Protein AF-A0A9P6LRG8-F1 (afdb_monomer_lite)

Organism: NCBI:txid1440133

Secondary structure (DSSP, 8-state):
----------HHHHHHHS-HHHHHHHHHHHHHHTTSS----HHHHHHHHHHHHHHHHHHHHHHHHHHHHHHHHHHHHHHHHHHHHTT-HHHHHHHHHHHHHHHHHHHHHHHHHHHHHHHHHHHHHHHHHHHHHHHHHHHHHHHHHHHHHHHHHHHHHHHHHHHHHHHHHHHHHHHHHHHHHHH-SS-TT-TTTHHHHHHHGGGSS---------------------------PPPPHHHHHHHHHHHHHHHHHHHHHHHHHHHHHHHHHHHHHHHHHHHHHHHHHHHHHHHHHHT-S--SS-------TTHHHHHHHHHHHHHHHHHHHHHHHHHHHHHHHHHHHHHHHHHHHHHHHHHHHHHHHHHHHHHHHHHHTTS-----------

Sequence (390 aa):
MKKSENLGILPQDVLRTLDSQTIQKIITQAVIASRVYKALTFEEVEGLKKEQEDLQTYVEALNVSLAIETRMRDASHSLIRLHESNTNIEAVKASTGQLHATTRKVDQIVQKTQQAMERMLVIQRLLLQHESAVLNAGMRRLDGVNRELSRTVQELETARDQEKEEKLKWKKEHSQLRIQSMIFPNPPGIEDYPSLMANYVQLYDASGAAETPAGGQKSTVAVQHTPQSGNPTLPTPLQQLEEQHDARLATLEDYMKELNEEISKKDERISELESHLRMIKVWTEEFAGALKSRFGSDGIERSTEQPCEVSSLTSLKLQKQLAQLQVRIEEGFRALEASVHELKAKAEEAEIAKNKALEFAATTLANTTVVTGQLDLAGSSSNSSLGDSE

Structure (mmCIF, N/CA/C/O backbone):
data_AF-A0A9P6LRG8-F1
#
_entry.id   AF-A0A9P6LRG8-F1
#
loop_
_atom_site.group_PDB
_atom_site.id
_atom_site.type_symbol
_atom_site.label_atom_id
_atom_site.label_alt_id
_atom_site.label_comp_id
_atom_site.label_asym_id
_atom_site.label_entity_id
_atom_site.label_seq_id
_atom_site.pdbx_PDB_ins_code
_atom_site.Cartn_x
_atom_site.Cartn_y
_atom_site.Cartn_z
_atom_site.occupancy
_atom_site.B_iso_or_equiv
_atom_site.auth_seq_id
_atom_site.auth_comp_id
_atom_site.auth_asym_id
_atom_site.auth_atom_id
_atom_site.pdbx_PDB_model_num
ATOM 1 N N . MET A 1 1 ? 4.855 27.793 -21.408 1.00 39.25 1 MET A N 1
ATOM 2 C CA . MET A 1 1 ? 4.243 26.501 -21.031 1.00 39.25 1 MET A CA 1
ATOM 3 C C . MET A 1 1 ? 3.904 26.559 -19.553 1.00 39.25 1 MET A C 1
ATOM 5 O O . MET A 1 1 ? 4.813 26.636 -18.738 1.00 39.25 1 MET A O 1
ATOM 9 N N . LYS A 1 2 ? 2.615 26.661 -19.213 1.00 40.53 2 LYS A N 1
ATOM 10 C CA . LYS A 1 2 ? 2.157 26.696 -17.818 1.00 40.53 2 LYS A CA 1
ATOM 11 C C . LYS A 1 2 ? 2.391 25.303 -17.229 1.00 40.53 2 LYS A C 1
ATOM 13 O O . LYS A 1 2 ? 1.849 24.342 -17.767 1.00 40.53 2 LYS A O 1
ATOM 18 N N . LYS A 1 3 ? 3.237 25.191 -16.200 1.00 47.84 3 LYS A N 1
ATOM 19 C CA . LYS A 1 3 ? 3.375 23.963 -15.407 1.00 47.84 3 LYS A CA 1
ATOM 20 C C . LYS A 1 3 ? 1.991 23.653 -14.846 1.00 47.84 3 LYS A C 1
ATOM 22 O O . LYS A 1 3 ? 1.482 24.410 -14.030 1.00 47.84 3 LYS A O 1
ATOM 27 N N . SER A 1 4 ? 1.357 22.606 -15.355 1.00 43.31 4 SER A N 1
ATOM 28 C CA . SER A 1 4 ? 0.140 22.064 -14.772 1.00 43.31 4 SER A CA 1
ATOM 29 C C . SER A 1 4 ? 0.499 21.536 -13.390 1.00 43.31 4 SER A C 1
ATOM 31 O O . SER A 1 4 ? 1.132 20.485 -13.276 1.00 43.31 4 SER A O 1
ATOM 33 N N . GLU A 1 5 ? 0.111 22.273 -12.356 1.00 53.03 5 GLU A N 1
ATOM 34 C CA . GLU A 1 5 ? 0.007 21.801 -10.977 1.00 53.03 5 GLU A CA 1
ATOM 35 C C . GLU A 1 5 ? -1.116 20.755 -10.895 1.00 53.03 5 GLU A C 1
ATOM 37 O O . GLU A 1 5 ? -2.111 20.919 -10.204 1.00 53.03 5 GLU A O 1
ATOM 42 N N . ASN A 1 6 ? -0.962 19.646 -11.620 1.00 50.72 6 ASN A N 1
ATOM 43 C CA . ASN A 1 6 ? -1.693 18.413 -11.358 1.00 50.72 6 ASN A CA 1
ATOM 44 C C . ASN A 1 6 ? -1.000 17.713 -10.183 1.00 50.72 6 ASN A C 1
ATOM 46 O O . ASN A 1 6 ? -0.546 16.576 -10.297 1.00 50.72 6 ASN A O 1
ATOM 50 N N . LEU A 1 7 ? -0.856 18.422 -9.062 1.00 55.81 7 LEU A N 1
ATOM 51 C CA . LEU A 1 7 ? -0.671 17.772 -7.775 1.00 55.81 7 LEU A CA 1
ATOM 52 C C . LEU A 1 7 ? -1.961 16.988 -7.574 1.00 55.81 7 LEU A C 1
ATOM 54 O O . LEU A 1 7 ? -3.023 17.584 -7.405 1.00 55.81 7 LEU A O 1
ATOM 58 N N . GLY A 1 8 ? -1.874 15.669 -7.765 1.00 54.88 8 GLY A N 1
ATOM 59 C CA . GLY A 1 8 ? -3.009 14.766 -7.666 1.00 54.88 8 GLY A CA 1
ATOM 60 C C . GLY A 1 8 ? -3.809 15.124 -6.427 1.00 54.88 8 GLY A C 1
ATOM 61 O O . GLY A 1 8 ? -3.254 15.152 -5.330 1.00 54.88 8 GLY A O 1
ATOM 62 N N . ILE A 1 9 ? -5.077 15.483 -6.628 1.00 67.06 9 ILE A N 1
ATOM 63 C CA . ILE A 1 9 ? -5.963 15.852 -5.532 1.00 67.06 9 ILE A CA 1
ATOM 64 C C . ILE A 1 9 ? -5.953 14.659 -4.586 1.00 67.06 9 ILE A C 1
ATOM 66 O O . ILE A 1 9 ? -6.358 13.557 -4.970 1.00 67.06 9 ILE A O 1
ATOM 70 N N . LEU A 1 10 ? -5.416 14.854 -3.382 1.00 74.00 10 LEU A N 1
ATOM 71 C CA . LEU A 1 10 ? -5.370 13.781 -2.406 1.00 74.00 10 LEU A CA 1
ATOM 72 C C . LEU A 1 10 ? -6.823 13.368 -2.132 1.00 74.00 10 LEU A C 1
ATOM 74 O O . LEU A 1 10 ? -7.694 14.240 -2.052 1.00 74.00 10 LEU A O 1
ATOM 78 N N . PRO A 1 11 ? -7.127 12.069 -1.972 1.00 73.69 11 PRO A N 1
ATOM 79 C CA . PRO A 1 11 ? -8.496 11.612 -1.725 1.00 73.69 11 PRO A CA 1
ATOM 80 C C . PRO A 1 11 ? -9.182 12.369 -0.575 1.00 73.69 11 PRO A C 1
ATOM 82 O O . PRO A 1 11 ? -10.375 12.657 -0.630 1.00 73.69 11 PRO A O 1
ATOM 85 N N . GLN A 1 12 ? -8.404 12.773 0.430 1.00 76.25 12 GLN A N 1
ATOM 86 C CA . GLN A 1 12 ? -8.851 13.588 1.560 1.00 76.25 12 GLN A CA 1
ATOM 87 C C . GLN A 1 12 ? -9.349 14.993 1.175 1.00 76.25 12 GLN A C 1
ATOM 89 O O . GLN A 1 12 ? -10.279 15.495 1.799 1.00 76.25 12 GLN A O 1
ATOM 94 N N . ASP A 1 13 ? -8.793 15.616 0.136 1.00 81.88 13 ASP A N 1
ATOM 95 C CA . ASP A 1 13 ? -9.200 16.949 -0.320 1.00 81.88 13 ASP A CA 1
ATOM 96 C C . ASP A 1 13 ? -10.465 16.877 -1.186 1.00 81.88 13 ASP A C 1
ATOM 98 O O . ASP A 1 13 ? -11.336 17.747 -1.107 1.00 81.88 13 ASP A O 1
ATOM 102 N N . VAL A 1 14 ? -10.637 15.781 -1.936 1.00 76.31 14 VAL A N 1
ATOM 103 C CA . VAL A 1 14 ? -11.903 15.480 -2.627 1.00 76.31 14 VAL A CA 1
ATOM 104 C C . VAL A 1 14 ? -13.035 15.324 -1.609 1.00 76.31 14 VAL A C 1
ATOM 106 O O . VAL A 1 14 ? -14.109 15.892 -1.775 1.00 76.31 14 VAL A O 1
ATOM 109 N N . LEU A 1 15 ? -12.789 14.618 -0.505 1.00 79.00 15 LEU A N 1
ATOM 110 C CA . LEU A 1 15 ? -13.790 14.439 0.549 1.00 79.00 15 LEU A CA 1
ATOM 111 C C . LEU A 1 15 ? -14.124 15.736 1.299 1.00 79.00 15 LEU A C 1
ATOM 113 O O . LEU A 1 15 ? -15.214 15.848 1.841 1.00 79.00 15 LEU A O 1
ATOM 117 N N . ARG A 1 16 ? -13.230 16.730 1.325 1.00 82.62 16 ARG A N 1
ATOM 118 C CA . ARG A 1 16 ? -13.499 18.037 1.954 1.00 82.62 16 ARG A CA 1
ATOM 119 C C . ARG A 1 16 ? -14.307 18.985 1.075 1.00 82.62 16 ARG A C 1
ATOM 121 O O . ARG A 1 16 ? -14.956 19.887 1.593 1.00 82.62 16 ARG A O 1
ATOM 128 N N . THR A 1 17 ? -14.230 18.814 -0.240 1.00 88.06 17 THR A N 1
ATOM 129 C CA . THR A 1 17 ? -14.897 19.694 -1.213 1.00 88.06 17 THR A CA 1
ATOM 130 C C . THR A 1 17 ? -16.303 19.224 -1.575 1.00 88.06 17 THR A C 1
ATOM 132 O O . THR A 1 17 ? -17.099 20.010 -2.086 1.00 88.06 17 THR A O 1
ATOM 135 N N . LEU A 1 18 ? -16.627 17.959 -1.303 1.00 88.69 18 LEU A N 1
ATOM 136 C CA . LEU A 1 18 ? -17.936 17.380 -1.580 1.00 88.69 18 LEU A CA 1
ATOM 137 C C . LEU A 1 18 ? -18.938 17.658 -0.453 1.00 88.69 18 LEU A C 1
ATOM 139 O O . LEU A 1 18 ? -18.604 17.647 0.728 1.00 88.69 18 LEU A O 1
ATOM 143 N N . ASP A 1 19 ? -20.201 17.853 -0.834 1.00 93.06 19 ASP A N 1
ATOM 144 C CA . ASP A 1 19 ? -21.307 17.951 0.118 1.00 93.06 19 ASP A CA 1
ATOM 145 C C . ASP A 1 19 ? -21.485 16.639 0.907 1.00 93.06 19 ASP A C 1
ATOM 147 O O . ASP A 1 19 ? -21.330 15.538 0.365 1.00 93.06 19 ASP A O 1
ATOM 151 N N . SER A 1 20 ? -21.874 16.756 2.179 1.00 90.81 20 SER A N 1
ATOM 152 C CA . SER A 1 20 ? -22.026 15.634 3.113 1.00 90.81 20 SER A CA 1
ATOM 153 C C . SER A 1 20 ? -22.975 14.554 2.580 1.00 90.81 20 SER A C 1
ATOM 155 O O . SER A 1 20 ? -22.669 13.360 2.661 1.00 90.81 20 SER A O 1
ATOM 157 N N . GLN A 1 21 ? -24.081 14.947 1.933 1.00 93.06 21 GLN A N 1
ATOM 158 C CA . GLN A 1 21 ? -25.019 13.983 1.348 1.00 93.06 21 GLN A CA 1
ATOM 159 C C . GLN A 1 21 ? -24.407 13.220 0.170 1.00 93.06 21 GLN A C 1
ATOM 161 O O . GLN A 1 21 ? -24.690 12.038 -0.036 1.00 93.06 21 GLN A O 1
ATOM 166 N N . THR A 1 22 ? -23.564 13.886 -0.620 1.00 93.19 22 THR A N 1
ATOM 167 C CA . THR A 1 22 ? -22.885 13.266 -1.764 1.00 93.19 22 THR A CA 1
ATOM 168 C C . THR A 1 22 ? -21.846 12.260 -1.287 1.00 93.19 22 THR A C 1
ATOM 170 O O . THR A 1 22 ? -21.805 11.138 -1.792 1.00 93.19 22 THR A O 1
ATOM 173 N N . ILE A 1 23 ? -21.076 12.612 -0.255 1.00 91.88 23 ILE A N 1
ATOM 174 C CA . ILE A 1 23 ? -20.123 11.704 0.394 1.00 91.88 23 ILE A CA 1
ATOM 175 C C . ILE A 1 23 ? -20.847 10.456 0.906 1.00 91.88 23 ILE A C 1
ATOM 177 O O . ILE A 1 23 ? -20.430 9.340 0.605 1.00 91.88 23 ILE A O 1
ATOM 181 N N . GLN A 1 24 ? -21.976 10.621 1.600 1.00 91.44 24 GLN A N 1
ATOM 182 C CA . GLN A 1 24 ? -22.748 9.490 2.115 1.00 91.44 24 GLN A CA 1
ATOM 183 C C . GLN A 1 24 ? -23.247 8.562 0.994 1.00 91.44 24 GLN A C 1
ATOM 185 O O . GLN A 1 24 ? -23.182 7.337 1.134 1.00 91.44 24 GLN A O 1
ATOM 190 N N . LYS A 1 25 ? -23.702 9.119 -0.138 1.00 93.69 25 LYS A N 1
ATOM 191 C CA . LYS A 1 25 ? -24.107 8.332 -1.318 1.00 93.69 25 LYS A CA 1
ATOM 192 C C . LYS A 1 25 ? -22.935 7.548 -1.906 1.00 93.69 25 LYS A C 1
ATOM 194 O O . LYS A 1 25 ? -23.086 6.357 -2.173 1.00 93.69 25 LYS A O 1
ATOM 199 N N . ILE A 1 26 ? -21.773 8.185 -2.066 1.00 91.88 26 ILE A N 1
ATOM 200 C CA . ILE A 1 26 ? -20.559 7.543 -2.591 1.00 91.88 26 ILE A CA 1
ATOM 201 C C . ILE A 1 26 ? -20.104 6.416 -1.662 1.00 91.88 26 ILE A C 1
ATOM 203 O O . ILE A 1 26 ? -19.855 5.309 -2.134 1.00 91.88 26 ILE A O 1
ATOM 207 N N 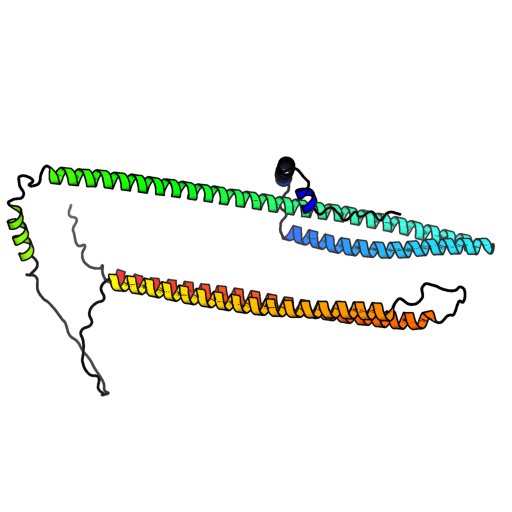. ILE A 1 27 ? -20.060 6.661 -0.350 1.00 91.06 27 ILE A N 1
ATOM 208 C CA . ILE A 1 27 ? -19.700 5.645 0.646 1.00 91.06 27 ILE A CA 1
ATOM 209 C C . ILE A 1 27 ? -20.676 4.472 0.575 1.00 91.06 27 ILE A C 1
ATOM 211 O O . ILE A 1 27 ? -20.249 3.328 0.467 1.00 91.06 27 ILE A O 1
ATOM 215 N N . THR A 1 28 ? -21.984 4.738 0.568 1.00 92.44 28 THR A N 1
ATOM 216 C CA . THR A 1 28 ? -23.004 3.681 0.502 1.00 92.44 28 THR A CA 1
ATOM 217 C C . THR A 1 28 ? -22.850 2.844 -0.768 1.00 92.44 28 THR A C 1
ATOM 219 O O . THR A 1 28 ? -22.885 1.616 -0.704 1.00 92.44 28 THR A O 1
ATOM 222 N N . GLN A 1 29 ? -22.602 3.484 -1.913 1.00 94.19 29 GLN A N 1
ATOM 223 C CA . GLN A 1 29 ? -22.368 2.788 -3.175 1.00 94.19 29 GLN A CA 1
ATOM 224 C C . GLN A 1 29 ? -21.077 1.958 -3.150 1.00 94.19 29 GLN A C 1
ATOM 226 O O . GLN A 1 29 ? -21.086 0.808 -3.587 1.00 94.19 29 GLN A O 1
ATOM 231 N N . ALA A 1 30 ? -19.983 2.502 -2.610 1.00 92.56 30 ALA A N 1
ATOM 232 C CA . ALA A 1 30 ? -18.716 1.789 -2.456 1.00 92.56 30 ALA A CA 1
ATOM 233 C C . ALA A 1 30 ? -18.865 0.566 -1.536 1.00 92.56 30 ALA A C 1
ATOM 235 O O . ALA A 1 30 ? -18.373 -0.514 -1.855 1.00 92.56 30 ALA A O 1
ATOM 236 N N . VAL A 1 31 ? -19.617 0.708 -0.441 1.00 93.19 31 VAL A N 1
ATOM 237 C CA . VAL A 1 31 ? -19.944 -0.375 0.498 1.00 93.19 31 VAL A CA 1
ATOM 238 C C . VAL A 1 31 ? -20.841 -1.431 -0.140 1.00 93.19 31 VAL A C 1
ATOM 240 O O . VAL A 1 31 ? -20.740 -2.601 0.213 1.00 93.19 31 VAL A O 1
ATOM 243 N N . ILE A 1 32 ? -21.730 -1.061 -1.065 1.00 94.25 32 ILE A N 1
ATOM 244 C CA . ILE A 1 32 ? -22.527 -2.030 -1.830 1.00 94.25 32 ILE A CA 1
ATOM 245 C C . ILE A 1 32 ? -21.631 -2.779 -2.819 1.00 94.25 32 ILE A C 1
ATOM 247 O O . ILE A 1 32 ? -21.665 -4.008 -2.850 1.00 94.25 32 ILE A O 1
ATOM 251 N N . ALA A 1 33 ? -20.802 -2.062 -3.581 1.00 93.69 33 ALA A N 1
ATOM 252 C CA . ALA A 1 33 ? -19.896 -2.654 -4.562 1.00 93.69 33 ALA A CA 1
ATOM 253 C C . ALA A 1 33 ? -18.891 -3.617 -3.910 1.00 93.69 33 ALA A C 1
ATOM 255 O O . ALA A 1 33 ? -18.653 -4.708 -4.426 1.00 93.69 33 ALA A O 1
ATOM 256 N N . SER A 1 34 ? -18.369 -3.271 -2.729 1.00 93.88 34 SER A N 1
ATOM 257 C CA . SER A 1 34 ? -17.405 -4.102 -2.004 1.00 93.88 34 SER A CA 1
ATOM 258 C C . SER A 1 34 ? -17.975 -5.415 -1.464 1.00 93.88 34 SER A C 1
ATOM 260 O O . SER A 1 34 ? -17.212 -6.275 -1.035 1.00 93.88 34 SER A O 1
ATOM 262 N N . ARG A 1 35 ? -19.300 -5.619 -1.492 1.00 93.69 35 ARG A N 1
ATOM 263 C CA . ARG A 1 35 ? -19.934 -6.888 -1.075 1.00 93.69 35 ARG A CA 1
ATOM 264 C C . ARG A 1 35 ? -19.724 -8.019 -2.067 1.00 93.69 35 ARG A C 1
ATOM 266 O O . ARG A 1 35 ? -19.867 -9.174 -1.687 1.00 93.69 35 ARG A O 1
ATOM 273 N N . VAL A 1 36 ? -19.455 -7.685 -3.326 1.00 95.19 36 VAL A N 1
ATOM 274 C CA . VAL A 1 36 ? -19.295 -8.669 -4.405 1.00 95.19 36 VAL A CA 1
ATOM 275 C C . VAL A 1 36 ? -17.857 -9.188 -4.463 1.00 95.19 36 VAL A C 1
ATOM 277 O O . VAL A 1 36 ? -17.601 -10.252 -5.020 1.00 95.19 36 VAL A O 1
ATOM 280 N N . TYR A 1 37 ? -16.907 -8.458 -3.876 1.00 95.62 37 TYR A N 1
ATOM 281 C CA . TYR A 1 37 ? -15.503 -8.839 -3.898 1.00 95.62 37 TYR A CA 1
ATOM 282 C C . TYR A 1 37 ? -15.207 -9.940 -2.882 1.00 95.62 37 TYR A C 1
ATOM 284 O O . TYR A 1 37 ? -15.604 -9.875 -1.718 1.00 95.62 37 TYR A O 1
ATOM 292 N N . LYS A 1 38 ? -14.476 -10.957 -3.341 1.00 95.00 38 LYS A N 1
ATOM 293 C CA . LYS A 1 38 ? -13.971 -12.036 -2.497 1.00 95.00 38 LYS A CA 1
ATOM 294 C C . LYS A 1 38 ? -12.729 -11.547 -1.754 1.00 95.00 38 LYS A C 1
ATOM 296 O O . LYS A 1 38 ? -11.788 -11.059 -2.378 1.00 95.00 38 LYS A O 1
ATOM 301 N N . ALA A 1 39 ? -12.699 -11.735 -0.437 1.00 95.50 39 ALA A N 1
ATOM 302 C CA . ALA A 1 39 ? -11.465 -11.598 0.322 1.00 95.50 39 ALA A CA 1
ATOM 303 C C . ALA A 1 39 ? -10.523 -12.757 -0.048 1.00 95.50 39 ALA A C 1
ATOM 305 O O . ALA A 1 39 ? -10.820 -13.919 0.229 1.00 95.50 39 ALA A O 1
ATOM 306 N N . LEU A 1 40 ? -9.431 -12.431 -0.739 1.00 96.62 40 LEU A N 1
ATOM 307 C CA . LEU A 1 40 ? -8.297 -13.337 -0.944 1.00 96.62 40 LEU A CA 1
ATOM 308 C C . LEU A 1 40 ? -7.651 -13.768 0.384 1.00 96.62 40 LEU A C 1
ATOM 310 O O . LEU A 1 40 ? -7.797 -13.087 1.401 1.00 96.62 40 LEU A O 1
ATOM 314 N N . THR A 1 41 ? -6.953 -14.902 0.374 1.00 97.69 41 THR A N 1
ATOM 315 C CA . THR A 1 41 ? -6.168 -15.359 1.531 1.00 97.69 41 THR A CA 1
ATOM 316 C C . THR A 1 41 ? -4.870 -14.563 1.659 1.00 97.69 41 THR A C 1
ATOM 318 O O . THR A 1 41 ? -4.416 -13.922 0.712 1.00 97.69 41 THR A O 1
ATOM 321 N N . PHE A 1 42 ? -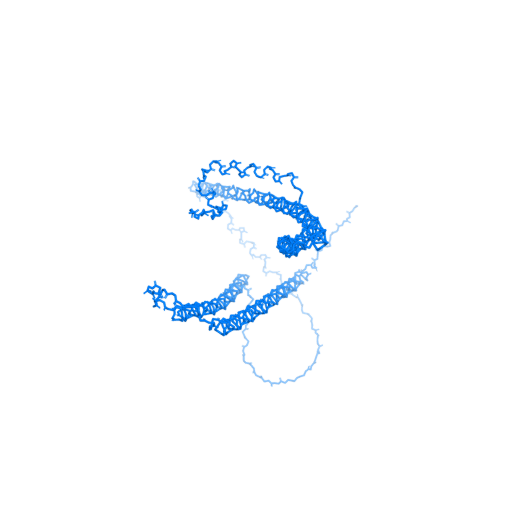4.254 -14.599 2.842 1.00 96.19 42 PHE A N 1
ATOM 322 C CA . PHE A 1 42 ? -2.990 -13.902 3.089 1.00 96.19 42 PHE A CA 1
ATOM 323 C C . PHE A 1 42 ? -1.879 -14.352 2.121 1.00 96.19 42 PHE A C 1
ATOM 325 O O . PHE A 1 42 ? -1.218 -13.509 1.523 1.00 96.19 42 PHE A O 1
ATOM 332 N N . GLU A 1 43 ? -1.756 -15.661 1.880 1.00 97.75 43 GLU A N 1
ATOM 333 C CA . GLU A 1 43 ? -0.782 -16.234 0.938 1.00 97.75 43 GLU A CA 1
ATOM 334 C C . GLU A 1 43 ? -0.998 -15.749 -0.505 1.00 97.75 43 GLU A C 1
ATOM 336 O O . GLU A 1 43 ? -0.042 -15.411 -1.201 1.00 97.75 43 GLU A O 1
ATOM 341 N N . GLU A 1 44 ? -2.255 -15.665 -0.960 1.00 97.94 44 GLU A N 1
ATOM 342 C CA . GLU A 1 44 ? -2.586 -15.137 -2.290 1.00 97.94 44 GLU A CA 1
ATOM 343 C C . GLU A 1 44 ? -2.197 -13.655 -2.412 1.00 97.94 44 GLU A C 1
ATOM 345 O O . GLU A 1 44 ? -1.669 -13.233 -3.441 1.00 97.94 44 GLU A O 1
ATOM 350 N N . VAL A 1 45 ? -2.435 -12.858 -1.365 1.00 98.12 45 VAL A N 1
ATOM 351 C CA . VAL A 1 45 ? -2.094 -11.427 -1.339 1.00 98.12 45 VAL A CA 1
ATOM 352 C C . VAL A 1 45 ? -0.583 -11.216 -1.359 1.00 98.12 45 VAL A C 1
ATOM 354 O O . VAL A 1 45 ? -0.102 -10.365 -2.107 1.00 98.12 45 VAL A O 1
ATOM 357 N N . GLU A 1 46 ? 0.176 -11.984 -0.578 1.00 97.88 46 GLU A N 1
ATOM 358 C CA . GLU A 1 46 ? 1.641 -11.934 -0.612 1.00 97.88 46 GLU A CA 1
ATOM 359 C C . GLU A 1 46 ? 2.190 -12.373 -1.971 1.00 97.88 46 GLU A C 1
ATOM 361 O O . GLU A 1 46 ? 3.066 -11.704 -2.522 1.00 97.88 46 GLU A O 1
ATOM 366 N N . GLY A 1 47 ? 1.623 -13.431 -2.561 1.00 98.19 47 GLY A N 1
ATOM 367 C CA . GLY A 1 47 ? 1.967 -13.872 -3.912 1.00 98.19 47 GLY A CA 1
ATOM 368 C C . GLY A 1 47 ? 1.737 -12.782 -4.963 1.00 98.19 47 GLY A C 1
ATOM 369 O O . GLY A 1 47 ? 2.618 -12.520 -5.779 1.00 98.19 47 GLY A O 1
ATOM 370 N N . LEU A 1 48 ? 0.593 -12.092 -4.904 1.00 98.19 48 LEU A N 1
ATOM 371 C CA . LEU A 1 48 ? 0.272 -10.979 -5.803 1.00 98.19 48 LEU A CA 1
ATOM 372 C C . LEU A 1 48 ? 1.198 -9.771 -5.606 1.00 98.19 48 LEU A C 1
ATOM 374 O O . LEU A 1 48 ? 1.597 -9.152 -6.590 1.00 98.19 48 LEU A O 1
ATOM 378 N N . LYS A 1 49 ? 1.558 -9.431 -4.363 1.00 98.12 49 LYS A N 1
ATOM 379 C CA . LYS A 1 49 ? 2.504 -8.339 -4.075 1.00 98.12 49 LYS A CA 1
ATOM 380 C C . LYS A 1 49 ? 3.900 -8.645 -4.605 1.00 98.12 49 LYS A C 1
ATOM 382 O O . LYS A 1 49 ? 4.515 -7.780 -5.221 1.00 98.12 49 LYS A O 1
ATOM 387 N N . LYS A 1 50 ? 4.367 -9.880 -4.423 1.00 98.44 50 LYS A N 1
ATOM 388 C CA . LYS A 1 50 ? 5.643 -10.327 -4.981 1.00 98.44 50 LYS A CA 1
ATOM 389 C C . LYS A 1 50 ? 5.628 -10.287 -6.510 1.00 98.44 50 LYS A C 1
ATOM 391 O O . LYS A 1 50 ? 6.544 -9.741 -7.110 1.00 98.44 50 LYS A O 1
ATOM 396 N N . GLU A 1 51 ? 4.563 -10.784 -7.145 1.00 98.12 51 GLU A N 1
ATOM 397 C CA . GLU A 1 51 ? 4.414 -10.705 -8.606 1.00 98.12 51 GLU A CA 1
ATOM 398 C C . GLU A 1 51 ? 4.407 -9.246 -9.095 1.00 98.12 51 GLU A C 1
ATOM 400 O O . GLU A 1 51 ? 4.993 -8.940 -10.131 1.00 98.12 51 GLU A O 1
ATOM 405 N N . GLN A 1 52 ? 3.772 -8.330 -8.356 1.00 98.06 52 GLN A N 1
ATOM 406 C CA . GLN A 1 52 ? 3.783 -6.901 -8.671 1.00 98.06 52 GLN A CA 1
ATOM 407 C C . GLN A 1 52 ? 5.200 -6.312 -8.630 1.00 98.06 52 GLN A C 1
ATOM 409 O O . GLN A 1 52 ? 5.565 -5.578 -9.546 1.00 98.06 52 GLN A O 1
ATOM 414 N N . GLU A 1 53 ? 5.989 -6.631 -7.602 1.00 98.12 53 GLU A N 1
ATOM 415 C CA . GLU A 1 53 ? 7.384 -6.189 -7.469 1.00 98.12 53 GLU A CA 1
ATOM 416 C C . GLU A 1 53 ? 8.269 -6.773 -8.583 1.00 98.12 53 GLU A C 1
ATOM 418 O O . GLU A 1 53 ? 9.023 -6.043 -9.237 1.00 98.12 53 GLU A O 1
ATOM 423 N N . ASP A 1 54 ? 8.110 -8.064 -8.883 1.00 98.25 54 ASP A N 1
ATOM 424 C CA . ASP A 1 54 ? 8.820 -8.742 -9.972 1.00 98.25 54 ASP A CA 1
ATOM 425 C C . ASP A 1 54 ? 8.487 -8.097 -11.332 1.00 98.25 54 ASP A C 1
ATOM 427 O O . ASP A 1 54 ? 9.379 -7.814 -12.139 1.00 98.25 54 ASP A O 1
ATOM 431 N N . LEU A 1 55 ? 7.205 -7.802 -11.589 1.00 98.12 55 LEU A N 1
ATOM 432 C CA . LEU A 1 55 ? 6.751 -7.124 -12.807 1.00 98.12 55 LEU A CA 1
ATOM 433 C C . LEU A 1 55 ? 7.233 -5.680 -12.892 1.00 98.12 55 LEU A C 1
ATOM 435 O O . LEU A 1 55 ? 7.584 -5.229 -13.982 1.00 98.12 55 LEU A O 1
ATOM 439 N N . GLN A 1 56 ? 7.264 -4.954 -11.778 1.00 98.06 56 GLN A N 1
ATOM 440 C CA . GLN A 1 56 ? 7.799 -3.598 -11.738 1.00 98.06 56 GLN A CA 1
ATOM 441 C C . GLN A 1 56 ? 9.282 -3.598 -12.122 1.00 98.06 56 GLN A C 1
ATOM 443 O O . GLN A 1 56 ? 9.676 -2.892 -13.053 1.00 98.06 56 GLN A O 1
ATOM 448 N N . THR A 1 57 ? 10.074 -4.467 -11.492 1.00 98.12 57 THR A N 1
ATOM 449 C CA . THR A 1 57 ? 11.493 -4.657 -11.818 1.00 98.12 57 THR A CA 1
ATOM 450 C C . THR A 1 57 ? 11.676 -5.043 -13.292 1.00 98.12 57 THR A C 1
ATOM 452 O O . THR A 1 57 ? 12.555 -4.531 -13.990 1.00 98.12 57 THR A O 1
ATOM 455 N N . TYR A 1 58 ? 10.800 -5.909 -13.813 1.00 98.38 58 TYR A N 1
ATOM 456 C CA . TYR A 1 58 ? 10.811 -6.319 -15.215 1.00 98.38 58 TYR A CA 1
ATOM 457 C C . TYR A 1 58 ? 10.498 -5.164 -16.181 1.00 98.38 58 TYR A C 1
ATOM 459 O O . TYR A 1 58 ? 11.182 -5.002 -17.194 1.00 98.38 58 TYR A O 1
ATOM 467 N N . VAL A 1 59 ? 9.503 -4.329 -15.871 1.00 98.12 59 VAL A N 1
ATOM 468 C CA . VAL A 1 59 ? 9.152 -3.134 -16.656 1.00 98.12 59 VAL A CA 1
ATOM 469 C C . VAL A 1 59 ? 10.300 -2.126 -16.657 1.00 98.12 59 VAL A C 1
ATOM 471 O O . VAL A 1 59 ? 10.623 -1.571 -17.707 1.00 98.12 59 VAL A O 1
ATOM 474 N N . GLU A 1 60 ? 10.960 -1.913 -15.520 1.00 98.00 60 GLU A N 1
ATOM 475 C CA . GLU A 1 60 ? 12.140 -1.050 -15.424 1.00 98.00 60 GLU A CA 1
ATOM 476 C C . GLU A 1 60 ? 13.285 -1.563 -16.310 1.00 98.00 60 GLU A C 1
ATOM 478 O O . GLU A 1 60 ? 13.844 -0.799 -17.105 1.00 98.00 60 GLU A O 1
ATOM 483 N N . ALA A 1 61 ? 13.569 -2.868 -16.274 1.00 97.62 61 ALA A N 1
ATOM 484 C CA . ALA A 1 61 ? 14.559 -3.490 -17.150 1.00 97.62 61 ALA A CA 1
ATOM 485 C C . ALA A 1 61 ? 14.197 -3.349 -18.643 1.00 97.62 61 ALA A C 1
ATOM 487 O O . ALA A 1 61 ? 15.060 -3.020 -19.466 1.00 97.62 61 ALA A O 1
ATOM 488 N N . LEU A 1 62 ? 12.922 -3.538 -19.009 1.00 97.88 62 LEU A N 1
ATOM 489 C CA . LEU A 1 62 ? 12.445 -3.332 -20.380 1.00 97.88 62 LEU A CA 1
ATOM 490 C C . LEU A 1 62 ? 12.542 -1.868 -20.817 1.00 97.88 62 LEU A C 1
ATOM 492 O O . LEU A 1 62 ? 12.894 -1.611 -21.964 1.00 97.88 62 LEU A O 1
ATOM 496 N N . ASN A 1 63 ? 12.297 -0.906 -19.928 1.00 97.62 63 ASN A N 1
ATOM 497 C CA . ASN A 1 63 ? 12.444 0.518 -20.231 1.00 97.62 63 ASN A CA 1
ATOM 498 C C . ASN A 1 63 ? 13.907 0.900 -20.494 1.00 97.62 63 ASN A C 1
ATOM 500 O O . ASN A 1 63 ? 14.191 1.648 -21.433 1.00 97.62 63 ASN A O 1
ATOM 504 N N . VAL A 1 64 ? 14.850 0.348 -19.724 1.00 98.06 64 VAL A N 1
ATOM 505 C CA . VAL A 1 64 ? 16.287 0.515 -19.995 1.00 98.06 64 VAL A CA 1
ATOM 506 C C . VAL A 1 64 ? 16.651 -0.101 -21.349 1.00 98.06 64 VAL A C 1
ATOM 508 O O . VAL A 1 64 ? 17.322 0.542 -22.159 1.00 98.06 64 VAL A O 1
ATOM 511 N N . SER A 1 65 ? 16.163 -1.311 -21.637 1.00 98.00 65 SER A N 1
ATOM 512 C CA . SER A 1 65 ? 16.380 -1.975 -22.928 1.00 98.00 65 SER A CA 1
ATOM 513 C C . SER A 1 65 ? 15.789 -1.177 -24.099 1.00 98.00 65 SER A C 1
ATOM 515 O O . SER A 1 65 ? 16.463 -0.984 -25.112 1.00 98.00 65 SER A O 1
ATOM 517 N N . LEU A 1 66 ? 14.581 -0.632 -23.935 1.00 97.75 66 LEU A N 1
ATOM 518 C CA . LEU A 1 66 ? 13.910 0.221 -24.914 1.00 97.75 66 LEU A CA 1
ATOM 519 C C . LEU A 1 66 ? 14.718 1.487 -25.203 1.00 97.75 66 LEU A C 1
ATOM 521 O O . LEU A 1 66 ? 14.878 1.868 -26.364 1.00 97.75 66 LEU A O 1
ATOM 525 N N . ALA A 1 67 ? 15.257 2.130 -24.165 1.00 97.12 67 ALA A N 1
ATOM 526 C CA . ALA A 1 67 ? 16.087 3.318 -24.316 1.00 97.12 67 ALA A CA 1
ATOM 527 C C . ALA A 1 67 ? 17.376 3.019 -25.103 1.00 97.12 67 ALA A C 1
ATOM 529 O O . ALA A 1 67 ? 17.775 3.817 -25.953 1.00 97.12 67 ALA A O 1
ATOM 530 N N . ILE A 1 68 ? 18.011 1.866 -24.859 1.00 97.06 68 ILE A N 1
ATOM 531 C CA . ILE A 1 68 ? 19.211 1.432 -25.589 1.00 97.06 68 ILE A CA 1
ATOM 532 C C . ILE A 1 68 ? 18.884 1.158 -27.061 1.00 97.06 68 ILE A C 1
ATOM 534 O O . ILE A 1 68 ? 19.539 1.715 -27.940 1.00 97.06 68 ILE A O 1
ATOM 538 N N . GLU A 1 69 ? 17.858 0.356 -27.348 1.00 97.56 69 GLU A N 1
ATOM 539 C CA . GLU A 1 69 ? 17.482 0.005 -28.726 1.00 97.56 69 GLU A CA 1
ATOM 540 C C . GLU A 1 69 ? 16.991 1.233 -29.515 1.00 97.56 69 GLU A C 1
ATOM 542 O O . GLU A 1 69 ? 17.305 1.381 -30.696 1.00 97.56 69 GLU A O 1
ATOM 547 N N . THR A 1 70 ? 16.322 2.188 -28.859 1.00 97.88 70 THR A N 1
ATOM 548 C CA . THR A 1 70 ? 15.962 3.479 -29.474 1.00 97.88 70 THR A CA 1
ATOM 549 C C . THR A 1 70 ? 17.210 4.271 -29.871 1.00 97.88 70 THR A C 1
ATOM 551 O O . THR A 1 70 ? 17.304 4.737 -31.005 1.00 97.88 70 THR A O 1
ATOM 554 N N . ARG A 1 71 ? 18.221 4.355 -28.993 1.00 98.00 71 ARG A N 1
ATOM 555 C CA . ARG A 1 71 ? 19.507 4.993 -29.331 1.00 98.00 71 ARG A CA 1
ATOM 556 C C . ARG A 1 71 ? 20.224 4.269 -30.473 1.00 98.00 71 ARG A C 1
ATOM 558 O O . ARG A 1 71 ? 20.796 4.928 -31.336 1.00 98.00 71 ARG A O 1
ATOM 565 N N . MET A 1 72 ? 20.184 2.934 -30.512 1.00 96.88 72 MET A N 1
ATOM 566 C CA . MET A 1 72 ? 20.763 2.147 -31.612 1.00 96.88 72 MET A CA 1
ATOM 567 C C . MET A 1 72 ? 20.048 2.397 -32.944 1.00 96.88 72 MET A C 1
ATOM 569 O O . MET A 1 72 ? 20.702 2.509 -33.984 1.00 96.88 72 MET A O 1
ATOM 573 N N . ARG A 1 73 ? 18.718 2.529 -32.924 1.00 97.50 73 ARG A N 1
ATOM 574 C CA . ARG A 1 73 ? 17.914 2.897 -34.094 1.00 97.50 73 ARG A CA 1
ATOM 575 C C . ARG A 1 73 ? 18.293 4.290 -34.607 1.00 97.50 73 ARG A C 1
ATOM 577 O O . ARG A 1 73 ? 18.537 4.455 -35.801 1.00 97.50 73 ARG A O 1
ATOM 584 N N . ASP A 1 74 ? 18.417 5.269 -33.714 1.00 97.19 74 ASP A N 1
ATOM 585 C CA . ASP A 1 74 ? 18.766 6.651 -34.073 1.00 97.19 74 ASP A CA 1
ATOM 586 C C . ASP A 1 74 ? 20.223 6.764 -34.581 1.00 97.19 74 ASP A C 1
ATOM 588 O O . ASP A 1 74 ? 20.514 7.501 -35.532 1.00 97.19 74 ASP A O 1
ATOM 592 N N . ALA A 1 75 ? 21.142 5.970 -34.018 1.00 96.69 75 ALA A N 1
ATOM 593 C CA . ALA A 1 75 ? 22.509 5.828 -34.520 1.00 96.69 75 ALA A CA 1
ATOM 594 C C . ALA A 1 75 ? 22.543 5.185 -35.918 1.00 96.69 75 ALA A C 1
ATOM 596 O O . ALA A 1 75 ? 23.241 5.682 -36.800 1.00 96.69 75 ALA A O 1
ATOM 597 N N . SER A 1 76 ? 21.741 4.139 -36.155 1.00 97.31 76 SER A N 1
ATOM 598 C CA . SER A 1 76 ? 21.605 3.505 -37.477 1.00 97.31 76 SER A CA 1
ATOM 599 C C . SER A 1 76 ? 21.072 4.497 -38.513 1.00 97.31 76 SER A C 1
ATOM 601 O O . SER A 1 76 ? 21.600 4.589 -39.615 1.00 97.31 76 SER A O 1
ATOM 603 N N . HIS A 1 77 ? 20.087 5.317 -38.142 1.00 97.62 77 HIS A N 1
ATOM 604 C CA . HIS A 1 77 ? 19.576 6.379 -39.007 1.00 97.62 77 HIS A CA 1
ATOM 605 C C . HIS A 1 77 ? 20.650 7.434 -39.328 1.00 97.62 77 HIS A C 1
ATOM 607 O O . HIS A 1 77 ? 20.753 7.910 -40.457 1.00 97.62 77 HIS A O 1
ATOM 613 N N . SER A 1 78 ? 21.490 7.784 -38.351 1.00 97.31 78 SER A N 1
ATOM 614 C CA . SER A 1 78 ? 22.619 8.701 -38.556 1.00 97.31 78 SER A CA 1
ATOM 615 C C . SER A 1 78 ? 23.691 8.107 -39.481 1.00 97.31 78 SER A C 1
ATOM 617 O O . SER A 1 78 ? 24.222 8.820 -40.332 1.00 97.31 78 SER A O 1
ATOM 619 N N . LEU A 1 79 ? 23.963 6.800 -39.373 1.00 95.25 79 LEU A N 1
ATOM 620 C CA . LEU A 1 79 ? 24.873 6.076 -40.268 1.00 95.25 79 LEU A CA 1
ATOM 621 C C . LEU A 1 79 ? 24.353 6.019 -41.706 1.00 95.25 79 LEU A C 1
ATOM 623 O O . LEU A 1 79 ? 25.132 6.245 -42.629 1.00 95.25 79 LEU A O 1
ATOM 627 N N . ILE A 1 80 ? 23.054 5.776 -41.907 1.00 97.00 80 ILE A N 1
ATOM 628 C CA . ILE A 1 80 ? 22.433 5.807 -43.241 1.00 97.00 80 ILE A CA 1
ATOM 629 C C . ILE A 1 80 ? 22.673 7.169 -43.898 1.00 97.00 80 ILE A C 1
ATOM 631 O O . ILE A 1 80 ? 23.227 7.219 -44.993 1.00 97.00 80 ILE A O 1
ATOM 635 N N . ARG A 1 81 ? 22.377 8.271 -43.192 1.00 96.69 81 ARG A N 1
ATOM 636 C CA . ARG A 1 81 ? 22.592 9.637 -43.707 1.00 96.69 81 ARG A CA 1
ATOM 637 C C . ARG A 1 81 ? 24.054 9.908 -44.066 1.00 96.69 81 ARG A C 1
ATOM 639 O O . ARG A 1 81 ? 24.340 10.573 -45.060 1.00 96.69 81 ARG A O 1
ATOM 646 N N . LEU A 1 82 ? 24.990 9.390 -43.270 1.00 95.69 82 LEU A N 1
ATOM 647 C CA . LEU A 1 82 ? 26.419 9.511 -43.555 1.00 95.69 82 LEU A CA 1
ATOM 648 C C . LEU A 1 82 ? 26.816 8.713 -44.809 1.00 95.69 82 LEU A C 1
ATOM 650 O O . LEU A 1 82 ? 27.513 9.237 -45.677 1.00 95.69 82 LEU A O 1
ATOM 654 N N . HIS A 1 83 ? 26.366 7.464 -44.943 1.00 95.12 83 HIS A N 1
ATOM 655 C CA . HIS A 1 83 ? 26.684 6.628 -46.104 1.00 95.12 83 HIS A CA 1
ATOM 656 C C . HIS A 1 83 ? 26.029 7.122 -47.401 1.00 95.12 83 HIS A C 1
ATOM 658 O O . HIS A 1 83 ? 26.647 7.007 -48.460 1.00 95.12 83 HIS A O 1
ATOM 664 N N . GLU A 1 84 ? 24.847 7.739 -47.316 1.00 94.62 84 GLU A N 1
ATOM 665 C CA . GLU A 1 84 ? 24.196 8.435 -48.432 1.00 94.62 84 GLU A CA 1
ATOM 666 C C . GLU A 1 84 ? 25.063 9.586 -48.954 1.00 94.62 84 GLU A C 1
ATOM 668 O O . GLU A 1 84 ? 25.269 9.698 -50.162 1.00 94.62 84 GLU A O 1
ATOM 673 N N . SER A 1 85 ? 25.654 10.386 -48.056 1.00 93.62 85 SER A N 1
ATOM 674 C CA . SER A 1 85 ? 26.554 11.481 -48.451 1.00 93.62 85 SER A CA 1
ATOM 675 C C . SER A 1 85 ? 27.847 11.000 -49.125 1.00 93.62 85 SER A C 1
ATOM 677 O O . SER A 1 85 ? 28.378 11.684 -49.995 1.00 93.62 85 SER A O 1
ATOM 679 N N . ASN A 1 86 ? 28.317 9.794 -48.784 1.00 91.75 86 ASN A N 1
ATOM 680 C CA . ASN A 1 86 ? 29.535 9.191 -49.333 1.00 91.75 86 ASN A CA 1
ATOM 681 C C . ASN A 1 86 ? 29.288 8.288 -50.559 1.00 91.75 86 ASN A C 1
ATOM 683 O O . ASN A 1 86 ? 30.227 7.664 -51.050 1.00 91.75 86 ASN A O 1
ATOM 687 N N . THR A 1 87 ? 28.052 8.189 -51.068 1.00 92.06 87 THR A N 1
ATOM 688 C CA . THR A 1 87 ? 27.659 7.372 -52.244 1.00 92.06 87 THR A CA 1
ATOM 689 C C . THR A 1 87 ? 27.955 5.861 -52.151 1.00 92.06 87 THR A C 1
ATOM 691 O O . THR A 1 87 ? 27.910 5.150 -53.154 1.00 92.06 87 THR A O 1
ATOM 694 N N . ASN A 1 88 ? 28.215 5.323 -50.953 1.00 93.31 88 ASN A N 1
ATOM 695 C CA . ASN A 1 88 ? 28.499 3.896 -50.764 1.00 93.31 88 ASN A CA 1
ATOM 696 C C . ASN A 1 88 ? 27.198 3.084 -50.618 1.00 93.31 88 ASN A C 1
ATOM 698 O O . ASN A 1 88 ? 26.674 2.906 -49.517 1.00 93.31 88 ASN A O 1
ATOM 702 N N . ILE A 1 89 ? 26.690 2.575 -51.742 1.00 93.69 89 ILE A N 1
ATOM 703 C CA . ILE A 1 89 ? 25.398 1.874 -51.836 1.00 93.69 89 ILE A CA 1
ATOM 704 C C . ILE A 1 89 ? 25.346 0.604 -50.967 1.00 93.69 89 ILE A C 1
ATOM 706 O O . ILE A 1 89 ? 24.323 0.322 -50.339 1.00 93.69 89 ILE A O 1
ATOM 710 N N . GLU A 1 90 ? 26.433 -0.167 -50.896 1.00 94.94 90 GLU A N 1
ATOM 711 C CA . GLU A 1 90 ? 26.468 -1.409 -50.112 1.00 94.94 90 GLU A CA 1
ATOM 712 C C . GLU A 1 90 ? 26.385 -1.130 -48.607 1.00 94.94 90 GLU A C 1
ATOM 714 O O . GLU A 1 90 ? 25.618 -1.786 -47.894 1.00 94.94 90 GLU A O 1
ATOM 719 N N . ALA A 1 91 ? 27.100 -0.104 -48.136 1.00 93.06 91 ALA A N 1
ATOM 720 C CA . ALA A 1 91 ? 27.053 0.324 -46.742 1.00 93.06 91 ALA A CA 1
ATOM 721 C C . ALA A 1 91 ? 25.665 0.862 -46.349 1.00 93.06 91 ALA A C 1
ATOM 723 O O . ALA A 1 91 ? 25.158 0.526 -45.276 1.00 93.06 91 ALA A O 1
ATOM 724 N N . VAL A 1 92 ? 25.003 1.616 -47.239 1.00 95.06 92 VAL A N 1
ATOM 725 C CA . VAL A 1 92 ? 23.611 2.061 -47.036 1.00 95.06 92 VAL A CA 1
ATOM 726 C C . VAL A 1 92 ? 22.673 0.861 -46.893 1.00 95.06 92 VAL A C 1
ATOM 728 O O . VAL A 1 92 ? 21.862 0.822 -45.965 1.00 95.06 92 VAL A O 1
ATOM 731 N N . LYS A 1 93 ? 22.793 -0.154 -47.759 1.00 96.44 93 LYS A N 1
ATOM 732 C CA . LYS A 1 93 ? 21.945 -1.357 -47.701 1.00 96.44 93 LYS A CA 1
ATOM 733 C C . LYS A 1 93 ? 22.150 -2.142 -46.401 1.00 96.44 93 LYS A C 1
ATOM 735 O O . LYS A 1 93 ? 21.171 -2.570 -45.788 1.00 96.44 93 LYS A O 1
ATOM 740 N N . ALA A 1 94 ? 23.398 -2.298 -45.957 1.00 95.88 94 ALA A N 1
ATOM 741 C CA . ALA A 1 94 ? 23.717 -2.956 -44.691 1.00 95.88 94 ALA A CA 1
ATOM 742 C C . ALA A 1 94 ? 23.144 -2.190 -43.483 1.00 95.88 94 ALA A C 1
ATOM 744 O O . ALA A 1 94 ? 22.485 -2.786 -42.628 1.00 95.88 94 ALA A O 1
ATOM 745 N N . SER A 1 95 ? 23.322 -0.865 -43.448 1.00 95.81 95 SER A N 1
ATOM 746 C CA . SER A 1 95 ? 22.808 -0.008 -42.373 1.00 95.81 95 SER A CA 1
ATOM 747 C C . SER A 1 95 ? 21.271 0.049 -42.354 1.00 95.81 95 SER A C 1
ATOM 749 O O . SER A 1 95 ? 20.657 -0.011 -41.290 1.00 95.81 95 SER A O 1
ATOM 751 N N . THR A 1 96 ? 20.628 0.019 -43.524 1.00 97.00 96 THR A N 1
ATOM 752 C CA . THR A 1 96 ? 19.163 -0.106 -43.656 1.00 97.00 96 THR A CA 1
ATOM 753 C C . THR A 1 96 ? 18.655 -1.433 -43.082 1.00 97.00 96 THR A C 1
ATOM 755 O O . THR A 1 96 ? 17.652 -1.466 -42.369 1.00 97.00 96 THR A O 1
ATOM 758 N N . GLY A 1 97 ? 19.373 -2.537 -43.318 1.00 97.25 97 GLY A N 1
ATOM 759 C CA . GLY A 1 97 ? 19.068 -3.828 -42.694 1.00 97.25 97 GLY A CA 1
ATOM 760 C C . GLY A 1 97 ? 19.140 -3.779 -41.162 1.00 97.25 97 GLY A C 1
ATOM 761 O O . GLY A 1 97 ? 18.241 -4.285 -40.486 1.00 97.25 97 GLY A O 1
ATOM 762 N N . GLN A 1 98 ? 20.163 -3.117 -40.608 1.00 96.38 98 GLN A N 1
ATOM 763 C CA . GLN A 1 98 ? 20.304 -2.903 -39.161 1.00 96.38 98 GLN A CA 1
ATOM 764 C C . GLN A 1 98 ? 19.195 -2.008 -38.590 1.00 96.38 98 GLN A C 1
ATOM 766 O O . GLN A 1 98 ? 18.651 -2.313 -37.526 1.00 96.38 98 GLN A O 1
ATOM 771 N N . LEU A 1 99 ? 18.797 -0.953 -39.308 1.00 97.56 99 LEU A N 1
ATOM 772 C CA . LEU A 1 99 ? 17.676 -0.096 -38.922 1.00 97.56 99 LEU A CA 1
ATOM 773 C C . LEU A 1 99 ? 16.369 -0.896 -38.839 1.00 97.56 99 LEU A C 1
ATOM 775 O O . LEU A 1 99 ? 15.637 -0.788 -37.856 1.00 97.56 99 LEU A O 1
ATOM 779 N N . HIS A 1 100 ? 16.077 -1.739 -39.831 1.00 98.12 100 HIS A N 1
ATOM 780 C CA . HIS A 1 100 ? 14.884 -2.587 -39.792 1.00 98.12 100 HIS A CA 1
ATOM 781 C C . HIS A 1 100 ? 14.933 -3.614 -38.654 1.00 98.12 100 HIS A C 1
ATOM 783 O O . HIS A 1 100 ? 13.913 -3.857 -38.009 1.00 98.12 100 HIS A O 1
ATOM 789 N N . ALA A 1 101 ? 16.101 -4.201 -38.379 1.00 97.56 101 ALA A N 1
ATOM 790 C CA . ALA A 1 101 ? 16.268 -5.144 -37.277 1.00 97.56 101 ALA A CA 1
ATOM 791 C C . ALA A 1 101 ? 16.059 -4.480 -35.903 1.00 97.56 101 ALA A C 1
ATOM 793 O O . ALA A 1 101 ? 15.308 -5.007 -35.084 1.00 97.56 101 ALA A O 1
ATOM 794 N N . THR A 1 102 ? 16.675 -3.318 -35.665 1.00 97.31 102 THR A N 1
ATOM 795 C CA . THR A 1 102 ? 16.518 -2.547 -34.414 1.00 97.31 102 THR A CA 1
ATOM 796 C C . THR A 1 102 ? 15.091 -2.030 -34.245 1.00 97.31 102 THR A C 1
ATOM 798 O O . THR A 1 102 ? 14.524 -2.157 -33.167 1.00 97.31 102 THR A O 1
ATOM 801 N N . THR A 1 103 ? 14.447 -1.562 -35.319 1.00 98.06 103 THR A N 1
ATOM 802 C CA . THR A 1 103 ? 13.036 -1.134 -35.287 1.00 98.06 103 THR A CA 1
ATOM 803 C C . THR A 1 103 ? 12.110 -2.275 -34.854 1.00 98.06 103 THR A C 1
ATOM 805 O O . THR A 1 103 ? 11.330 -2.104 -33.924 1.00 98.06 103 THR A O 1
ATOM 808 N N . ARG A 1 104 ? 12.260 -3.479 -35.430 1.00 98.50 104 ARG A N 1
ATOM 809 C CA . ARG A 1 104 ? 11.464 -4.651 -35.015 1.00 98.50 104 ARG A CA 1
ATOM 810 C C . ARG A 1 104 ? 11.677 -5.017 -33.546 1.00 98.50 104 ARG A C 1
ATOM 812 O O . ARG A 1 104 ? 10.735 -5.443 -32.885 1.00 98.50 104 ARG A O 1
ATOM 819 N N . LYS A 1 105 ? 12.904 -4.880 -33.031 1.00 98.12 105 LYS A N 1
ATOM 820 C CA . LYS A 1 105 ? 13.193 -5.117 -31.610 1.00 98.12 105 LYS A CA 1
ATOM 821 C C . LYS A 1 105 ? 12.541 -4.073 -30.709 1.00 98.12 105 LYS A C 1
ATOM 823 O O . LYS A 1 105 ? 11.977 -4.452 -29.688 1.00 98.12 105 LYS A O 1
ATOM 828 N N . VAL A 1 106 ? 12.588 -2.795 -31.089 1.00 98.38 106 VAL A N 1
ATOM 829 C CA . VAL A 1 106 ? 11.888 -1.713 -30.379 1.00 98.38 106 VAL A CA 1
ATOM 830 C C . VAL A 1 106 ? 10.396 -2.035 -30.282 1.00 98.38 106 VAL A C 1
ATOM 832 O O . VAL A 1 106 ? 9.861 -2.036 -29.177 1.00 98.38 106 VAL A O 1
ATOM 835 N N . ASP A 1 107 ? 9.755 -2.415 -31.391 1.00 98.38 107 ASP A N 1
ATOM 836 C CA . ASP A 1 107 ? 8.331 -2.774 -31.403 1.00 98.38 107 ASP A CA 1
ATOM 837 C C . ASP A 1 107 ? 8.026 -3.970 -30.478 1.00 98.38 107 ASP A C 1
ATOM 839 O O . ASP A 1 107 ? 7.061 -3.945 -29.713 1.00 98.38 107 ASP A O 1
ATOM 843 N N . GLN A 1 108 ? 8.884 -5.000 -30.481 1.00 98.38 108 GLN A N 1
ATOM 844 C CA . GLN A 1 108 ? 8.753 -6.155 -29.583 1.00 98.38 108 GLN A CA 1
ATOM 845 C C . GLN A 1 108 ? 8.899 -5.779 -28.103 1.00 98.38 108 GLN A C 1
ATOM 847 O O . GLN A 1 108 ? 8.167 -6.308 -27.265 1.00 98.38 108 GLN A O 1
ATOM 852 N N . ILE A 1 109 ? 9.845 -4.898 -27.762 1.00 98.19 109 ILE A N 1
ATOM 853 C CA . ILE A 1 109 ? 10.044 -4.439 -26.382 1.00 98.19 109 ILE A CA 1
ATOM 854 C C . ILE A 1 109 ? 8.834 -3.620 -25.934 1.00 98.19 109 ILE A C 1
ATOM 856 O O . ILE A 1 109 ? 8.296 -3.897 -24.868 1.00 98.19 109 ILE A O 1
ATOM 860 N N . VAL A 1 110 ? 8.351 -2.689 -26.763 1.00 98.25 110 VAL A N 1
ATOM 861 C CA . VAL A 1 110 ? 7.155 -1.884 -26.467 1.00 98.25 110 VAL A CA 1
ATOM 862 C C . VAL A 1 110 ? 5.942 -2.778 -26.203 1.00 98.25 110 VAL A C 1
ATOM 864 O O . VAL A 1 110 ? 5.249 -2.583 -25.204 1.00 98.25 110 VAL A O 1
ATOM 867 N N . GLN A 1 111 ? 5.720 -3.800 -27.036 1.00 98.62 111 GLN A N 1
ATOM 868 C CA . GLN A 1 111 ? 4.622 -4.748 -26.844 1.00 98.62 111 GLN A CA 1
ATOM 869 C C . GLN A 1 111 ? 4.738 -5.505 -25.511 1.00 98.62 111 GLN A C 1
ATOM 871 O O . GLN A 1 111 ? 3.747 -5.637 -24.793 1.00 98.62 111 GLN A O 1
ATOM 876 N N . LYS A 1 112 ? 5.939 -5.977 -25.148 1.00 98.38 112 LYS A N 1
ATOM 877 C CA . LYS A 1 112 ? 6.172 -6.665 -23.866 1.00 98.38 112 LYS A CA 1
ATOM 878 C C . LYS A 1 112 ? 5.980 -5.739 -22.669 1.00 98.38 112 LYS A C 1
ATOM 880 O O . LYS A 1 112 ? 5.355 -6.147 -21.693 1.00 98.38 112 LYS A O 1
ATOM 885 N N . THR A 1 113 ? 6.463 -4.499 -22.749 1.00 97.75 113 THR A N 1
ATOM 886 C CA . THR A 1 113 ? 6.262 -3.497 -21.694 1.00 97.75 113 THR A CA 1
ATOM 887 C C . THR A 1 113 ? 4.775 -3.229 -21.496 1.00 97.75 113 THR A C 1
ATOM 889 O O . THR A 1 113 ? 4.305 -3.208 -20.363 1.00 97.75 113 THR A O 1
ATOM 892 N N . GLN A 1 114 ? 4.009 -3.094 -22.583 1.00 98.25 114 GLN A N 1
ATOM 893 C CA . GLN A 1 114 ? 2.562 -2.910 -22.504 1.00 98.25 114 GLN A CA 1
ATOM 894 C C . GLN A 1 114 ? 1.864 -4.105 -21.839 1.00 98.25 114 GLN A C 1
ATOM 896 O O . GLN A 1 114 ? 1.079 -3.903 -20.917 1.00 98.25 114 GLN A O 1
ATOM 901 N N . GLN A 1 115 ? 2.187 -5.337 -22.240 1.00 98.50 115 GLN A N 1
ATOM 902 C CA . GLN A 1 115 ? 1.617 -6.546 -21.630 1.00 98.50 115 GLN A CA 1
ATOM 903 C C . GLN A 1 115 ? 1.935 -6.647 -20.130 1.00 98.50 115 GLN A C 1
ATOM 905 O O . GLN A 1 115 ? 1.061 -6.981 -19.329 1.00 98.50 115 GLN A O 1
ATOM 910 N N . ALA A 1 116 ? 3.170 -6.324 -19.734 1.00 97.94 116 ALA A N 1
ATOM 911 C CA . ALA A 1 116 ? 3.574 -6.312 -18.331 1.00 97.94 116 ALA A CA 1
ATOM 912 C C . ALA A 1 116 ? 2.821 -5.236 -17.527 1.00 97.94 116 ALA A C 1
ATOM 914 O O . ALA A 1 116 ? 2.333 -5.515 -16.431 1.00 97.94 116 ALA A O 1
ATOM 915 N N . MET A 1 117 ? 2.647 -4.032 -18.086 1.00 97.88 117 MET A N 1
ATOM 916 C CA . MET A 1 117 ? 1.857 -2.968 -17.455 1.00 97.88 117 MET A CA 1
ATOM 917 C C . MET A 1 117 ? 0.375 -3.341 -17.325 1.00 97.88 117 MET A C 1
ATOM 919 O O . MET A 1 117 ? -0.225 -3.106 -16.279 1.00 97.88 117 MET A O 1
ATOM 923 N N . GLU A 1 118 ? -0.223 -3.957 -18.348 1.00 98.31 118 GLU A N 1
ATOM 924 C CA . GLU A 1 118 ? -1.607 -4.446 -18.294 1.00 98.31 118 GLU A CA 1
ATOM 925 C C . GLU A 1 118 ? -1.782 -5.492 -17.185 1.00 98.31 118 GLU A C 1
ATOM 927 O O . GLU A 1 118 ? -2.726 -5.405 -16.394 1.00 98.31 118 GLU A O 1
ATOM 932 N N . ARG A 1 119 ? -0.838 -6.436 -17.060 1.00 98.00 119 ARG A N 1
ATOM 933 C CA . ARG A 1 119 ? -0.831 -7.418 -15.968 1.00 98.00 119 ARG A CA 1
ATOM 934 C C . ARG A 1 119 ? -0.712 -6.745 -14.598 1.00 98.00 119 ARG A C 1
ATOM 936 O O . ARG A 1 119 ? -1.476 -7.085 -13.696 1.00 98.00 119 ARG A O 1
ATOM 943 N N . MET A 1 120 ? 0.175 -5.762 -14.457 1.00 97.81 120 MET A N 1
ATOM 944 C CA . MET A 1 120 ? 0.354 -4.998 -13.219 1.00 97.81 120 MET A CA 1
ATOM 945 C C . MET A 1 120 ? -0.933 -4.265 -12.800 1.00 97.81 120 MET A C 1
ATOM 947 O O . MET A 1 120 ? -1.316 -4.313 -11.632 1.00 97.81 120 MET A O 1
ATOM 951 N N . LEU A 1 121 ? -1.664 -3.664 -13.748 1.00 97.75 121 LEU A N 1
ATOM 952 C CA . LEU A 1 121 ? -2.959 -3.022 -13.479 1.00 97.75 121 LEU A CA 1
ATOM 953 C C . LEU A 1 121 ? -4.027 -4.018 -13.007 1.00 97.75 121 LEU A C 1
ATOM 955 O O . LEU A 1 121 ? -4.853 -3.687 -12.152 1.00 97.75 121 LEU A O 1
ATOM 959 N N . VAL A 1 122 ? -4.028 -5.240 -13.551 1.00 98.19 122 VAL A N 1
ATOM 960 C CA . VAL A 1 122 ? -4.929 -6.310 -13.095 1.00 98.19 122 VAL A CA 1
ATOM 961 C C . VAL A 1 122 ? -4.610 -6.704 -11.653 1.00 98.19 122 VAL A C 1
ATOM 963 O O . VAL A 1 122 ? -5.532 -6.797 -10.844 1.00 98.19 122 VAL A O 1
ATOM 966 N N . ILE A 1 123 ? -3.331 -6.877 -11.308 1.00 98.12 123 ILE A N 1
ATOM 967 C CA . ILE A 1 123 ? -2.902 -7.205 -9.939 1.00 98.12 123 ILE A CA 1
ATOM 968 C C . ILE A 1 123 ? -3.294 -6.090 -8.967 1.00 98.12 123 ILE A C 1
ATOM 970 O O . ILE A 1 123 ? -3.928 -6.361 -7.949 1.00 98.12 123 ILE A O 1
ATOM 974 N N . GLN A 1 124 ? -3.017 -4.830 -9.309 1.00 97.62 124 GLN A N 1
ATOM 975 C CA . GLN A 1 124 ? -3.391 -3.686 -8.478 1.00 97.62 124 GLN A CA 1
ATOM 976 C C . GLN A 1 124 ? -4.907 -3.626 -8.244 1.00 97.62 124 GLN A C 1
ATOM 978 O O . GLN A 1 124 ? -5.360 -3.382 -7.126 1.00 97.62 124 GLN A O 1
ATOM 983 N N . ARG A 1 125 ? -5.713 -3.900 -9.278 1.00 97.12 125 ARG A N 1
ATOM 984 C CA . ARG A 1 125 ? -7.171 -3.986 -9.141 1.00 97.12 125 ARG A CA 1
ATOM 985 C C . ARG A 1 125 ? -7.586 -5.099 -8.179 1.00 97.12 125 ARG A C 1
ATOM 987 O O . ARG A 1 125 ? -8.470 -4.865 -7.362 1.00 97.12 125 ARG A O 1
ATOM 994 N N . LEU A 1 126 ? -6.977 -6.282 -8.268 1.00 97.81 126 LEU A N 1
ATOM 995 C CA . LEU A 1 126 ? -7.273 -7.408 -7.373 1.00 97.81 126 LEU A CA 1
ATOM 996 C C . LEU A 1 126 ? -6.907 -7.090 -5.918 1.00 97.81 126 LEU A C 1
ATOM 998 O O . LEU A 1 126 ? -7.703 -7.366 -5.022 1.00 97.81 126 LEU A O 1
ATOM 1002 N N . LEU A 1 127 ? -5.757 -6.452 -5.686 1.00 97.50 127 LEU A N 1
ATOM 1003 C CA . LEU A 1 127 ? -5.340 -6.006 -4.354 1.00 97.50 127 LEU A CA 1
ATOM 1004 C C . LEU A 1 127 ? -6.327 -4.985 -3.769 1.00 97.50 127 LEU A C 1
ATOM 1006 O O . LEU A 1 127 ? -6.810 -5.168 -2.655 1.00 97.50 127 LEU A O 1
ATOM 1010 N N . LEU A 1 128 ? -6.732 -3.975 -4.544 1.00 96.38 128 LEU A N 1
ATOM 1011 C CA . LEU A 1 128 ? -7.726 -2.986 -4.101 1.00 96.38 128 LEU A CA 1
ATOM 1012 C C . LEU A 1 128 ? -9.107 -3.610 -3.834 1.00 96.38 128 LEU A C 1
ATOM 1014 O O . LEU A 1 128 ? -9.819 -3.199 -2.914 1.00 96.38 128 LEU A O 1
ATOM 1018 N N . GLN A 1 129 ? -9.507 -4.608 -4.627 1.00 96.50 129 GLN A N 1
ATOM 1019 C CA . GLN A 1 129 ? -10.741 -5.366 -4.398 1.00 96.50 129 GLN A CA 1
ATOM 1020 C C . GLN A 1 129 ? -10.677 -6.163 -3.093 1.00 96.50 129 GLN A C 1
ATOM 1022 O O . GLN A 1 129 ? -11.647 -6.146 -2.332 1.00 96.50 129 GLN A O 1
ATOM 1027 N N . HIS A 1 130 ? -9.543 -6.810 -2.810 1.00 97.25 130 HIS A N 1
ATOM 1028 C CA . HIS A 1 130 ? -9.299 -7.489 -1.540 1.00 97.25 130 HIS A CA 1
ATOM 1029 C C . HIS A 1 130 ? -9.380 -6.519 -0.359 1.00 97.25 130 HIS A C 1
ATOM 1031 O O . HIS A 1 130 ? -10.143 -6.766 0.571 1.00 97.25 130 HIS A O 1
ATOM 1037 N N . GLU A 1 131 ? -8.664 -5.395 -0.412 1.00 96.38 131 GLU A N 1
ATOM 1038 C CA . GLU A 1 131 ? -8.674 -4.376 0.647 1.00 96.38 131 GLU A CA 1
ATOM 1039 C C . GLU A 1 131 ? -10.090 -3.850 0.906 1.00 96.38 131 GLU A C 1
ATOM 1041 O O . GLU A 1 131 ? -10.531 -3.756 2.052 1.00 96.38 131 GLU A O 1
ATOM 1046 N N . SER A 1 132 ? -10.850 -3.598 -0.162 1.00 95.69 132 SER A N 1
ATOM 1047 C CA . SER A 1 132 ? -12.255 -3.194 -0.069 1.00 95.69 132 SER A CA 1
ATOM 1048 C C . SER A 1 132 ? -13.128 -4.272 0.587 1.00 95.69 132 SER A C 1
ATOM 1050 O O . SER A 1 132 ? -14.018 -3.948 1.378 1.00 95.69 132 SER A O 1
ATOM 1052 N N . ALA A 1 133 ? -12.891 -5.551 0.273 1.00 96.31 133 ALA A N 1
ATOM 1053 C CA . ALA A 1 133 ? -13.608 -6.679 0.866 1.00 96.31 133 ALA A CA 1
ATOM 1054 C C . ALA A 1 133 ? -13.284 -6.836 2.361 1.00 96.31 133 ALA A C 1
ATOM 1056 O O . ALA A 1 133 ? -14.198 -6.993 3.174 1.00 96.31 133 ALA A O 1
ATOM 1057 N N . VAL A 1 134 ? -12.005 -6.737 2.734 1.00 97.06 134 VAL A N 1
ATOM 1058 C CA . VAL A 1 134 ? -11.539 -6.805 4.127 1.00 97.06 134 VAL A CA 1
ATOM 1059 C C . VAL A 1 134 ? -12.094 -5.641 4.943 1.00 97.06 134 VAL A C 1
ATOM 1061 O O . VAL A 1 134 ? -12.634 -5.862 6.026 1.00 97.06 134 VAL A O 1
ATOM 1064 N N . LEU A 1 135 ? -12.050 -4.416 4.412 1.00 95.19 135 LEU A N 1
ATOM 1065 C CA . LEU A 1 135 ? -12.611 -3.240 5.076 1.00 95.19 135 LEU A CA 1
ATOM 1066 C C . LEU A 1 135 ? -14.120 -3.394 5.314 1.00 95.19 135 LEU A C 1
ATOM 1068 O O . LEU A 1 135 ? -14.611 -3.110 6.403 1.00 95.19 135 LEU A O 1
ATOM 1072 N N . ASN A 1 136 ? -14.861 -3.895 4.323 1.00 94.69 136 ASN A N 1
ATOM 1073 C CA . ASN A 1 136 ? -16.294 -4.167 4.453 1.00 94.69 136 ASN A CA 1
ATOM 1074 C C . ASN A 1 136 ? -16.584 -5.246 5.509 1.00 94.69 136 ASN A C 1
ATOM 1076 O O . ASN A 1 136 ? -17.502 -5.093 6.315 1.00 94.69 136 ASN A O 1
ATOM 1080 N N . ALA A 1 137 ? -15.795 -6.325 5.539 1.00 95.25 137 ALA A N 1
ATOM 1081 C CA . ALA A 1 137 ? -15.907 -7.362 6.562 1.00 95.25 137 ALA A CA 1
ATOM 1082 C C . ALA A 1 137 ? -15.627 -6.801 7.968 1.00 95.25 137 ALA A C 1
ATOM 1084 O O . ALA A 1 137 ? -16.389 -7.064 8.901 1.00 95.25 137 ALA A O 1
ATOM 1085 N N . GLY A 1 138 ? -14.593 -5.966 8.104 1.00 95.50 138 GLY A N 1
ATOM 1086 C CA . GLY A 1 138 ? -14.263 -5.260 9.341 1.00 95.50 138 GLY A CA 1
ATOM 1087 C C . GLY A 1 138 ? -15.377 -4.320 9.800 1.00 95.50 138 GLY A C 1
ATOM 1088 O O . GLY A 1 138 ? -15.779 -4.366 10.960 1.00 95.50 138 GLY A O 1
ATOM 1089 N N . MET A 1 139 ? -15.948 -3.533 8.886 1.00 94.50 139 MET A N 1
ATOM 1090 C CA . MET A 1 139 ? -17.046 -2.616 9.197 1.00 94.50 139 MET A CA 1
ATOM 1091 C C . MET A 1 139 ? -18.300 -3.363 9.663 1.00 94.50 139 MET A C 1
ATOM 1093 O O . MET A 1 139 ? -18.903 -2.981 10.658 1.00 94.50 139 MET A O 1
ATOM 1097 N N . ARG A 1 140 ? -18.642 -4.495 9.033 1.00 94.25 140 ARG A N 1
ATOM 1098 C CA . ARG A 1 140 ? -19.749 -5.352 9.493 1.00 94.25 140 ARG A CA 1
ATOM 1099 C C . ARG A 1 140 ? -19.513 -5.923 10.888 1.00 94.25 140 ARG A C 1
ATOM 1101 O O . ARG A 1 140 ? -20.458 -6.028 11.668 1.00 94.25 140 ARG A O 1
ATOM 1108 N N . ARG A 1 141 ? -18.2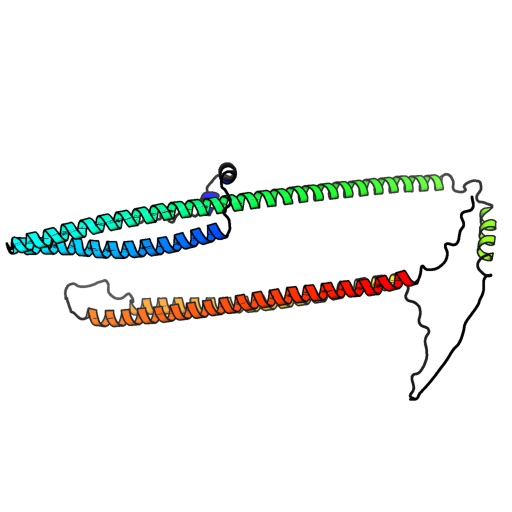72 -6.303 11.202 1.00 96.44 141 ARG A N 1
ATOM 1109 C CA . ARG A 1 141 ? -17.901 -6.774 12.541 1.00 96.44 141 ARG A CA 1
ATOM 1110 C C . ARG A 1 141 ? -18.058 -5.655 13.572 1.00 96.44 141 ARG A C 1
ATOM 1112 O O . ARG A 1 141 ? -18.660 -5.892 14.615 1.00 96.44 141 ARG A O 1
ATOM 1119 N N . LEU A 1 142 ? -17.575 -4.451 13.263 1.00 95.62 142 LEU A N 1
ATOM 1120 C CA . LEU A 1 142 ? -17.726 -3.271 14.120 1.00 95.62 142 LEU A CA 1
ATOM 1121 C C . LEU A 1 142 ? -19.197 -2.900 14.330 1.00 95.62 142 LEU A C 1
ATOM 1123 O O . LEU A 1 142 ? -19.604 -2.686 15.466 1.00 95.62 142 LEU A O 1
ATOM 1127 N N . ASP A 1 143 ? -20.011 -2.909 13.274 1.00 95.69 143 ASP A N 1
ATOM 1128 C CA . ASP A 1 143 ? -21.456 -2.680 13.373 1.00 95.69 143 ASP A CA 1
ATOM 1129 C C . ASP A 1 143 ? -22.137 -3.721 14.272 1.00 95.69 143 ASP A C 1
ATOM 1131 O O . ASP A 1 143 ? -23.046 -3.388 15.032 1.00 95.69 143 ASP A O 1
ATOM 1135 N N . GLY A 1 144 ? -21.704 -4.984 14.202 1.00 96.75 144 GLY A N 1
ATOM 1136 C CA . GLY A 1 144 ? -22.185 -6.055 15.074 1.00 96.75 144 GLY A CA 1
ATOM 1137 C C . GLY A 1 144 ? -21.905 -5.771 16.549 1.00 96.75 144 GLY A C 1
ATOM 1138 O O . GLY A 1 144 ? -22.839 -5.754 17.351 1.00 96.75 144 GLY A O 1
ATOM 1139 N N . VAL A 1 145 ? -20.646 -5.471 16.880 1.00 97.12 145 VAL A N 1
ATOM 1140 C CA . VAL A 1 145 ? -20.217 -5.127 18.247 1.00 97.12 145 VAL A CA 1
ATOM 1141 C C . VAL A 1 145 ? -20.921 -3.864 18.741 1.00 97.12 145 VAL A C 1
ATOM 1143 O O . VAL A 1 145 ? -21.404 -3.824 19.865 1.00 97.12 145 VAL A O 1
ATOM 1146 N N . ASN A 1 146 ? -21.056 -2.843 17.894 1.00 96.62 146 ASN A N 1
ATOM 1147 C CA . ASN A 1 146 ? -21.721 -1.597 18.265 1.00 96.62 146 ASN A CA 1
ATOM 1148 C C . ASN A 1 146 ? -23.221 -1.803 18.552 1.00 96.62 146 ASN A C 1
ATOM 1150 O O . ASN A 1 146 ? -23.775 -1.201 19.471 1.00 96.62 146 ASN A O 1
ATOM 1154 N N . ARG A 1 147 ? -23.893 -2.694 17.808 1.00 97.25 147 ARG A N 1
ATOM 1155 C CA . ARG A 1 147 ? -25.291 -3.084 18.076 1.00 97.25 147 ARG A CA 1
ATOM 1156 C C . ARG A 1 147 ? -25.447 -3.898 19.354 1.00 97.25 147 ARG A C 1
ATOM 1158 O O . ARG A 1 147 ? -26.504 -3.839 19.975 1.00 97.25 147 ARG A O 1
ATOM 1165 N N . GLU A 1 148 ? -24.463 -4.717 19.698 1.00 97.12 148 GLU A N 1
ATOM 1166 C CA . GLU A 1 148 ? -24.442 -5.450 20.964 1.00 97.12 148 GLU A CA 1
ATOM 1167 C C . GLU A 1 148 ? -24.222 -4.491 22.134 1.00 97.12 148 GLU A C 1
ATOM 1169 O O . GLU A 1 148 ? -25.022 -4.481 23.062 1.00 97.12 148 GLU A O 1
ATOM 1174 N N . LEU A 1 149 ? -23.248 -3.587 22.022 1.00 97.56 149 LEU A N 1
ATOM 1175 C CA . LEU A 1 149 ? -23.003 -2.539 23.010 1.00 97.56 149 LEU A CA 1
ATOM 1176 C C . LEU A 1 149 ? -24.222 -1.625 23.202 1.00 97.56 149 LEU A C 1
ATOM 1178 O O . LEU A 1 149 ? -24.584 -1.293 24.323 1.00 97.56 149 LEU A O 1
ATOM 1182 N N . SER A 1 150 ? -24.903 -1.248 22.119 1.00 97.94 150 SER A N 1
ATOM 1183 C CA . SER A 1 150 ? -26.134 -0.452 22.216 1.00 97.94 150 SER A CA 1
ATOM 1184 C C . SER A 1 150 ? -27.243 -1.203 22.964 1.00 97.94 150 SER A C 1
ATOM 1186 O O . SER A 1 150 ? -28.009 -0.585 23.698 1.00 97.94 150 SER A O 1
ATOM 1188 N N . ARG A 1 151 ? -27.317 -2.534 22.812 1.00 97.88 151 ARG A N 1
ATOM 1189 C CA . ARG A 1 151 ? -28.266 -3.377 23.552 1.00 97.88 151 ARG A CA 1
ATOM 1190 C C . ARG A 1 151 ? -27.910 -3.468 25.030 1.00 97.88 151 ARG A C 1
ATOM 1192 O O . ARG A 1 151 ? -28.789 -3.250 25.851 1.00 97.88 151 ARG A O 1
ATOM 1199 N N . THR A 1 152 ? -26.644 -3.699 25.374 1.00 97.69 152 THR A N 1
ATOM 1200 C CA . THR A 1 152 ? -26.222 -3.766 26.782 1.00 97.69 152 THR A CA 1
ATOM 1201 C C . THR A 1 152 ? -26.400 -2.426 27.493 1.00 97.69 152 THR A C 1
ATOM 1203 O O . THR A 1 152 ? -26.849 -2.393 28.635 1.00 97.69 152 THR A O 1
ATOM 1206 N N . VAL A 1 153 ? -26.131 -1.305 26.815 1.00 98.06 153 VAL A N 1
ATOM 1207 C CA . VAL A 1 153 ? -26.420 0.037 27.344 1.00 98.06 153 VAL A CA 1
ATOM 1208 C C . VAL A 1 153 ? -27.917 0.206 27.602 1.00 98.06 153 VAL A C 1
ATOM 1210 O O . VAL A 1 153 ? -28.295 0.622 28.694 1.00 98.06 153 VAL A O 1
ATOM 1213 N N . GLN A 1 154 ? -28.770 -0.171 26.647 1.00 98.25 154 GLN A N 1
ATOM 1214 C CA . GLN A 1 154 ? -30.221 -0.095 26.815 1.00 98.25 154 GLN A CA 1
ATOM 1215 C C . GLN A 1 154 ? -30.715 -0.988 27.968 1.00 98.25 154 GLN A C 1
ATOM 1217 O O . GLN A 1 154 ? -31.548 -0.562 28.765 1.00 98.25 154 GLN A O 1
ATOM 1222 N N . GLU A 1 155 ? -30.184 -2.203 28.102 1.00 97.81 155 GLU A N 1
ATOM 1223 C CA . GLU A 1 155 ? -30.500 -3.116 29.207 1.00 97.81 155 GLU A CA 1
ATOM 1224 C C . GLU A 1 155 ? -30.114 -2.509 30.563 1.00 97.81 155 GLU A C 1
ATOM 1226 O O . GLU A 1 155 ? -30.940 -2.471 31.475 1.00 97.81 155 GLU A O 1
ATOM 1231 N N . LEU A 1 156 ? -28.908 -1.946 30.686 1.00 97.25 156 LEU A N 1
ATOM 1232 C CA . LEU A 1 156 ? -28.459 -1.266 31.905 1.00 97.25 156 LEU A CA 1
ATOM 1233 C C . LEU A 1 156 ? -29.311 -0.039 32.241 1.00 97.25 156 LEU A C 1
ATOM 1235 O O . LEU A 1 156 ? -29.608 0.202 33.412 1.00 97.25 156 LEU A O 1
ATOM 1239 N N . GLU A 1 157 ? -29.738 0.730 31.239 1.00 97.44 157 GLU A N 1
ATOM 1240 C CA . GLU A 1 157 ? -30.660 1.848 31.441 1.00 97.44 157 GLU A CA 1
ATOM 1241 C C . GLU A 1 157 ? -32.013 1.372 31.975 1.00 97.44 157 GLU A C 1
ATOM 1243 O O . GLU A 1 157 ? -32.515 1.941 32.947 1.00 97.44 157 GLU A O 1
ATOM 1248 N N . THR A 1 158 ? -32.566 0.292 31.411 1.00 98.19 158 THR A N 1
ATOM 1249 C CA . THR A 1 158 ? -33.823 -0.290 31.904 1.00 98.19 158 THR A CA 1
ATOM 1250 C C . THR A 1 158 ? -33.685 -0.872 33.310 1.00 98.19 158 THR A C 1
ATOM 1252 O O . THR A 1 158 ? -34.562 -0.641 34.139 1.00 98.19 158 THR A O 1
ATOM 1255 N N . ALA A 1 159 ? -32.573 -1.542 33.626 1.00 97.81 159 ALA A N 1
ATOM 1256 C CA . ALA A 1 159 ? -32.295 -2.070 34.961 1.00 97.81 159 ALA A CA 1
ATOM 1257 C C . ALA A 1 159 ? -32.150 -0.943 35.996 1.00 97.81 159 ALA A C 1
ATOM 1259 O O . ALA A 1 159 ? -32.726 -1.002 37.080 1.00 97.81 159 ALA A O 1
ATOM 1260 N N . ARG A 1 160 ? -31.450 0.141 35.638 1.00 97.75 160 ARG A N 1
ATOM 1261 C CA . ARG A 1 160 ? -31.339 1.349 36.468 1.00 97.75 160 ARG A CA 1
ATOM 1262 C C . ARG A 1 160 ? -32.710 1.972 36.738 1.00 97.75 160 ARG A C 1
ATOM 1264 O O . ARG A 1 160 ? -32.951 2.490 37.828 1.00 97.75 160 ARG A O 1
ATOM 1271 N N . ASP A 1 161 ? -33.599 1.983 35.750 1.00 97.62 161 ASP A N 1
ATOM 1272 C CA . ASP A 1 161 ? -34.930 2.566 35.914 1.00 97.62 161 ASP A CA 1
ATOM 1273 C C . ASP A 1 161 ? -35.870 1.649 36.721 1.00 97.62 161 ASP A C 1
ATOM 1275 O O . ASP A 1 161 ? -36.613 2.160 37.562 1.00 97.62 161 ASP A O 1
ATOM 1279 N N . GLN A 1 162 ? -35.738 0.322 36.601 1.00 97.88 162 GLN A N 1
ATOM 1280 C CA . GLN A 1 162 ? -36.378 -0.653 37.498 1.00 97.88 162 GLN A CA 1
ATOM 1281 C C . GLN A 1 162 ? -35.912 -0.484 38.952 1.00 97.88 162 GLN A C 1
ATOM 1283 O O . GLN A 1 162 ? -36.741 -0.388 39.854 1.00 97.88 162 GLN A O 1
ATOM 1288 N N . GLU A 1 163 ? -34.605 -0.340 39.195 1.00 97.44 163 GLU A N 1
ATOM 1289 C CA . GLU A 1 163 ? -34.058 -0.125 40.543 1.00 97.44 163 GLU A CA 1
ATOM 1290 C C . GLU A 1 163 ? -34.621 1.159 41.187 1.00 97.44 163 GLU A C 1
ATOM 1292 O O . GLU A 1 163 ? -34.927 1.205 42.382 1.00 97.44 163 GLU A O 1
ATOM 1297 N N . LYS A 1 164 ? -34.801 2.231 40.402 1.00 98.06 164 LYS A N 1
ATOM 1298 C CA . LYS A 1 164 ? -35.451 3.463 40.884 1.00 98.06 164 LYS A CA 1
ATOM 1299 C C . LYS A 1 164 ? -36.917 3.232 41.241 1.00 98.06 164 LYS A C 1
ATOM 1301 O O . LYS A 1 164 ? -37.380 3.785 42.242 1.00 98.06 164 LYS A O 1
ATOM 1306 N N . GLU A 1 165 ? -37.645 2.456 40.444 1.00 97.94 165 GLU A N 1
ATOM 1307 C CA . GLU A 1 165 ? -39.046 2.122 40.704 1.00 97.94 165 GLU A CA 1
ATOM 1308 C C . GLU A 1 165 ? -39.194 1.275 41.974 1.00 97.94 165 GLU A C 1
ATOM 1310 O O . GLU A 1 165 ? -40.006 1.607 42.841 1.00 97.94 165 GLU A O 1
ATOM 1315 N N . GLU A 1 166 ? -38.346 0.263 42.154 1.00 97.81 166 GLU A N 1
ATOM 1316 C CA . GLU A 1 166 ? -38.293 -0.541 43.376 1.00 97.81 166 GLU A CA 1
ATOM 1317 C C . GLU A 1 166 ? -37.955 0.315 44.598 1.00 97.81 166 GLU A C 1
ATOM 1319 O O . GLU A 1 166 ? -38.635 0.228 45.622 1.00 97.81 166 GLU A O 1
ATOM 1324 N N . LYS A 1 167 ? -36.976 1.224 44.495 1.00 97.62 167 LYS A N 1
ATOM 1325 C CA . LYS A 1 167 ? -36.663 2.182 45.570 1.00 97.62 167 LYS A CA 1
ATOM 1326 C C . LYS A 1 167 ? -37.853 3.078 45.907 1.00 97.62 167 LYS A C 1
ATOM 1328 O O . LYS A 1 167 ? -38.079 3.382 47.079 1.00 97.62 167 LYS A O 1
ATOM 1333 N N . LEU A 1 168 ? -38.620 3.527 44.913 1.00 97.88 168 LEU A N 1
ATOM 1334 C CA . LEU A 1 168 ? -39.842 4.302 45.144 1.00 97.88 168 LEU A CA 1
ATOM 1335 C C . LEU A 1 168 ? -40.933 3.457 45.805 1.00 97.88 168 LEU A C 1
ATOM 1337 O O . LEU A 1 168 ? -41.622 3.958 46.694 1.00 97.88 168 LEU A O 1
ATOM 1341 N N . LYS A 1 169 ? -41.077 2.191 45.409 1.00 98.06 169 LYS A N 1
ATOM 1342 C CA . LYS A 1 169 ? -42.011 1.241 46.020 1.00 98.06 169 LYS A CA 1
ATOM 1343 C C . LYS A 1 169 ? -41.665 0.999 47.489 1.00 98.06 169 LYS A C 1
ATOM 1345 O O . LYS A 1 169 ? -42.513 1.242 48.342 1.00 98.06 169 LYS A O 1
ATOM 1350 N N . TRP A 1 170 ? -40.407 0.682 47.793 1.00 97.81 170 TRP A N 1
ATOM 1351 C CA . TRP A 1 170 ? -39.906 0.544 49.163 1.00 97.81 170 TRP A CA 1
ATOM 1352 C C . TRP A 1 170 ? -40.128 1.809 49.993 1.00 97.81 170 TRP A C 1
ATOM 1354 O O . TRP A 1 170 ? -40.575 1.728 51.132 1.00 97.81 170 TRP A O 1
ATOM 1364 N N . LYS A 1 171 ? -39.884 3.001 49.429 1.00 97.69 171 LYS A N 1
ATOM 1365 C CA . LYS A 1 171 ? -40.173 4.272 50.117 1.00 97.69 171 LYS A CA 1
ATOM 1366 C C . LYS A 1 171 ? -41.662 4.448 50.424 1.00 97.69 171 LYS A C 1
ATOM 1368 O O . LYS A 1 171 ? -41.995 4.920 51.511 1.00 97.69 171 LYS A O 1
ATOM 1373 N N . LYS A 1 172 ? -42.554 4.082 49.496 1.00 98.00 172 LYS A N 1
ATOM 1374 C CA . LYS A 1 172 ? -44.012 4.134 49.699 1.00 98.00 172 LYS A CA 1
ATOM 1375 C C . LYS A 1 172 ? -44.456 3.150 50.781 1.00 98.00 172 LYS A C 1
ATOM 1377 O O . LYS A 1 172 ? -45.152 3.564 51.702 1.00 98.00 172 LYS A O 1
ATOM 1382 N N . GLU A 1 173 ? -44.012 1.898 50.708 1.00 96.94 173 GLU A N 1
ATOM 1383 C CA . GLU A 1 173 ? -44.314 0.856 51.700 1.00 96.94 173 GLU A CA 1
ATOM 1384 C C . GLU A 1 173 ? -43.780 1.230 53.083 1.00 96.94 173 GLU A C 1
ATOM 1386 O O . GLU A 1 173 ? -44.509 1.178 54.069 1.00 96.94 173 GLU A O 1
ATOM 1391 N N . HIS A 1 174 ? -42.539 1.709 53.164 1.00 97.25 174 HIS A N 1
ATOM 1392 C CA . HIS A 1 174 ? -41.951 2.165 54.419 1.00 97.25 174 HIS A CA 1
ATOM 1393 C C . HIS A 1 174 ? -42.710 3.365 55.006 1.00 97.25 174 HIS A C 1
ATOM 1395 O O . HIS A 1 174 ? -42.995 3.398 56.203 1.00 97.25 174 HIS A O 1
ATOM 1401 N N . SER A 1 175 ? -43.101 4.336 54.172 1.00 97.38 175 SER A N 1
ATOM 1402 C CA . SER A 1 175 ? -43.956 5.447 54.603 1.00 97.38 175 SER A CA 1
ATOM 1403 C C . SER A 1 175 ? -45.326 4.960 55.086 1.00 97.38 175 SER A C 1
ATOM 1405 O O . SER A 1 175 ? -45.842 5.488 56.069 1.00 97.38 175 SER A O 1
ATOM 1407 N N . GLN A 1 176 ? -45.917 3.963 54.424 1.00 96.25 176 GLN A N 1
ATOM 1408 C CA . GLN A 1 176 ? -47.198 3.371 54.809 1.00 96.25 176 GLN A CA 1
ATOM 1409 C C . GLN A 1 176 ? -47.098 2.646 56.155 1.00 96.25 176 GLN A C 1
ATOM 1411 O O . GLN A 1 176 ? -47.918 2.899 57.036 1.00 96.25 176 GLN A O 1
ATOM 1416 N N . LEU A 1 177 ? -46.070 1.814 56.348 1.00 94.31 177 LEU A N 1
ATOM 1417 C CA . LEU A 1 177 ? -45.792 1.137 57.617 1.00 94.31 177 LEU A CA 1
ATOM 1418 C C . LEU A 1 177 ? -45.574 2.143 58.750 1.00 94.31 177 LEU A C 1
ATOM 1420 O O . LEU A 1 177 ? -46.126 1.990 59.837 1.00 94.31 177 LEU A O 1
ATOM 1424 N N . ARG A 1 178 ? -44.838 3.228 58.483 1.00 94.31 178 ARG A N 1
ATOM 1425 C CA . ARG A 1 178 ? -44.641 4.316 59.446 1.00 94.31 178 ARG A CA 1
ATOM 1426 C C . ARG A 1 178 ? -45.963 4.985 59.832 1.00 94.31 178 ARG A C 1
ATOM 1428 O O . ARG A 1 178 ? -46.205 5.210 61.014 1.00 94.31 178 ARG A O 1
ATOM 1435 N N . ILE A 1 179 ? -46.843 5.271 58.872 1.00 95.31 179 ILE A N 1
ATOM 1436 C CA . ILE A 1 179 ? -48.185 5.810 59.152 1.00 95.31 179 ILE A CA 1
ATOM 1437 C C . ILE A 1 179 ? -49.007 4.812 59.975 1.00 95.31 179 ILE A C 1
ATOM 1439 O O . ILE A 1 179 ? -49.612 5.203 60.970 1.00 95.31 179 ILE A O 1
ATOM 1443 N N . GLN A 1 180 ? -48.980 3.526 59.624 1.00 90.75 180 GLN A N 1
ATOM 1444 C CA . GLN A 1 180 ? -49.681 2.479 60.366 1.00 90.75 180 GLN A CA 1
ATOM 1445 C C . GLN A 1 180 ? -49.192 2.387 61.819 1.00 90.75 180 GLN A C 1
ATOM 1447 O O . GLN A 1 180 ? -50.019 2.324 62.724 1.00 90.75 180 GLN A O 1
ATOM 1452 N N . SER A 1 181 ? -47.878 2.481 62.062 1.00 87.12 181 SER A N 1
ATOM 1453 C CA . SER A 1 181 ? -47.321 2.518 63.423 1.00 87.12 181 SER A CA 1
ATOM 1454 C C . SER A 1 181 ? -47.718 3.766 64.220 1.00 87.12 181 SER A C 1
ATOM 1456 O O . SER A 1 181 ? -47.827 3.698 65.439 1.00 87.12 181 SER A O 1
ATOM 1458 N N . MET A 1 182 ? -47.981 4.899 63.555 1.00 89.25 182 MET A N 1
ATOM 1459 C CA . MET A 1 182 ? -48.478 6.107 64.226 1.00 89.25 182 MET A CA 1
ATOM 1460 C C . MET A 1 182 ? -49.970 6.014 64.561 1.00 89.25 182 MET A C 1
ATOM 1462 O O . MET A 1 182 ? -50.398 6.558 65.573 1.00 89.25 182 MET A O 1
ATOM 1466 N N . ILE A 1 183 ? -50.763 5.338 63.723 1.00 91.31 183 ILE A N 1
ATOM 1467 C CA . ILE A 1 183 ? -52.201 5.130 63.960 1.00 91.31 183 ILE A CA 1
ATOM 1468 C C . ILE A 1 183 ? -52.429 4.063 65.045 1.00 91.31 183 ILE A C 1
ATOM 1470 O O . ILE A 1 183 ? -53.358 4.194 65.839 1.00 91.31 183 ILE A O 1
ATOM 1474 N N . PHE A 1 184 ? -51.565 3.044 65.120 1.00 82.50 184 PHE A N 1
ATOM 1475 C CA . PHE A 1 184 ? -51.631 1.954 66.101 1.00 82.50 184 PHE A CA 1
ATOM 1476 C C . PHE A 1 184 ? -50.359 1.888 66.970 1.00 82.50 184 PHE A C 1
ATOM 1478 O O . PHE A 1 184 ? -49.574 0.950 66.833 1.00 82.50 184 PHE A O 1
ATOM 1485 N N . PRO A 1 185 ? -50.134 2.854 67.882 1.00 72.31 185 PRO A N 1
ATOM 1486 C CA . PRO A 1 185 ? -48.922 2.906 68.708 1.00 72.31 185 PRO A CA 1
ATOM 1487 C C . PRO A 1 185 ? -48.815 1.762 69.730 1.00 72.31 185 PRO A C 1
ATOM 1489 O O . PRO A 1 185 ? -47.729 1.509 70.239 1.00 72.31 185 PRO A O 1
ATOM 1492 N N . ASN A 1 186 ? -49.915 1.054 70.002 1.00 63.91 186 ASN A N 1
ATOM 1493 C CA . ASN A 1 186 ? -49.936 -0.182 70.777 1.00 63.91 186 ASN A CA 1
ATOM 1494 C C . ASN A 1 186 ? -50.777 -1.211 70.010 1.00 63.91 186 ASN A C 1
ATOM 1496 O O . ASN A 1 186 ? -52.009 -1.118 70.042 1.00 63.91 186 ASN A O 1
ATOM 1500 N N . PRO A 1 187 ? -50.170 -2.164 69.277 1.00 61.84 187 PRO A N 1
ATOM 1501 C CA . PRO A 1 187 ? -50.936 -3.272 68.732 1.00 61.84 187 PRO A CA 1
ATOM 1502 C C . PRO A 1 187 ? -51.542 -4.049 69.915 1.00 61.84 187 PRO A C 1
ATOM 1504 O O . PRO A 1 187 ? -50.800 -4.474 70.807 1.00 61.84 187 PRO A O 1
ATOM 1507 N N . PRO A 1 188 ? -52.876 -4.208 69.980 1.00 52.28 188 PRO A N 1
ATOM 1508 C CA . PRO A 1 188 ? -53.512 -4.937 71.069 1.00 52.28 188 PRO A CA 1
ATOM 1509 C C . PRO A 1 188 ? -53.019 -6.392 71.045 1.00 52.28 188 PRO A C 1
ATOM 1511 O O . PRO A 1 188 ? -53.317 -7.127 70.107 1.00 52.28 188 PRO A O 1
ATOM 1514 N N . GLY A 1 189 ? -52.219 -6.778 72.048 1.00 59.16 189 GLY A N 1
ATOM 1515 C CA . GLY A 1 189 ? -51.703 -8.145 72.213 1.00 59.16 189 GLY A CA 1
ATOM 1516 C C . GLY A 1 189 ? -50.198 -8.308 72.489 1.00 59.16 189 GLY A C 1
ATOM 1517 O O . GLY A 1 189 ? -49.763 -9.441 72.653 1.00 59.16 189 GLY A O 1
ATOM 1518 N N . ILE A 1 190 ? -49.389 -7.238 72.553 1.00 55.09 190 ILE A N 1
ATOM 1519 C CA . ILE A 1 190 ? -47.930 -7.348 72.828 1.00 55.09 190 ILE A CA 1
ATOM 1520 C C . ILE A 1 190 ? -47.563 -7.262 74.326 1.00 55.09 190 ILE A C 1
ATOM 1522 O O . ILE A 1 190 ? -46.419 -7.530 74.690 1.00 55.09 190 ILE A O 1
ATOM 1526 N N . GLU A 1 191 ? -48.511 -6.988 75.227 1.00 56.50 191 GLU A N 1
ATOM 1527 C CA . GLU A 1 191 ? -48.209 -6.839 76.665 1.00 56.50 191 GLU A CA 1
ATOM 1528 C C . GLU A 1 191 ? -47.634 -8.113 77.337 1.00 56.50 191 GLU A C 1
ATOM 1530 O O . GLU A 1 191 ? -46.993 -7.996 78.378 1.00 56.50 191 GLU A O 1
ATOM 1535 N N . ASP A 1 192 ? -47.714 -9.294 76.703 1.00 56.97 192 ASP A N 1
ATOM 1536 C CA . ASP A 1 192 ? -47.208 -10.565 77.260 1.00 56.97 192 ASP A CA 1
ATOM 1537 C C . ASP A 1 192 ? -45.860 -11.068 76.686 1.00 56.97 192 ASP A C 1
ATOM 1539 O O . ASP A 1 192 ? -45.313 -12.072 77.152 1.00 56.97 192 ASP A O 1
ATOM 1543 N N . TYR A 1 193 ? -45.262 -10.392 75.697 1.00 57.00 193 TYR A N 1
ATOM 1544 C CA . TYR A 1 193 ? -44.021 -10.871 75.055 1.00 57.00 193 TYR A CA 1
ATOM 1545 C C . TYR A 1 193 ? -42.718 -10.827 75.896 1.00 57.00 193 TYR A C 1
ATOM 1547 O O . TYR A 1 193 ? -41.839 -11.660 75.640 1.00 57.00 193 TYR A O 1
ATOM 1555 N N . PRO A 1 194 ? -42.538 -9.946 76.907 1.00 57.47 194 PRO A N 1
ATOM 1556 C CA . PRO A 1 194 ? -41.308 -9.925 77.709 1.00 57.47 194 PRO A CA 1
ATOM 1557 C C . PRO A 1 194 ? -41.051 -11.227 78.487 1.00 57.47 194 PRO A C 1
ATOM 1559 O O . PRO A 1 194 ? -39.898 -11.604 78.691 1.00 57.47 194 PRO A O 1
ATOM 1562 N N . SER A 1 195 ? -42.107 -11.954 78.873 1.00 57.59 195 SER A N 1
ATOM 1563 C CA . SER A 1 195 ? -41.989 -13.196 79.657 1.00 57.59 195 SER A CA 1
ATOM 1564 C C . SER A 1 195 ? -41.525 -14.406 78.839 1.00 57.59 195 SER A C 1
ATOM 1566 O O . SER A 1 195 ? -40.940 -15.333 79.394 1.00 57.59 195 SER A O 1
ATOM 1568 N N . LEU A 1 196 ? -41.742 -14.415 77.520 1.00 57.12 196 LEU A N 1
ATOM 1569 C CA . LEU A 1 196 ? -41.377 -15.549 76.658 1.00 57.12 196 LEU A CA 1
ATOM 1570 C C . LEU A 1 196 ? -39.905 -15.513 76.218 1.00 57.12 196 LEU A C 1
ATOM 1572 O O . LEU A 1 196 ? -39.276 -16.564 76.106 1.00 57.12 196 LEU A O 1
ATOM 1576 N N . MET A 1 197 ? -39.325 -14.321 76.044 1.00 57.03 197 MET A N 1
ATOM 1577 C CA . MET A 1 197 ? -37.903 -14.176 75.694 1.00 57.03 197 MET A CA 1
ATOM 1578 C C . MET A 1 197 ? -36.957 -14.414 76.883 1.00 57.03 197 MET A C 1
ATOM 1580 O O . MET A 1 197 ? -35.829 -14.859 76.679 1.00 57.03 197 MET A O 1
ATOM 1584 N N . ALA A 1 198 ? -37.421 -14.218 78.123 1.00 57.19 198 ALA A N 1
ATOM 1585 C CA . ALA A 1 198 ? -36.640 -14.525 79.325 1.00 57.19 198 ALA A CA 1
ATOM 1586 C C . ALA A 1 198 ? -36.359 -16.036 79.500 1.00 57.19 198 ALA A C 1
ATOM 1588 O O . ALA A 1 198 ? -35.317 -16.401 80.038 1.00 57.19 198 ALA A O 1
ATOM 1589 N N . ASN A 1 199 ? -37.228 -16.917 78.986 1.00 55.56 199 ASN A N 1
ATOM 1590 C CA . ASN A 1 199 ? -37.026 -18.373 79.043 1.00 55.56 199 ASN A CA 1
ATOM 1591 C C . ASN A 1 199 ? -36.072 -18.912 77.964 1.00 55.56 199 ASN A C 1
ATOM 1593 O O . ASN A 1 199 ? -35.502 -19.986 78.140 1.00 55.56 199 ASN A O 1
ATOM 1597 N N . TYR A 1 200 ? -35.864 -18.191 76.857 1.00 54.78 200 TYR A N 1
ATOM 1598 C CA . TY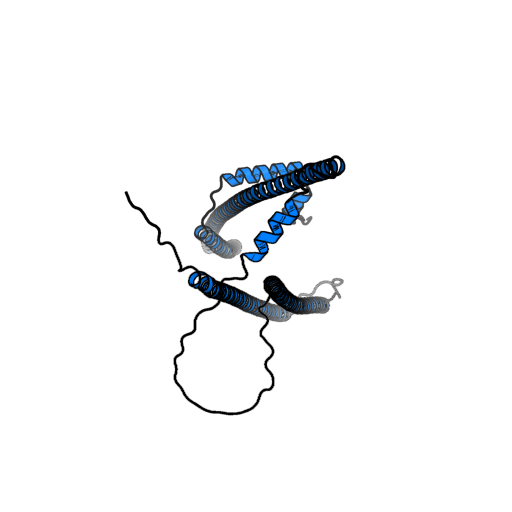R A 1 200 ? -35.020 -18.677 75.757 1.00 54.78 200 TYR A CA 1
ATOM 1599 C C . TYR A 1 200 ? -33.516 -18.488 76.010 1.00 54.78 200 TYR A C 1
ATOM 1601 O O . TYR A 1 200 ? -32.703 -19.250 75.493 1.00 54.78 200 TYR A O 1
ATOM 1609 N N . VAL A 1 201 ? -33.135 -17.521 76.851 1.00 51.69 201 VAL A N 1
ATOM 1610 C CA . VAL A 1 201 ? -31.726 -17.270 77.215 1.00 51.69 201 VAL A CA 1
ATOM 1611 C C . VAL A 1 201 ? -31.198 -18.305 78.223 1.00 51.69 201 VAL A C 1
ATOM 1613 O O . VAL A 1 201 ? -29.997 -18.541 78.282 1.00 51.69 201 VAL A O 1
ATOM 1616 N N . GLN A 1 202 ? -32.070 -19.005 78.958 1.00 49.78 202 GLN A N 1
ATOM 1617 C CA . GLN A 1 202 ? -31.664 -20.032 79.929 1.00 49.78 202 GLN A CA 1
ATOM 1618 C C . GLN A 1 202 ? -31.347 -21.412 79.326 1.00 49.78 202 GLN A C 1
ATOM 1620 O O . GLN A 1 202 ? -30.861 -22.277 80.053 1.00 49.78 202 GLN A O 1
ATOM 1625 N N . LEU A 1 203 ? -31.583 -21.643 78.027 1.00 48.31 203 LEU A N 1
ATOM 1626 C CA . LEU A 1 203 ? -31.410 -22.975 77.426 1.00 48.31 203 LEU A CA 1
ATOM 1627 C C . LEU A 1 203 ? -30.052 -23.218 76.738 1.00 48.31 203 LEU A C 1
ATOM 1629 O O . LEU A 1 203 ? -29.780 -24.353 76.359 1.00 48.31 203 LEU A O 1
ATOM 1633 N N . TYR A 1 204 ? -29.199 -22.198 76.583 1.00 51.84 204 TYR A N 1
ATOM 1634 C CA . TYR A 1 204 ? -27.919 -22.323 75.859 1.00 51.84 204 TYR A CA 1
ATOM 1635 C C . TYR A 1 204 ? -26.661 -22.323 76.744 1.00 51.84 204 TYR A C 1
ATOM 1637 O O . TYR A 1 204 ? -25.561 -22.461 76.221 1.00 51.84 204 TYR A O 1
ATOM 1645 N N . ASP A 1 205 ? -26.808 -22.253 78.070 1.00 45.19 205 ASP A N 1
ATOM 1646 C CA . ASP A 1 205 ? -25.676 -22.179 79.015 1.00 45.19 205 ASP A CA 1
ATOM 1647 C C . ASP A 1 205 ? -25.350 -23.524 79.711 1.00 45.19 205 ASP A C 1
ATOM 1649 O O . ASP A 1 205 ? -24.606 -23.571 80.689 1.00 45.19 205 ASP A O 1
ATOM 1653 N N . ALA A 1 206 ? -25.905 -24.646 79.226 1.00 46.69 206 ALA A N 1
ATOM 1654 C CA . ALA A 1 206 ? -25.834 -25.948 79.906 1.00 46.69 206 ALA A CA 1
ATOM 1655 C C . ALA A 1 206 ? -25.440 -27.145 79.010 1.00 46.69 206 ALA A C 1
ATOM 1657 O O . ALA A 1 206 ? -25.970 -28.243 79.173 1.00 46.69 206 ALA A O 1
ATOM 1658 N N . SER A 1 207 ? -24.475 -26.984 78.099 1.00 45.69 207 SER A N 1
ATOM 1659 C CA . SER A 1 207 ? -23.791 -28.129 77.468 1.00 45.69 207 SER A CA 1
ATOM 1660 C C . SER A 1 207 ? -22.277 -27.925 77.471 1.00 45.69 207 SER A C 1
ATOM 1662 O O . SER A 1 207 ? -21.708 -27.293 76.582 1.00 45.69 207 SER A O 1
ATOM 1664 N N . GLY A 1 208 ? -21.642 -28.430 78.528 1.00 41.69 208 GLY A N 1
ATOM 1665 C CA . GLY A 1 208 ? -20.201 -28.384 78.734 1.00 41.69 208 GLY A CA 1
ATOM 1666 C C . GLY A 1 208 ? -19.398 -29.436 77.960 1.00 41.69 208 GLY A C 1
ATOM 1667 O O . GLY A 1 208 ? -19.914 -30.465 77.542 1.00 41.69 208 GLY A O 1
ATOM 1668 N N . ALA A 1 209 ? -18.108 -29.117 77.834 1.00 44.44 209 ALA A N 1
ATOM 1669 C CA . ALA A 1 209 ? -16.936 -29.916 78.217 1.00 44.44 209 ALA A CA 1
ATOM 1670 C C . ALA A 1 209 ? -16.877 -31.430 77.909 1.00 44.44 209 ALA A C 1
ATOM 1672 O O . ALA A 1 209 ? -17.547 -32.220 78.564 1.00 44.44 209 ALA A O 1
ATOM 1673 N N . ALA A 1 210 ? -15.927 -31.800 77.036 1.00 39.62 210 ALA A N 1
ATOM 1674 C CA . ALA A 1 210 ? -15.074 -33.014 76.995 1.00 39.62 210 ALA A CA 1
ATOM 1675 C C . ALA A 1 210 ? -14.445 -33.068 75.577 1.00 39.62 210 ALA A C 1
ATOM 1677 O O . ALA A 1 210 ? -15.101 -32.663 74.629 1.00 39.62 210 ALA A O 1
ATOM 1678 N N . GLU A 1 211 ? -13.223 -33.497 75.265 1.00 36.38 211 GLU A N 1
ATOM 1679 C CA . GLU A 1 211 ? -12.179 -34.242 75.961 1.00 36.38 211 GLU A CA 1
ATOM 1680 C C . GLU A 1 211 ? -10.886 -34.145 75.117 1.00 36.38 211 GLU A C 1
ATOM 1682 O O . GLU A 1 211 ? -10.918 -34.090 73.887 1.00 36.38 211 GLU A O 1
ATOM 1687 N N . THR A 1 212 ? -9.742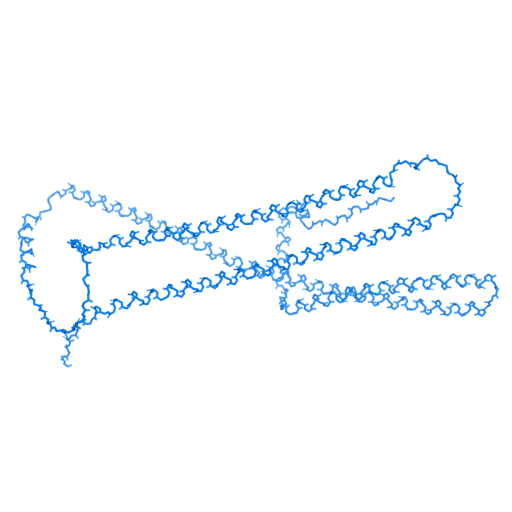 -34.147 75.792 1.00 48.12 212 THR A N 1
ATOM 1688 C CA . THR A 1 212 ? -8.387 -34.273 75.234 1.00 48.12 212 THR A CA 1
ATOM 1689 C C . THR A 1 212 ? -8.038 -35.757 75.034 1.00 48.12 212 THR A C 1
ATOM 1691 O O . THR A 1 212 ? -8.453 -36.575 75.856 1.00 48.12 212 THR A O 1
ATOM 1694 N N . PRO A 1 213 ? -7.139 -36.117 74.094 1.00 46.00 213 PRO A N 1
ATOM 1695 C CA . PRO A 1 213 ? -6.117 -37.092 74.476 1.00 46.00 213 PRO A CA 1
ATOM 1696 C C . PRO A 1 213 ? -4.693 -36.695 74.076 1.00 46.00 213 PRO A C 1
ATOM 1698 O O . PRO A 1 213 ? -4.429 -36.017 73.086 1.00 46.00 213 PRO A O 1
ATOM 1701 N N . ALA A 1 214 ? -3.776 -37.148 74.926 1.00 40.22 214 ALA A N 1
ATOM 1702 C CA . ALA A 1 214 ? -2.347 -36.901 74.917 1.00 40.22 214 ALA A CA 1
ATOM 1703 C C . ALA A 1 214 ? -1.543 -38.021 74.228 1.00 40.22 214 ALA A C 1
ATOM 1705 O O . ALA A 1 214 ? -1.920 -39.190 74.268 1.00 40.22 214 ALA A O 1
ATOM 1706 N N . GLY A 1 215 ? -0.361 -37.647 73.724 1.00 33.34 215 GLY A N 1
ATOM 1707 C CA . GLY A 1 215 ? 0.776 -38.509 73.360 1.00 33.34 215 GLY A CA 1
ATOM 1708 C C . GLY A 1 215 ? 1.574 -37.864 72.217 1.00 33.34 215 GLY A C 1
ATOM 1709 O O . GLY A 1 215 ? 0.987 -37.527 71.205 1.00 33.34 215 GLY A O 1
ATOM 1710 N N . GLY A 1 216 ? 2.880 -37.593 72.247 1.00 38.03 216 GLY A N 1
ATOM 1711 C CA . GLY A 1 216 ? 3.973 -37.892 73.169 1.00 38.03 216 GLY A CA 1
ATOM 1712 C C . GLY A 1 216 ? 5.244 -38.206 72.351 1.00 38.03 216 GLY A C 1
ATOM 1713 O O . GLY A 1 216 ? 5.160 -39.012 71.435 1.00 38.03 216 GLY A O 1
ATOM 1714 N N . GLN A 1 217 ? 6.396 -37.639 72.766 1.00 37.03 217 GLN A N 1
ATOM 1715 C CA . GLN A 1 217 ? 7.804 -37.835 72.311 1.00 37.03 217 GLN A CA 1
ATOM 1716 C C . GLN A 1 217 ? 8.347 -36.813 71.283 1.00 37.03 217 GLN A C 1
ATOM 1718 O O . GLN A 1 217 ? 7.687 -36.541 70.296 1.00 37.03 217 GLN A O 1
ATOM 1723 N N . LYS A 1 218 ? 9.573 -36.263 71.359 1.00 38.09 218 LYS A N 1
ATOM 1724 C CA . LYS A 1 218 ? 10.613 -36.022 72.393 1.00 38.09 218 LYS A CA 1
ATOM 1725 C C . LYS A 1 218 ? 11.797 -35.328 71.668 1.00 38.09 218 LYS A C 1
ATOM 1727 O O . LYS A 1 218 ? 12.039 -35.649 70.511 1.00 38.09 218 LYS A O 1
ATOM 1732 N N . SER A 1 219 ? 12.584 -34.533 72.411 1.00 38.88 219 SER A N 1
ATOM 1733 C CA . SER A 1 219 ? 13.987 -34.116 72.135 1.00 38.88 219 SER A CA 1
ATOM 1734 C C . SER A 1 219 ? 14.194 -32.948 71.146 1.00 38.88 219 SER A C 1
ATOM 1736 O O . SER A 1 219 ? 13.569 -32.919 70.102 1.00 38.88 219 SER A O 1
ATOM 1738 N N . THR A 1 220 ? 15.066 -31.947 71.342 1.00 38.56 220 THR A N 1
ATOM 1739 C CA . THR A 1 220 ? 16.035 -31.595 72.406 1.00 38.56 220 THR A CA 1
ATOM 1740 C C . THR A 1 220 ? 16.581 -30.174 72.133 1.00 38.56 220 THR A C 1
ATOM 1742 O O . THR A 1 220 ? 16.962 -29.891 71.007 1.00 38.56 220 THR A O 1
ATOM 1745 N N . VAL A 1 221 ? 16.692 -29.363 73.197 1.00 39.88 221 VAL A N 1
ATOM 1746 C CA . VAL A 1 221 ? 17.740 -28.356 73.511 1.00 39.88 221 VAL A CA 1
ATOM 1747 C C . VAL A 1 221 ? 18.045 -27.223 72.506 1.00 39.88 221 VAL A C 1
ATOM 1749 O O . VAL A 1 221 ? 18.776 -27.426 71.548 1.00 39.88 221 VAL A O 1
ATOM 1752 N N . ALA A 1 222 ? 17.671 -25.983 72.854 1.00 36.66 222 ALA A N 1
ATOM 1753 C CA . ALA A 1 222 ? 18.618 -24.921 73.246 1.00 36.66 222 ALA A CA 1
ATOM 1754 C C . ALA A 1 222 ? 17.880 -23.635 73.675 1.00 36.66 222 ALA A C 1
ATOM 1756 O O . ALA A 1 222 ? 16.916 -23.191 73.065 1.00 36.66 222 ALA A O 1
ATOM 1757 N N . VAL A 1 223 ? 18.359 -23.081 74.781 1.00 46.41 223 VAL A N 1
ATOM 1758 C CA . VAL A 1 223 ? 17.883 -21.932 75.558 1.00 46.41 223 VAL A CA 1
ATOM 1759 C C . VAL A 1 223 ? 18.271 -20.604 74.888 1.00 46.41 223 VAL A C 1
ATOM 1761 O O . VAL A 1 223 ? 19.450 -20.464 74.593 1.00 46.41 223 VAL A O 1
ATOM 1764 N N . GLN A 1 224 ? 17.353 -19.626 74.746 1.00 38.12 224 GLN A N 1
ATOM 1765 C CA . GLN A 1 224 ? 17.460 -18.285 75.378 1.00 38.12 224 GLN A CA 1
ATOM 1766 C C . GLN A 1 224 ? 16.268 -17.333 75.082 1.00 38.12 224 GLN A C 1
ATOM 1768 O O . GLN A 1 224 ? 16.033 -16.925 73.954 1.00 38.12 224 GLN A O 1
ATOM 1773 N N . HIS A 1 225 ? 15.559 -16.985 76.164 1.00 42.88 225 HIS A N 1
ATOM 1774 C CA . HIS A 1 225 ? 14.783 -15.774 76.497 1.00 42.88 225 HIS A CA 1
ATOM 1775 C C . HIS A 1 225 ? 13.996 -14.969 75.436 1.00 42.88 225 HIS A C 1
ATOM 1777 O O . HIS A 1 225 ? 14.549 -14.196 74.661 1.00 42.88 225 HIS A O 1
ATOM 1783 N N . THR A 1 226 ? 12.668 -14.971 75.602 1.00 39.44 226 THR A N 1
ATOM 1784 C CA . THR A 1 226 ? 11.729 -13.931 75.133 1.00 39.44 226 THR A CA 1
ATOM 1785 C C . THR A 1 226 ? 10.678 -13.682 76.229 1.00 39.44 226 THR A C 1
ATOM 1787 O O . THR A 1 226 ? 10.205 -14.658 76.821 1.00 39.44 226 THR A O 1
ATOM 1790 N N . PRO A 1 227 ? 10.314 -12.428 76.566 1.00 48.53 227 PRO A N 1
ATOM 1791 C CA . PRO A 1 227 ? 9.277 -12.154 77.552 1.00 48.53 227 PRO A CA 1
ATOM 1792 C C . PRO A 1 227 ? 7.875 -12.044 76.922 1.00 48.53 227 PRO A C 1
ATOM 1794 O O . PRO A 1 227 ? 7.694 -11.447 75.870 1.00 48.53 227 PRO A O 1
ATOM 1797 N N . GLN A 1 228 ? 6.912 -12.582 77.675 1.00 39.75 228 GLN A N 1
ATOM 1798 C CA . GLN A 1 228 ? 5.491 -12.220 77.795 1.00 39.75 228 GLN A CA 1
ATOM 1799 C C . GLN A 1 228 ? 4.541 -12.367 76.587 1.00 39.75 228 GLN A C 1
ATOM 1801 O O . GLN A 1 228 ? 4.390 -11.511 75.724 1.00 39.75 228 GLN A O 1
ATOM 1806 N N . SER A 1 229 ? 3.805 -13.477 76.686 1.00 42.34 229 SER A N 1
ATOM 1807 C CA . SER A 1 229 ? 2.592 -13.914 75.996 1.00 42.34 229 SER A CA 1
ATOM 1808 C C . SER A 1 229 ? 1.398 -12.963 76.183 1.00 42.34 229 SER A C 1
ATOM 1810 O O . SER A 1 229 ? 0.834 -12.887 77.276 1.00 42.34 229 SER A O 1
ATOM 1812 N N . GLY A 1 230 ? 0.968 -12.322 75.094 1.00 39.75 230 GLY A N 1
ATOM 1813 C CA . GLY A 1 230 ? -0.386 -11.791 74.908 1.00 39.75 230 GLY A CA 1
ATOM 1814 C C . GLY A 1 230 ? -1.235 -12.774 74.092 1.00 39.75 230 GLY A C 1
ATOM 1815 O O . GLY A 1 230 ? -0.734 -13.392 73.155 1.00 39.75 230 GLY A O 1
ATOM 1816 N N . ASN A 1 231 ? -2.501 -12.943 74.478 1.00 50.03 231 ASN A N 1
ATOM 1817 C CA . ASN A 1 231 ? -3.485 -13.796 73.803 1.00 50.03 231 ASN A CA 1
ATOM 1818 C C . ASN A 1 231 ? -3.626 -13.451 72.304 1.00 50.03 231 ASN A C 1
ATOM 1820 O O . ASN A 1 231 ? -3.744 -12.268 71.982 1.00 50.03 231 ASN A O 1
ATOM 1824 N N . PRO A 1 232 ? -3.707 -14.445 71.397 1.00 49.62 232 PRO A N 1
ATOM 1825 C CA . PRO A 1 232 ? -4.049 -14.208 70.003 1.00 49.62 232 PRO A CA 1
ATOM 1826 C C . PRO A 1 232 ? -5.561 -13.983 69.894 1.00 49.62 232 PRO A C 1
ATOM 1828 O O . PRO A 1 232 ? -6.363 -14.913 69.961 1.00 49.62 232 PRO A O 1
ATOM 1831 N N . THR A 1 233 ? -5.958 -12.722 69.769 1.00 53.88 233 THR A N 1
ATOM 1832 C CA . THR A 1 233 ? -7.327 -12.331 69.431 1.00 53.88 233 THR A CA 1
ATOM 1833 C C . THR A 1 233 ? -7.612 -12.779 67.997 1.00 53.88 233 THR A C 1
ATOM 1835 O O . THR A 1 233 ? -6.912 -12.364 67.074 1.00 53.88 233 THR A O 1
ATOM 1838 N N . LEU A 1 234 ? -8.605 -13.652 67.805 1.00 54.53 234 LEU A N 1
ATOM 1839 C CA . LEU A 1 234 ? -9.056 -14.067 66.476 1.00 54.53 234 LEU A CA 1
ATOM 1840 C C . LEU A 1 234 ? -9.516 -12.837 65.668 1.00 54.53 234 LEU A C 1
ATOM 1842 O O . LEU A 1 234 ? -10.310 -12.049 66.190 1.00 54.53 234 LEU A O 1
ATOM 1846 N N . PRO A 1 235 ? -9.035 -12.660 64.423 1.00 53.16 235 PRO A N 1
ATOM 1847 C CA . PRO A 1 235 ? -9.391 -11.516 63.599 1.00 53.16 235 PRO A CA 1
ATOM 1848 C C . PRO A 1 235 ? -10.866 -11.584 63.205 1.00 53.16 235 PRO A C 1
ATOM 1850 O O . PRO A 1 235 ? -11.392 -12.614 62.783 1.00 53.16 235 PRO A O 1
ATOM 1853 N N . THR A 1 236 ? -11.542 -10.456 63.382 1.00 63.06 236 THR A N 1
ATOM 1854 C CA . THR A 1 236 ? -12.962 -10.285 63.070 1.00 63.06 236 THR A CA 1
ATOM 1855 C C . THR A 1 236 ? -13.132 -10.296 61.539 1.00 63.06 236 THR A C 1
ATOM 1857 O O . THR A 1 236 ? -12.335 -9.642 60.870 1.00 63.06 236 THR A O 1
ATOM 1860 N N . PRO A 1 237 ? -14.158 -10.944 60.950 1.00 66.38 237 PRO A N 1
ATOM 1861 C CA . PRO A 1 237 ? -14.331 -11.066 59.488 1.00 66.38 237 PRO A CA 1
ATOM 1862 C C . PRO A 1 237 ? -14.313 -9.744 58.699 1.00 66.38 237 PRO A C 1
ATOM 1864 O O . PRO A 1 237 ? -13.995 -9.725 57.515 1.00 66.38 237 PRO A O 1
ATOM 1867 N N . LEU A 1 238 ? -14.624 -8.624 59.357 1.00 66.44 238 LEU A N 1
ATOM 1868 C CA . LEU A 1 238 ? -14.521 -7.278 58.783 1.00 66.44 238 LEU A CA 1
ATOM 1869 C C . LEU A 1 238 ? -13.073 -6.847 58.504 1.00 66.44 238 LEU A C 1
ATOM 1871 O O . LEU A 1 238 ? -12.819 -6.177 57.510 1.00 66.44 238 LEU A O 1
ATOM 1875 N N . GLN A 1 239 ? -12.130 -7.273 59.341 1.00 72.00 239 GLN A N 1
ATOM 1876 C CA . GLN A 1 239 ? -10.720 -6.900 59.248 1.00 72.00 239 GLN A CA 1
ATOM 1877 C C . GLN A 1 239 ? -10.034 -7.583 58.057 1.00 72.00 239 GLN A C 1
ATOM 1879 O O . GLN A 1 239 ? -9.171 -6.998 57.416 1.00 72.00 239 GLN A O 1
ATOM 1884 N N . GLN A 1 240 ? -10.484 -8.791 57.707 1.00 72.94 240 GLN A N 1
ATOM 1885 C CA . GLN A 1 240 ? -9.965 -9.554 56.571 1.00 72.94 240 GLN A CA 1
ATOM 1886 C C . GLN A 1 240 ? -10.398 -8.958 55.219 1.00 72.94 240 GLN A C 1
ATOM 1888 O O . GLN A 1 240 ? -9.654 -9.023 54.242 1.00 72.94 240 GLN A O 1
ATOM 1893 N N . LEU A 1 241 ? -11.587 -8.345 55.162 1.00 72.38 241 LEU A N 1
ATOM 1894 C CA . LEU A 1 241 ? -12.054 -7.626 53.974 1.00 72.38 241 LEU A CA 1
ATOM 1895 C C . LEU A 1 241 ? -11.273 -6.318 53.776 1.00 72.38 241 LEU A C 1
ATOM 1897 O O . LEU A 1 241 ? -10.921 -5.974 52.650 1.00 72.38 241 LEU A O 1
ATOM 1901 N N . GLU A 1 242 ? -10.979 -5.612 54.868 1.00 77.75 242 GLU A N 1
ATOM 1902 C CA . GLU A 1 242 ? -10.190 -4.376 54.857 1.00 77.75 242 GLU A CA 1
ATOM 1903 C C . GLU A 1 242 ? -8.751 -4.648 54.382 1.00 77.75 242 GLU A C 1
ATOM 1905 O O . GLU A 1 242 ? -8.277 -4.000 53.450 1.00 77.75 242 GLU A O 1
ATOM 1910 N N . GLU A 1 243 ? -8.125 -5.721 54.877 1.00 82.38 243 GLU A N 1
ATOM 1911 C CA . GLU A 1 243 ? -6.803 -6.179 54.420 1.00 82.38 243 GLU A CA 1
ATOM 1912 C C . GLU A 1 243 ? -6.783 -6.540 52.923 1.00 82.38 243 GLU A C 1
ATOM 1914 O O . GLU A 1 243 ? -5.813 -6.262 52.213 1.00 82.38 243 GLU A O 1
ATOM 1919 N N . GLN A 1 244 ? -7.869 -7.124 52.404 1.00 79.44 244 GLN A N 1
ATOM 1920 C CA . GLN A 1 244 ? -7.980 -7.460 50.984 1.00 79.44 244 GLN A CA 1
ATOM 1921 C C . GLN A 1 244 ? -8.133 -6.209 50.102 1.00 79.44 244 GLN A C 1
ATOM 1923 O O . GLN A 1 244 ? -7.613 -6.165 48.981 1.00 79.44 244 GLN A O 1
ATOM 1928 N N . HIS A 1 245 ? -8.831 -5.185 50.599 1.00 82.06 245 HIS A N 1
ATOM 1929 C CA . HIS A 1 245 ? -8.939 -3.891 49.930 1.00 82.06 245 HIS A CA 1
ATOM 1930 C C . HIS A 1 245 ? -7.598 -3.156 49.903 1.00 82.06 245 HIS A C 1
ATOM 1932 O O . HIS A 1 245 ? -7.207 -2.673 48.836 1.00 82.06 245 HIS A O 1
ATOM 1938 N N . ASP A 1 246 ? -6.868 -3.150 51.015 1.00 89.38 246 ASP A N 1
ATOM 1939 C CA . ASP A 1 246 ? -5.551 -2.520 51.112 1.00 89.38 246 ASP A CA 1
ATOM 1940 C C . ASP A 1 246 ? -4.524 -3.213 50.210 1.00 89.38 246 ASP A C 1
ATOM 1942 O O . ASP A 1 246 ? -3.799 -2.549 49.466 1.00 89.38 246 ASP A O 1
ATOM 1946 N N . ALA A 1 247 ? -4.525 -4.549 50.164 1.00 86.19 247 ALA A N 1
ATOM 1947 C CA . ALA A 1 247 ? -3.674 -5.304 49.247 1.00 86.19 247 ALA A CA 1
ATOM 1948 C C . ALA A 1 247 ? -3.978 -4.973 47.775 1.00 86.19 247 ALA A C 1
ATOM 1950 O O . ALA A 1 247 ? -3.068 -4.806 46.961 1.00 86.19 247 ALA A O 1
ATOM 1951 N N . ARG A 1 248 ? -5.261 -4.823 47.417 1.00 86.44 248 ARG A N 1
ATOM 1952 C CA . ARG A 1 248 ? -5.658 -4.448 46.054 1.00 86.44 248 ARG A CA 1
ATOM 1953 C C . ARG A 1 248 ? -5.234 -3.018 45.710 1.00 86.44 248 ARG A C 1
ATOM 1955 O O . ARG A 1 248 ? -4.783 -2.788 44.587 1.00 86.44 248 ARG A O 1
ATOM 1962 N N . LEU A 1 249 ? -5.350 -2.076 46.645 1.00 88.88 249 LEU A N 1
ATOM 1963 C CA . LEU A 1 249 ? -4.873 -0.704 46.454 1.00 88.88 249 LEU A CA 1
ATOM 1964 C C . LEU A 1 249 ? -3.354 -0.664 46.259 1.00 88.88 249 LEU A C 1
ATOM 1966 O O . LEU A 1 249 ? -2.899 -0.034 45.308 1.00 88.88 249 LEU A O 1
ATOM 1970 N N . ALA A 1 250 ? -2.591 -1.424 47.048 1.00 92.38 250 ALA A N 1
ATOM 1971 C CA . ALA A 1 250 ? -1.141 -1.531 46.887 1.00 92.38 250 ALA A CA 1
ATOM 1972 C C . ALA A 1 250 ? -0.746 -2.053 45.491 1.00 92.38 250 ALA A C 1
ATOM 1974 O O . ALA A 1 250 ? 0.100 -1.461 44.824 1.00 92.38 250 ALA A O 1
ATOM 1975 N N . THR A 1 251 ? -1.419 -3.096 44.983 1.00 88.44 251 THR A N 1
ATOM 1976 C CA . THR A 1 251 ? -1.144 -3.601 43.619 1.00 88.44 251 THR A CA 1
ATOM 1977 C C . THR A 1 251 ? -1.469 -2.585 42.519 1.00 88.44 251 THR A C 1
ATOM 1979 O O . THR A 1 251 ? -0.773 -2.526 41.506 1.00 88.44 251 THR A O 1
ATOM 1982 N N . LEU A 1 252 ? -2.510 -1.765 42.708 1.00 85.88 252 LEU A N 1
ATOM 1983 C CA . LEU A 1 252 ? -2.859 -0.693 41.774 1.00 85.88 252 LEU A CA 1
ATOM 1984 C C . LEU A 1 252 ? -1.838 0.447 41.811 1.00 85.88 252 LEU A C 1
ATOM 1986 O O . LEU A 1 252 ? -1.502 0.988 40.759 1.00 85.88 252 LEU A O 1
ATOM 1990 N N . GLU A 1 253 ? -1.332 0.804 42.991 1.00 93.19 253 GLU A N 1
ATOM 1991 C CA . GLU A 1 253 ? -0.277 1.808 43.139 1.00 93.19 253 GLU A CA 1
ATOM 1992 C C . GLU A 1 253 ? 1.029 1.378 42.467 1.00 93.19 253 GLU A C 1
ATOM 1994 O O . GLU A 1 253 ? 1.646 2.186 41.770 1.00 93.19 253 GLU A O 1
ATOM 1999 N N . ASP A 1 254 ? 1.421 0.111 42.609 1.00 93.38 254 ASP A N 1
ATOM 2000 C CA . ASP A 1 254 ? 2.610 -0.426 41.943 1.00 93.38 254 ASP A CA 1
ATOM 2001 C C . ASP A 1 254 ? 2.442 -0.456 40.417 1.00 93.38 254 ASP A C 1
ATOM 2003 O O . ASP A 1 254 ? 3.335 -0.010 39.695 1.00 93.38 254 ASP A O 1
ATOM 2007 N N . TYR A 1 255 ? 1.267 -0.855 39.914 1.00 88.62 255 TYR A N 1
ATOM 2008 C CA . TYR A 1 255 ? 0.969 -0.801 38.479 1.00 88.62 255 TYR A CA 1
ATOM 2009 C C . TYR A 1 255 ? 1.003 0.633 37.927 1.00 88.62 255 TYR A C 1
ATOM 2011 O O . TYR A 1 255 ? 1.542 0.878 36.847 1.00 88.62 255 TYR A O 1
ATOM 2019 N N . MET A 1 256 ? 0.466 1.608 38.672 1.00 90.25 256 MET A N 1
ATOM 2020 C CA . MET A 1 256 ? 0.545 3.020 38.285 1.00 90.25 256 MET A CA 1
ATOM 2021 C C . MET A 1 256 ? 1.989 3.532 38.265 1.00 90.25 256 MET A C 1
ATOM 2023 O O . MET A 1 256 ? 2.337 4.294 37.364 1.00 90.25 256 MET A O 1
ATOM 2027 N N . LYS A 1 257 ? 2.839 3.119 39.216 1.00 93.81 257 LYS A N 1
ATOM 2028 C CA . LYS A 1 257 ? 4.268 3.476 39.214 1.00 93.81 257 LYS A CA 1
ATOM 2029 C C . LYS A 1 257 ? 4.997 2.894 38.006 1.00 93.81 257 LYS A C 1
ATOM 2031 O O . LYS A 1 257 ? 5.736 3.630 37.358 1.00 93.81 257 LYS A O 1
ATOM 2036 N N . GLU A 1 258 ? 4.756 1.626 37.676 1.00 91.50 258 GLU A N 1
ATOM 2037 C CA . GLU A 1 258 ? 5.363 0.965 36.514 1.00 91.50 258 GLU A CA 1
ATOM 2038 C C . GLU A 1 258 ? 4.968 1.656 35.199 1.00 91.50 258 GLU A C 1
ATOM 2040 O O . GLU A 1 258 ? 5.831 1.980 34.381 1.00 91.50 258 GLU A O 1
ATOM 2045 N N . LEU A 1 259 ? 3.681 1.986 35.034 1.00 87.88 259 LEU A N 1
ATOM 2046 C CA . LEU A 1 259 ? 3.188 2.768 33.895 1.00 87.88 259 LEU A CA 1
ATOM 2047 C C . LEU A 1 259 ? 3.873 4.1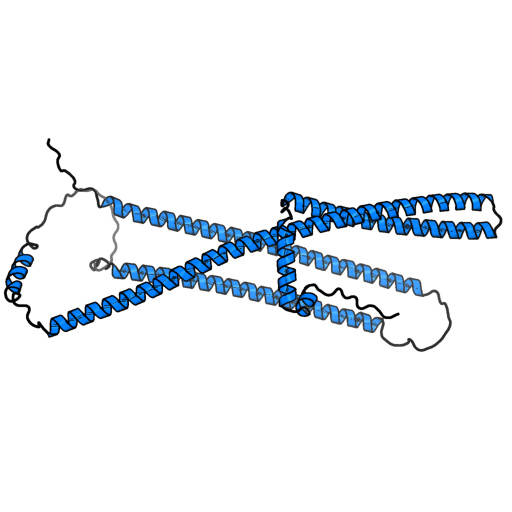33 33.791 1.00 87.88 259 LEU A C 1
ATOM 2049 O O . LEU A 1 259 ? 4.238 4.560 32.696 1.00 87.88 259 LEU A O 1
ATOM 2053 N N . ASN A 1 260 ? 4.059 4.821 34.918 1.00 90.88 260 ASN A N 1
ATOM 2054 C CA . ASN A 1 260 ? 4.681 6.141 34.932 1.00 90.88 260 ASN A CA 1
ATOM 2055 C C . ASN A 1 260 ? 6.179 6.069 34.586 1.00 90.88 260 ASN A C 1
ATOM 2057 O O . ASN A 1 260 ? 6.700 6.936 33.885 1.00 90.88 260 ASN A O 1
ATOM 2061 N N . GLU A 1 261 ? 6.866 5.009 35.015 1.00 92.62 261 GLU A N 1
ATOM 2062 C CA . GLU A 1 261 ? 8.253 4.747 34.627 1.00 92.62 261 GLU A CA 1
ATOM 2063 C C . GLU A 1 261 ? 8.373 4.411 33.130 1.00 92.62 261 GLU A C 1
ATOM 2065 O O . GLU A 1 261 ? 9.291 4.884 32.455 1.00 92.62 261 GLU A O 1
ATOM 2070 N N . GLU A 1 262 ? 7.428 3.649 32.571 1.00 88.38 262 GLU A N 1
ATOM 2071 C CA . GLU A 1 262 ? 7.389 3.350 31.134 1.00 88.38 262 GLU A CA 1
ATOM 2072 C C . GLU A 1 262 ? 7.133 4.610 30.292 1.00 88.38 262 GLU A C 1
ATOM 2074 O O . GLU A 1 262 ? 7.774 4.804 29.254 1.00 88.38 262 GLU A O 1
ATOM 2079 N N . ILE A 1 263 ? 6.235 5.491 30.746 1.00 85.75 263 ILE A N 1
ATOM 2080 C CA . ILE A 1 263 ? 5.987 6.794 30.113 1.00 85.75 263 ILE A CA 1
ATOM 2081 C C . ILE A 1 263 ? 7.265 7.639 30.136 1.00 85.75 263 ILE A C 1
ATOM 2083 O O . ILE A 1 263 ? 7.685 8.118 29.084 1.00 85.75 263 ILE A O 1
ATOM 2087 N N . SER A 1 264 ? 7.951 7.724 31.282 1.00 89.75 264 SER A N 1
ATOM 2088 C CA . SER A 1 264 ? 9.217 8.461 31.399 1.00 89.75 264 SER A CA 1
ATOM 2089 C C . SER A 1 264 ? 10.286 7.941 30.426 1.00 89.75 264 SER A C 1
ATOM 2091 O O . SER A 1 264 ? 10.951 8.731 29.758 1.00 89.75 264 SER A O 1
ATOM 2093 N N . LYS A 1 265 ? 10.419 6.615 30.270 1.00 90.56 265 LYS A N 1
ATOM 2094 C CA . LYS A 1 265 ? 11.355 6.006 29.302 1.00 90.56 265 LYS A CA 1
ATOM 2095 C C . LYS A 1 265 ? 10.990 6.331 27.850 1.00 90.56 265 LYS A C 1
ATOM 2097 O O . LYS A 1 265 ? 11.876 6.506 27.011 1.00 90.56 265 LYS A O 1
ATOM 2102 N N . LYS A 1 266 ? 9.695 6.403 27.523 1.00 86.88 266 LYS A N 1
ATOM 2103 C CA . LYS A 1 266 ? 9.232 6.793 26.181 1.00 86.88 266 LYS A CA 1
ATOM 2104 C C . LYS A 1 266 ? 9.502 8.271 25.903 1.00 86.88 266 LYS A C 1
ATOM 2106 O O . LYS A 1 266 ? 9.964 8.581 24.807 1.00 86.88 266 LYS A O 1
ATOM 2111 N N . ASP A 1 267 ? 9.303 9.150 26.881 1.00 87.44 267 ASP A N 1
ATOM 2112 C CA . ASP A 1 267 ? 9.573 10.587 26.746 1.00 87.44 267 ASP A CA 1
ATOM 2113 C C . ASP A 1 267 ? 11.071 10.892 26.572 1.00 87.44 267 ASP A C 1
ATOM 2115 O O . ASP A 1 267 ? 11.448 11.715 25.729 1.00 87.44 267 ASP A O 1
ATOM 2119 N N . GLU A 1 268 ? 11.948 10.176 27.284 1.00 91.44 268 GLU A N 1
ATOM 2120 C CA . GLU A 1 268 ? 13.400 10.237 27.059 1.00 91.44 268 GLU A CA 1
ATOM 2121 C C . GLU A 1 268 ? 13.759 9.838 25.623 1.00 91.44 268 GLU A C 1
ATOM 2123 O O . GLU A 1 268 ? 14.534 10.519 24.945 1.00 91.44 268 GLU A O 1
ATOM 2128 N N . ARG A 1 269 ? 13.133 8.775 25.110 1.00 84.00 269 ARG A N 1
ATOM 2129 C CA . ARG A 1 269 ? 13.378 8.295 23.748 1.00 84.00 269 ARG A CA 1
ATOM 2130 C C . ARG A 1 269 ? 12.866 9.251 22.673 1.00 84.00 269 ARG A C 1
ATOM 2132 O O . ARG A 1 269 ? 13.521 9.431 21.645 1.00 84.00 269 ARG A O 1
ATOM 2139 N N . ILE A 1 270 ? 11.708 9.869 22.897 1.00 83.94 270 ILE A N 1
ATOM 2140 C CA . ILE A 1 270 ? 11.180 10.917 22.016 1.00 83.94 270 ILE A CA 1
ATOM 2141 C C . ILE A 1 270 ? 12.152 12.101 21.996 1.00 83.94 270 ILE A C 1
ATOM 2143 O O . ILE A 1 270 ? 12.508 12.577 20.919 1.00 83.94 270 ILE A O 1
ATOM 2147 N N . SER A 1 271 ? 12.667 12.505 23.160 1.00 88.50 271 SER A N 1
ATOM 2148 C CA . SER A 1 271 ? 13.645 13.594 23.275 1.00 88.50 271 SER A CA 1
ATOM 2149 C C . SER A 1 271 ? 14.943 13.308 22.504 1.00 88.50 271 SER A C 1
ATOM 2151 O O . SER A 1 271 ? 15.495 14.203 21.855 1.00 88.50 271 SER A O 1
ATOM 2153 N N . GLU A 1 272 ? 15.421 12.060 22.516 1.00 90.69 272 GLU A N 1
ATOM 2154 C CA . GLU A 1 272 ? 16.589 11.624 21.740 1.00 90.69 272 GLU A CA 1
ATOM 2155 C C . GLU A 1 272 ? 16.329 11.691 20.223 1.00 90.69 272 GLU A C 1
ATOM 2157 O O . GLU A 1 272 ? 17.135 12.246 19.469 1.00 90.69 272 GLU A O 1
ATOM 2162 N N . LEU A 1 273 ? 15.166 11.217 19.762 1.00 83.88 273 LEU A N 1
ATOM 2163 C CA . LEU A 1 273 ? 14.771 11.302 18.350 1.00 83.88 273 LEU A CA 1
ATOM 2164 C C . LEU A 1 273 ? 14.614 12.753 17.873 1.00 83.88 273 LEU A C 1
ATOM 2166 O O . LEU A 1 273 ? 15.059 13.099 16.776 1.00 83.88 273 LEU A O 1
ATOM 2170 N N . GLU A 1 274 ? 14.041 13.629 18.698 1.00 81.19 274 GLU A N 1
ATOM 2171 C CA . GLU A 1 274 ? 13.950 15.061 18.404 1.00 81.19 274 GLU A CA 1
ATOM 2172 C C . GLU A 1 274 ? 15.329 15.732 18.336 1.00 81.19 274 GLU A C 1
ATOM 2174 O O . GLU A 1 274 ? 15.545 16.649 17.537 1.00 81.19 274 GLU A O 1
ATOM 2179 N N . SER A 1 275 ? 16.286 15.284 19.154 1.00 91.31 275 SER A N 1
ATOM 2180 C CA . SER A 1 275 ? 17.684 15.721 19.070 1.00 91.31 275 SER A CA 1
ATOM 2181 C C . SER A 1 275 ? 18.312 15.322 17.730 1.00 91.31 275 SER A C 1
ATOM 2183 O O . SER A 1 275 ? 18.886 16.169 17.038 1.00 91.31 275 SER A O 1
ATOM 2185 N N . HIS A 1 276 ? 18.121 14.073 17.293 1.00 88.00 276 HIS A N 1
ATOM 2186 C CA . HIS A 1 276 ? 18.598 13.603 15.988 1.00 88.00 276 HIS A CA 1
ATOM 2187 C C . HIS A 1 276 ? 17.967 14.375 14.823 1.00 88.00 276 HIS A C 1
ATOM 2189 O O . HIS A 1 276 ? 18.679 14.802 13.912 1.00 88.00 276 HIS A O 1
ATOM 2195 N N . LEU A 1 277 ? 16.657 14.637 14.868 1.00 81.88 277 LEU A N 1
ATOM 2196 C CA . LEU A 1 277 ? 15.977 15.447 13.852 1.00 81.88 277 LEU A CA 1
ATOM 2197 C C . LEU A 1 277 ? 16.507 16.886 13.805 1.00 81.88 277 LEU A C 1
ATOM 2199 O O . LEU A 1 277 ? 16.695 17.433 12.716 1.00 81.88 277 LEU A O 1
ATOM 2203 N N . ARG A 1 278 ? 16.806 17.494 14.962 1.00 87.69 278 ARG A N 1
ATOM 2204 C CA . ARG A 1 278 ? 17.444 18.819 15.021 1.00 87.69 278 ARG A CA 1
ATOM 2205 C C . ARG A 1 278 ? 18.837 18.811 14.397 1.00 87.69 278 ARG A C 1
ATOM 2207 O O . ARG A 1 278 ? 19.129 19.711 13.612 1.00 87.69 278 ARG A O 1
ATOM 2214 N N . MET A 1 279 ? 19.661 17.796 14.670 1.00 86.19 279 MET A N 1
ATOM 2215 C CA . MET A 1 279 ? 20.975 17.661 14.028 1.00 86.19 279 MET A CA 1
ATOM 2216 C C . MET A 1 279 ? 20.868 17.524 12.508 1.00 86.19 279 MET A C 1
ATOM 2218 O O . MET A 1 279 ? 21.582 18.217 11.785 1.00 86.19 279 MET A O 1
ATOM 2222 N N . ILE A 1 280 ? 19.956 16.680 12.014 1.00 82.81 280 ILE A N 1
ATOM 2223 C CA . ILE A 1 280 ? 19.735 16.511 10.571 1.00 82.81 280 ILE A CA 1
ATOM 2224 C C . ILE A 1 280 ? 19.309 17.841 9.945 1.00 82.81 280 ILE A C 1
ATOM 2226 O O . ILE A 1 280 ? 19.833 18.222 8.901 1.00 82.81 280 ILE A O 1
ATOM 2230 N N . LYS A 1 281 ? 18.408 18.583 10.597 1.00 84.88 281 LYS A N 1
ATOM 2231 C CA . LYS A 1 281 ? 17.955 19.886 10.106 1.00 84.88 281 LYS A CA 1
ATOM 2232 C C . LYS A 1 281 ? 19.105 20.893 10.000 1.00 84.88 281 LYS A C 1
ATOM 2234 O O . LYS A 1 281 ? 19.292 21.467 8.928 1.00 84.88 281 LYS A O 1
ATOM 2239 N N . VAL A 1 282 ? 19.906 21.055 11.057 1.00 90.12 282 VAL A N 1
ATOM 2240 C CA . VAL A 1 282 ? 21.088 21.941 11.040 1.00 90.12 282 VAL A CA 1
ATOM 2241 C C . VAL A 1 282 ? 22.046 21.531 9.923 1.00 90.12 282 VAL A C 1
ATOM 2243 O O . VAL A 1 282 ? 22.458 22.370 9.126 1.00 90.12 282 VAL A O 1
ATOM 2246 N N . TRP A 1 283 ? 22.316 20.232 9.784 1.00 90.56 283 TRP A N 1
ATOM 2247 C CA . TRP A 1 283 ? 23.170 19.716 8.719 1.00 90.56 283 TRP A CA 1
ATOM 2248 C C . TRP A 1 283 ? 22.631 20.041 7.317 1.00 90.56 283 TRP A C 1
ATOM 2250 O O . TRP A 1 283 ? 23.394 20.451 6.443 1.00 90.56 283 TRP A O 1
ATOM 2260 N N . THR A 1 284 ? 21.320 19.914 7.085 1.00 84.19 284 THR A N 1
ATOM 2261 C CA . THR A 1 284 ? 20.722 20.267 5.785 1.00 84.19 284 THR A CA 1
ATOM 2262 C C . THR A 1 284 ? 20.804 21.762 5.478 1.00 84.19 284 THR A C 1
ATOM 2264 O O . THR A 1 284 ? 21.029 22.132 4.324 1.00 84.19 284 THR A O 1
ATOM 2267 N N . GLU A 1 285 ? 20.667 22.623 6.489 1.00 85.88 285 GLU A N 1
ATOM 2268 C CA . GLU A 1 285 ? 20.793 24.076 6.342 1.00 85.88 285 GLU A CA 1
ATOM 2269 C C . GLU A 1 285 ? 22.246 24.481 6.045 1.00 85.88 285 GLU A C 1
ATOM 2271 O O . GLU A 1 285 ? 22.492 25.250 5.112 1.00 85.88 285 GLU A O 1
ATOM 2276 N N . GLU A 1 286 ? 23.220 23.900 6.754 1.00 88.31 286 GLU A N 1
ATOM 2277 C CA . GLU A 1 286 ? 24.652 24.085 6.481 1.00 88.31 286 GLU A CA 1
ATOM 2278 C C . GLU A 1 286 ? 25.031 23.591 5.082 1.00 88.31 286 GLU A C 1
ATOM 2280 O O . GLU A 1 286 ? 25.743 24.275 4.344 1.00 88.31 286 GLU A O 1
ATOM 2285 N N . PHE A 1 287 ? 24.516 22.427 4.677 1.00 82.12 287 PHE A N 1
ATOM 2286 C CA . PHE A 1 287 ? 24.750 21.863 3.353 1.00 82.12 287 PHE A CA 1
ATOM 2287 C C . PHE A 1 287 ? 24.169 22.749 2.242 1.00 82.12 287 PHE A C 1
ATOM 2289 O O . PHE A 1 287 ? 24.852 23.043 1.256 1.00 82.12 287 PHE A O 1
ATOM 2296 N N . ALA A 1 288 ? 22.934 23.230 2.408 1.00 74.88 288 ALA A N 1
ATOM 2297 C CA . ALA A 1 288 ? 22.313 24.169 1.478 1.00 74.88 288 ALA A CA 1
ATOM 2298 C C . ALA A 1 288 ? 23.085 25.498 1.414 1.00 74.88 288 ALA A C 1
ATOM 2300 O O . ALA A 1 288 ? 23.283 26.045 0.326 1.00 74.88 288 ALA A O 1
ATOM 2301 N N . GLY A 1 289 ? 23.578 25.991 2.554 1.00 81.19 289 GLY A N 1
ATOM 2302 C CA . GLY A 1 289 ? 24.446 27.165 2.638 1.00 81.19 289 GLY A CA 1
ATOM 2303 C C . GLY A 1 289 ? 25.777 26.971 1.908 1.00 81.19 289 GLY A C 1
ATOM 2304 O O . GLY A 1 289 ? 26.176 27.830 1.121 1.00 81.19 289 GLY A O 1
ATOM 2305 N N . ALA A 1 290 ? 26.429 25.820 2.086 1.00 82.31 290 ALA A N 1
ATOM 2306 C CA . ALA A 1 290 ? 27.675 25.471 1.406 1.00 82.31 290 ALA A CA 1
ATOM 2307 C C . ALA A 1 290 ? 27.488 25.356 -0.114 1.00 82.31 290 ALA A C 1
ATOM 2309 O O . ALA A 1 290 ? 28.313 25.860 -0.879 1.00 82.31 290 ALA A O 1
ATOM 2310 N N . LEU A 1 291 ? 26.379 24.758 -0.567 1.00 75.88 291 LEU A N 1
ATOM 2311 C CA . LEU A 1 291 ? 26.004 24.750 -1.982 1.00 75.88 291 LEU A CA 1
ATOM 2312 C C . LEU A 1 291 ? 25.787 26.176 -2.496 1.00 75.88 291 LEU A C 1
ATOM 2314 O O . LEU A 1 291 ? 26.363 26.553 -3.513 1.00 75.88 291 LEU A O 1
ATOM 2318 N N . LYS A 1 292 ? 25.014 26.997 -1.783 1.00 80.50 292 LYS A N 1
ATOM 2319 C CA . LYS A 1 292 ? 24.707 28.367 -2.207 1.00 80.50 292 LYS A CA 1
ATOM 2320 C C . LYS A 1 292 ? 25.930 29.282 -2.199 1.00 80.50 292 LYS A C 1
ATOM 2322 O O . LYS A 1 292 ? 26.009 30.154 -3.047 1.00 80.50 292 LYS A O 1
ATOM 2327 N N . SER A 1 293 ? 26.890 29.077 -1.299 1.00 81.50 293 SER A N 1
ATOM 2328 C CA . SER A 1 293 ? 28.169 29.795 -1.294 1.00 81.50 293 SER A CA 1
ATOM 2329 C C . SER A 1 293 ? 29.067 29.356 -2.455 1.00 81.50 293 SER A C 1
ATOM 2331 O O . SER A 1 293 ? 29.665 30.196 -3.122 1.00 81.50 293 SER A O 1
ATOM 2333 N N . ARG A 1 294 ? 29.114 28.052 -2.760 1.00 74.50 294 ARG A N 1
ATOM 2334 C CA . ARG A 1 294 ? 29.952 27.503 -3.839 1.00 74.50 294 ARG A CA 1
ATOM 2335 C C . ARG A 1 294 ? 29.407 27.788 -5.239 1.00 74.50 294 ARG A C 1
ATOM 2337 O O . ARG A 1 294 ? 30.183 27.912 -6.179 1.00 74.50 294 ARG A O 1
ATOM 2344 N N . PHE A 1 295 ? 28.088 27.894 -5.364 1.00 73.44 295 PHE A N 1
ATOM 2345 C CA . PHE A 1 295 ? 27.384 28.306 -6.580 1.00 73.44 295 PHE A CA 1
ATOM 2346 C C . PHE A 1 295 ? 26.921 29.769 -6.509 1.00 73.44 295 PHE A C 1
ATOM 2348 O O . PHE A 1 295 ? 26.040 30.180 -7.264 1.00 73.44 295 PHE A O 1
ATOM 2355 N N . GLY A 1 296 ? 27.477 30.539 -5.570 1.00 59.09 296 GLY A N 1
ATOM 2356 C CA . GLY A 1 296 ? 27.014 31.872 -5.219 1.00 59.09 296 GLY A CA 1
ATOM 2357 C C . GLY A 1 296 ? 27.053 32.836 -6.388 1.00 59.09 296 GLY A C 1
ATOM 2358 O O . GLY A 1 296 ? 28.126 33.259 -6.791 1.00 59.09 296 GLY A O 1
ATOM 2359 N N . SER A 1 297 ? 25.848 33.150 -6.874 1.00 55.16 297 SER A N 1
ATOM 2360 C CA . SER A 1 297 ? 25.204 34.467 -7.044 1.00 55.16 297 SER A CA 1
ATOM 2361 C C . SER A 1 297 ? 25.930 35.619 -7.749 1.00 55.16 297 SER A C 1
ATOM 2363 O O . SER A 1 297 ? 25.255 36.589 -8.090 1.00 55.16 297 SER A O 1
ATOM 2365 N N . ASP A 1 298 ? 27.227 35.532 -8.015 1.00 48.66 298 ASP A N 1
ATOM 2366 C CA . ASP A 1 298 ? 27.979 36.545 -8.743 1.00 48.66 298 ASP A CA 1
ATOM 2367 C C . ASP A 1 298 ? 28.213 36.075 -10.180 1.00 48.66 298 ASP A C 1
ATOM 2369 O O . ASP A 1 298 ? 29.069 35.239 -10.463 1.00 48.66 298 ASP A O 1
ATOM 2373 N N . GLY A 1 299 ? 27.442 36.647 -11.108 1.00 52.25 299 GLY A N 1
ATOM 2374 C CA . GLY A 1 299 ? 27.858 36.730 -12.508 1.00 52.25 299 GLY A CA 1
ATOM 2375 C C . GLY A 1 299 ? 27.084 35.892 -13.525 1.00 52.25 299 GLY A C 1
ATOM 2376 O O . GLY A 1 299 ? 27.700 35.288 -14.394 1.00 52.25 299 GLY A O 1
ATOM 2377 N N . ILE A 1 300 ? 25.745 35.926 -13.518 1.00 52.41 300 ILE A N 1
ATOM 2378 C CA . ILE A 1 300 ? 24.969 35.745 -14.767 1.00 52.41 300 ILE A CA 1
ATOM 2379 C C . ILE A 1 300 ? 24.573 37.124 -15.304 1.00 52.41 300 ILE A C 1
ATOM 2381 O O . ILE A 1 300 ? 23.429 37.361 -15.641 1.00 52.41 300 ILE A O 1
ATOM 2385 N N . GLU A 1 301 ? 25.513 38.063 -15.357 1.00 55.38 301 GLU A N 1
ATOM 2386 C CA . GLU A 1 301 ? 25.406 39.250 -16.207 1.00 55.38 301 GLU A CA 1
ATOM 2387 C C . GLU A 1 301 ? 26.819 39.726 -16.558 1.00 55.38 301 GLU A C 1
ATOM 2389 O O . GLU A 1 301 ? 27.359 40.614 -15.905 1.00 55.38 301 GLU A O 1
ATOM 2394 N N . ARG A 1 302 ? 27.439 39.111 -17.575 1.00 50.66 302 ARG A N 1
ATOM 2395 C CA . ARG A 1 302 ? 28.070 39.806 -18.718 1.00 50.66 302 ARG A CA 1
ATOM 2396 C C . ARG A 1 302 ? 29.048 38.916 -19.488 1.00 50.66 302 ARG A C 1
ATOM 2398 O O . ARG A 1 302 ? 29.970 38.338 -18.928 1.00 50.66 302 ARG A O 1
ATOM 2405 N N . SER A 1 303 ? 28.861 38.985 -20.804 1.00 46.56 303 SER A N 1
ATOM 2406 C CA . SER A 1 303 ? 29.864 38.836 -21.861 1.00 46.56 303 SER A CA 1
ATOM 2407 C C . SER A 1 303 ? 30.239 37.421 -22.308 1.00 46.56 303 SER A C 1
ATOM 2409 O O . SER A 1 303 ? 31.143 36.780 -21.792 1.00 46.56 303 SER A O 1
ATOM 2411 N N . THR A 1 304 ? 29.506 36.984 -23.333 1.00 53.09 304 THR A N 1
ATOM 2412 C CA . THR A 1 304 ? 30.009 36.790 -24.705 1.00 53.09 304 THR A CA 1
ATOM 2413 C C . THR A 1 304 ? 31.390 36.135 -24.876 1.00 53.09 304 THR A C 1
ATOM 2415 O O . THR A 1 304 ? 32.420 36.750 -24.631 1.00 53.09 304 THR A O 1
ATOM 2418 N N . GLU A 1 305 ? 31.341 34.921 -25.438 1.00 50.50 305 GLU A N 1
ATOM 2419 C CA . GLU A 1 305 ? 32.326 34.300 -26.339 1.00 50.50 305 GLU A CA 1
ATOM 2420 C C . GLU A 1 305 ? 33.747 34.035 -25.810 1.00 50.50 305 GLU A C 1
ATOM 2422 O O . GLU A 1 305 ? 34.683 34.774 -26.095 1.00 50.50 305 GLU A O 1
ATOM 2427 N N . GLN A 1 306 ? 33.947 32.860 -25.196 1.00 48.56 306 GLN A N 1
ATOM 2428 C CA . GLN A 1 306 ? 35.156 32.063 -25.455 1.00 48.56 306 GLN A CA 1
ATOM 2429 C C . GLN A 1 306 ? 34.984 30.584 -25.042 1.00 48.56 306 GLN A C 1
ATOM 2431 O O . GLN A 1 306 ? 34.645 30.309 -23.890 1.00 48.56 306 GLN A O 1
ATOM 2436 N N . PRO A 1 307 ? 35.223 29.610 -25.944 1.00 48.34 307 PRO A N 1
ATOM 2437 C CA . PRO A 1 307 ? 35.196 28.191 -25.615 1.00 48.34 307 PRO A CA 1
ATOM 2438 C C . PRO A 1 307 ? 36.578 27.760 -25.104 1.00 48.34 307 PRO A C 1
ATOM 2440 O O . PRO A 1 307 ? 37.499 27.553 -25.889 1.00 48.34 307 PRO A O 1
ATOM 2443 N N . CYS A 1 308 ? 36.733 27.626 -23.786 1.00 41.56 308 CYS A N 1
ATOM 2444 C CA . CYS A 1 308 ? 37.942 27.069 -23.173 1.00 41.56 308 CYS A CA 1
ATOM 2445 C C . CYS A 1 308 ? 37.630 25.731 -22.488 1.00 41.56 308 CYS A C 1
ATOM 2447 O O . CYS A 1 308 ? 36.765 25.644 -21.619 1.00 41.56 308 CYS A O 1
ATOM 2449 N N . GLU A 1 309 ? 38.378 24.695 -22.869 1.00 51.50 309 GLU A N 1
ATOM 2450 C CA . GLU A 1 309 ? 38.232 23.262 -22.549 1.00 51.50 309 GLU A CA 1
ATOM 2451 C C . GLU A 1 309 ? 38.477 22.863 -21.069 1.00 51.50 309 GLU A C 1
ATOM 2453 O O . GLU A 1 309 ? 38.829 21.725 -20.764 1.00 51.50 309 GLU A O 1
ATOM 2458 N N . VAL A 1 310 ? 38.279 23.765 -20.104 1.00 51.06 310 VAL A N 1
ATOM 2459 C CA . VAL A 1 310 ? 38.626 23.535 -18.682 1.00 51.06 310 VAL A CA 1
ATOM 2460 C C . VAL A 1 310 ? 37.475 22.891 -17.875 1.00 51.06 310 VAL A C 1
ATOM 2462 O O . VAL A 1 310 ? 37.639 22.524 -16.711 1.00 51.06 310 VAL A O 1
ATOM 2465 N N . SER A 1 311 ? 36.303 22.681 -18.483 1.00 56.09 311 SER A N 1
ATOM 2466 C CA . SER A 1 311 ? 35.089 22.192 -17.801 1.00 56.09 311 SER A CA 1
ATOM 2467 C C . SER A 1 311 ? 35.103 20.707 -17.400 1.00 56.09 311 SER A C 1
ATOM 2469 O O . SER A 1 311 ? 34.273 20.289 -16.591 1.00 56.09 311 SER A O 1
ATOM 2471 N N . SER A 1 312 ? 36.023 19.885 -17.916 1.00 55.88 312 SER A N 1
ATOM 2472 C CA . SER A 1 312 ? 36.017 18.435 -17.649 1.00 55.88 312 SER A CA 1
ATOM 2473 C C . SER A 1 312 ? 36.571 18.068 -16.264 1.00 55.88 312 SER A C 1
ATOM 2475 O O . SER A 1 312 ? 36.070 17.157 -15.603 1.00 55.88 312 SER A O 1
ATOM 2477 N N . LEU A 1 313 ? 37.566 18.811 -15.771 1.00 57.38 313 LEU A N 1
ATOM 2478 C CA . LEU A 1 313 ? 38.285 18.485 -14.532 1.00 57.38 313 LEU A CA 1
ATOM 2479 C C . LEU A 1 313 ? 37.511 18.884 -13.266 1.00 57.38 313 LEU A C 1
ATOM 2481 O O . LEU A 1 313 ? 37.590 18.205 -12.238 1.00 57.38 313 LEU A O 1
ATOM 2485 N N . THR A 1 314 ? 36.729 19.963 -13.329 1.00 64.62 314 THR A N 1
ATOM 2486 C CA . THR A 1 314 ? 35.842 20.383 -12.232 1.00 64.62 314 THR A CA 1
ATOM 2487 C C . THR A 1 314 ? 34.599 19.501 -12.145 1.00 64.62 314 THR A C 1
ATOM 2489 O O . THR A 1 314 ? 34.185 19.156 -11.037 1.00 64.62 314 THR A O 1
ATOM 2492 N N . SER A 1 315 ? 34.069 19.053 -13.289 1.00 72.06 315 SER A N 1
ATOM 2493 C CA . SER A 1 315 ? 32.949 18.108 -13.361 1.00 72.06 315 SER A CA 1
ATOM 2494 C C . SER A 1 315 ? 33.286 16.769 -12.692 1.00 72.06 315 SER A C 1
ATOM 2496 O O . SER A 1 315 ? 32.536 16.300 -11.838 1.00 72.06 315 SER A O 1
ATOM 2498 N N . LEU A 1 316 ? 34.477 16.217 -12.956 1.00 77.44 316 LEU A N 1
ATOM 2499 C CA . LEU A 1 316 ? 34.944 14.972 -12.333 1.00 77.44 316 LEU A CA 1
ATOM 2500 C C . LEU A 1 316 ? 35.103 15.081 -10.808 1.00 77.44 316 LEU A C 1
ATOM 2502 O O . LEU A 1 316 ? 34.725 14.166 -10.073 1.00 77.44 316 LEU A O 1
ATOM 2506 N N . LYS A 1 317 ? 35.623 16.211 -10.303 1.00 78.31 317 LYS A N 1
ATOM 2507 C CA . LYS A 1 317 ? 35.712 16.455 -8.851 1.00 78.31 317 LYS A CA 1
ATOM 2508 C C . LYS A 1 317 ? 34.327 16.565 -8.213 1.00 78.31 317 LYS A C 1
ATOM 2510 O O . LYS A 1 317 ? 34.124 16.013 -7.134 1.00 78.31 317 LYS A O 1
ATOM 2515 N N . LEU A 1 318 ? 33.385 17.240 -8.873 1.00 73.06 318 LEU A N 1
ATOM 2516 C CA . LEU A 1 318 ? 32.009 17.364 -8.394 1.00 73.06 318 LEU A CA 1
ATOM 2517 C C . LEU A 1 318 ? 31.309 15.998 -8.367 1.00 73.06 318 LEU A C 1
ATOM 2519 O O . LEU A 1 318 ? 30.711 15.645 -7.357 1.00 73.06 318 LEU A O 1
ATOM 2523 N N . GLN A 1 319 ? 31.452 15.201 -9.427 1.00 78.31 319 GLN A N 1
ATOM 2524 C CA . GLN A 1 319 ? 30.870 13.863 -9.522 1.00 78.31 319 GLN A CA 1
ATOM 2525 C C . GLN A 1 319 ? 31.424 12.923 -8.445 1.00 78.31 319 GLN A C 1
ATOM 2527 O O . GLN A 1 319 ? 30.659 12.201 -7.808 1.00 78.31 319 GLN A O 1
ATOM 2532 N N . LYS A 1 320 ? 32.736 12.980 -8.170 1.00 85.94 320 LYS A N 1
ATOM 2533 C CA . LYS A 1 320 ? 33.352 12.206 -7.082 1.00 85.94 320 LYS A CA 1
ATOM 2534 C C . LYS A 1 320 ? 32.827 12.626 -5.705 1.00 85.94 320 LYS A C 1
ATOM 2536 O O . LYS A 1 320 ? 32.587 11.765 -4.865 1.00 85.94 320 LYS A O 1
ATOM 2541 N N . GLN A 1 321 ? 32.623 13.925 -5.474 1.00 80.44 321 GLN A N 1
ATOM 2542 C CA . GLN A 1 321 ? 32.046 14.418 -4.218 1.00 80.44 321 GLN A CA 1
ATOM 2543 C C . GLN A 1 321 ? 30.573 14.030 -4.061 1.00 80.44 321 GLN A C 1
ATOM 2545 O O . GLN A 1 321 ? 30.158 13.688 -2.960 1.00 80.44 321 GLN A O 1
ATOM 2550 N N . LEU A 1 322 ? 29.800 14.036 -5.148 1.00 73.94 322 LEU A N 1
ATOM 2551 C CA . LEU A 1 322 ? 28.391 13.646 -5.137 1.00 73.94 322 LEU A CA 1
ATOM 2552 C C . LEU A 1 322 ? 28.242 12.144 -4.860 1.00 73.94 322 LEU A C 1
ATOM 2554 O O . LEU A 1 322 ? 27.450 11.761 -4.006 1.00 73.94 322 LEU A O 1
ATOM 2558 N N . ALA A 1 323 ? 29.090 11.315 -5.476 1.00 77.44 323 ALA A N 1
ATOM 2559 C CA . ALA A 1 323 ? 29.168 9.888 -5.173 1.00 77.44 323 ALA A CA 1
ATOM 2560 C C . ALA A 1 323 ? 29.572 9.627 -3.711 1.00 77.44 323 ALA A C 1
ATOM 2562 O O . ALA A 1 323 ? 28.980 8.784 -3.045 1.00 77.44 323 ALA A O 1
ATOM 2563 N N . GLN A 1 324 ? 30.539 10.380 -3.174 1.00 86.44 324 GLN A N 1
ATOM 2564 C CA . GLN A 1 324 ? 30.940 10.251 -1.769 1.00 86.44 324 GLN A CA 1
ATOM 2565 C C . GLN A 1 324 ? 29.818 10.666 -0.805 1.00 86.44 324 GLN A C 1
ATOM 2567 O O . GLN A 1 324 ? 29.638 10.036 0.236 1.00 86.44 324 GLN A O 1
ATOM 2572 N N . LEU A 1 325 ? 29.060 11.711 -1.145 1.00 78.25 325 LEU A N 1
ATOM 2573 C CA . LEU A 1 325 ? 27.909 12.144 -0.356 1.00 78.25 325 LEU A CA 1
ATOM 2574 C C . LEU A 1 325 ? 26.799 11.090 -0.382 1.00 78.25 325 LEU A C 1
ATOM 2576 O O . LEU A 1 325 ? 26.230 10.786 0.660 1.00 78.25 325 LEU A O 1
ATOM 2580 N N . GLN A 1 326 ? 26.537 10.506 -1.552 1.00 82.00 326 GLN A N 1
ATOM 2581 C CA . GLN A 1 326 ? 25.552 9.444 -1.717 1.00 82.00 326 GLN A CA 1
ATOM 2582 C C . GLN A 1 326 ? 25.897 8.228 -0.851 1.00 82.00 326 GLN A C 1
ATOM 2584 O O . GLN A 1 326 ? 25.053 7.788 -0.080 1.00 82.00 326 GLN A O 1
ATOM 2589 N N . VAL A 1 327 ? 27.151 7.760 -0.883 1.00 86.44 327 VAL A N 1
ATOM 2590 C CA . VAL A 1 327 ? 27.606 6.650 -0.026 1.00 86.44 327 VAL A CA 1
ATOM 2591 C C . VAL A 1 327 ? 27.413 6.978 1.455 1.00 86.44 327 VAL A C 1
ATOM 2593 O O . VAL A 1 327 ? 26.922 6.146 2.208 1.00 86.44 327 VAL A O 1
ATOM 2596 N N . ARG A 1 328 ? 27.742 8.203 1.881 1.00 83.06 328 ARG A N 1
ATOM 2597 C CA . ARG A 1 328 ? 27.596 8.613 3.285 1.00 83.06 328 ARG A CA 1
ATOM 2598 C C . ARG A 1 328 ? 26.131 8.690 3.727 1.00 83.06 328 ARG A C 1
ATOM 2600 O O . ARG A 1 328 ? 25.824 8.373 4.872 1.00 83.06 328 ARG A O 1
ATOM 2607 N N . ILE A 1 329 ? 25.237 9.109 2.832 1.00 78.75 329 ILE A N 1
ATOM 2608 C CA . ILE A 1 329 ? 23.790 9.119 3.071 1.00 78.75 329 ILE A CA 1
ATOM 2609 C C . ILE A 1 329 ? 23.266 7.682 3.165 1.00 78.75 329 ILE A C 1
ATOM 2611 O O . ILE A 1 329 ? 22.569 7.359 4.122 1.00 78.75 329 ILE A O 1
ATOM 2615 N N . GLU A 1 330 ? 23.636 6.811 2.226 1.00 79.56 330 GLU A N 1
ATOM 2616 C CA . GLU A 1 330 ? 23.254 5.392 2.232 1.00 79.56 330 GLU A CA 1
ATOM 2617 C C . GLU A 1 330 ? 23.750 4.669 3.494 1.00 79.56 330 GLU A C 1
ATOM 2619 O O . GLU A 1 330 ? 23.017 3.878 4.084 1.00 79.56 330 GLU A O 1
ATOM 2624 N N . GLU A 1 331 ? 24.966 4.966 3.954 1.00 87.19 331 GLU A N 1
ATOM 2625 C CA . GLU A 1 331 ? 25.523 4.420 5.195 1.00 87.19 331 GLU A CA 1
ATOM 2626 C C . GLU A 1 331 ? 24.760 4.921 6.434 1.00 87.19 331 GLU A C 1
ATOM 2628 O O . GLU A 1 331 ? 24.460 4.137 7.334 1.00 87.19 331 GLU A O 1
ATOM 2633 N N . GLY A 1 332 ? 24.355 6.197 6.445 1.00 85.56 332 GLY A N 1
ATOM 2634 C CA . GLY A 1 332 ? 23.486 6.758 7.483 1.00 85.56 332 GLY A CA 1
ATOM 2635 C C . GLY A 1 332 ? 22.101 6.104 7.525 1.00 85.56 332 GLY A C 1
ATOM 2636 O O . GLY A 1 332 ? 21.617 5.770 8.606 1.00 85.56 332 GLY A O 1
ATOM 2637 N N . PHE A 1 333 ? 21.485 5.860 6.363 1.00 82.75 333 PHE A N 1
ATOM 2638 C CA . PHE A 1 333 ? 20.210 5.141 6.282 1.00 82.75 333 PHE A CA 1
ATOM 2639 C C . PHE A 1 333 ? 20.338 3.688 6.745 1.00 82.75 333 PHE A C 1
ATOM 2641 O O . PHE A 1 333 ? 19.510 3.251 7.538 1.00 82.75 333 PHE A O 1
ATOM 2648 N N . ARG A 1 334 ? 21.403 2.964 6.367 1.00 83.50 334 ARG A N 1
ATOM 2649 C CA . ARG A 1 334 ? 21.639 1.599 6.877 1.00 83.50 334 ARG A CA 1
ATOM 2650 C C . ARG A 1 334 ? 21.829 1.556 8.390 1.00 83.50 334 ARG A C 1
ATOM 2652 O O . ARG A 1 334 ? 21.326 0.644 9.039 1.00 83.50 334 ARG A O 1
ATOM 2659 N N . ALA A 1 335 ? 22.552 2.519 8.964 1.00 86.44 335 ALA A N 1
ATOM 2660 C CA . ALA A 1 335 ? 22.719 2.603 10.414 1.00 86.44 335 ALA A CA 1
ATOM 2661 C C . ALA A 1 335 ? 21.377 2.859 11.121 1.00 86.44 335 ALA A C 1
ATOM 2663 O O . ALA A 1 335 ? 21.096 2.266 12.163 1.00 86.44 335 ALA A O 1
ATOM 2664 N N . LEU A 1 336 ? 20.522 3.699 10.528 1.00 77.56 336 LEU A N 1
ATOM 2665 C CA . LEU A 1 336 ? 19.178 3.954 11.034 1.00 77.56 336 LEU A CA 1
ATOM 2666 C C . LEU A 1 336 ? 18.283 2.710 10.927 1.00 77.56 336 LEU A C 1
ATOM 2668 O O . LEU A 1 336 ? 17.612 2.365 11.894 1.00 77.56 336 LEU A O 1
ATOM 2672 N N . GLU A 1 337 ? 18.305 2.002 9.797 1.00 81.50 337 GLU A N 1
ATOM 2673 C CA . GLU A 1 337 ? 17.576 0.741 9.611 1.00 81.50 337 GLU A CA 1
ATOM 2674 C C . GLU A 1 337 ? 18.014 -0.323 10.625 1.00 81.50 337 GLU A C 1
ATOM 2676 O O . GLU A 1 337 ? 17.168 -0.964 11.249 1.00 81.50 337 GLU A O 1
ATOM 2681 N N . ALA A 1 338 ? 19.322 -0.469 10.863 1.00 86.88 338 ALA A N 1
ATOM 2682 C CA . ALA A 1 338 ? 19.849 -1.379 11.879 1.00 86.88 338 ALA A CA 1
ATOM 2683 C C . ALA A 1 338 ? 19.347 -1.022 13.291 1.00 86.88 338 ALA A C 1
ATOM 2685 O O . ALA A 1 338 ? 18.922 -1.906 14.034 1.00 86.88 338 ALA A O 1
ATOM 2686 N N . SER A 1 339 ? 19.320 0.271 13.633 1.00 86.81 339 SER A N 1
ATOM 2687 C CA . SER A 1 339 ? 18.757 0.775 14.893 1.00 86.81 339 SER A CA 1
ATOM 2688 C C . SER A 1 339 ? 17.264 0.456 15.031 1.00 86.81 339 SER A C 1
ATOM 2690 O O . SER A 1 339 ? 16.827 -0.002 16.087 1.00 86.81 339 SER A O 1
ATOM 2692 N N . VAL A 1 340 ? 16.479 0.623 13.960 1.00 82.44 340 VAL A N 1
ATOM 2693 C CA . VAL A 1 340 ? 15.048 0.275 13.948 1.00 82.44 340 VAL A CA 1
ATOM 2694 C C . VAL A 1 340 ? 14.841 -1.231 14.134 1.00 82.44 340 VAL A C 1
ATOM 2696 O O . VAL A 1 340 ? 13.947 -1.636 14.878 1.00 82.44 340 VAL A O 1
ATOM 2699 N N . HIS A 1 341 ? 15.673 -2.070 13.516 1.00 86.62 341 HIS A N 1
ATOM 2700 C CA . HIS A 1 341 ? 15.620 -3.520 13.709 1.00 86.62 341 HIS A CA 1
ATOM 2701 C C . HIS A 1 341 ? 15.973 -3.938 15.140 1.00 86.62 341 HIS A C 1
ATOM 2703 O O . HIS A 1 341 ? 15.257 -4.753 15.722 1.00 86.62 341 HIS A O 1
ATOM 2709 N N . GLU A 1 342 ? 17.018 -3.356 15.736 1.00 89.50 342 GLU A N 1
ATOM 2710 C CA . GLU A 1 342 ? 17.372 -3.594 17.142 1.00 89.50 342 GLU A CA 1
ATOM 2711 C C . GLU A 1 342 ? 16.229 -3.177 18.079 1.00 89.50 342 GLU A C 1
ATOM 2713 O O . GLU A 1 342 ? 15.888 -3.877 19.033 1.00 89.50 342 GLU A O 1
ATOM 2718 N N . LEU A 1 343 ? 15.591 -2.050 17.774 1.00 77.88 343 LEU A N 1
ATOM 2719 C CA . LEU A 1 343 ? 14.426 -1.549 18.489 1.00 77.88 343 LEU A CA 1
ATOM 2720 C C . LEU A 1 343 ? 13.238 -2.500 18.442 1.00 77.88 343 LEU A C 1
ATOM 2722 O O . LEU A 1 343 ? 12.609 -2.759 19.466 1.00 77.88 343 LEU A O 1
ATOM 2726 N N . LYS A 1 344 ? 12.935 -3.010 17.249 1.00 86.56 344 LYS A N 1
ATOM 2727 C CA . LYS A 1 344 ? 11.844 -3.956 17.047 1.00 86.56 344 LYS A CA 1
ATOM 2728 C C . LYS A 1 344 ? 12.102 -5.253 17.814 1.00 86.56 344 LYS A C 1
ATOM 2730 O O . LYS A 1 344 ? 11.203 -5.724 18.500 1.00 86.56 344 LYS A O 1
ATOM 2735 N N . ALA A 1 345 ? 13.336 -5.761 17.783 1.00 90.44 345 ALA A N 1
ATOM 2736 C CA . ALA A 1 345 ? 13.725 -6.938 18.555 1.00 90.44 345 ALA A CA 1
ATOM 2737 C C . ALA A 1 345 ? 13.558 -6.719 20.071 1.00 90.44 345 ALA A C 1
ATOM 2739 O O . ALA A 1 345 ? 12.992 -7.569 20.753 1.00 90.44 345 ALA A O 1
ATOM 2740 N N . LYS A 1 346 ? 13.963 -5.551 20.597 1.00 90.38 346 LYS A N 1
ATOM 2741 C CA . LYS A 1 346 ? 13.759 -5.203 22.017 1.00 90.38 346 LYS A CA 1
ATOM 2742 C C . LYS A 1 346 ? 12.280 -5.076 22.393 1.00 90.38 346 LYS A C 1
ATOM 2744 O O . LYS A 1 346 ? 11.905 -5.429 23.506 1.00 90.38 346 LYS A O 1
ATOM 2749 N N . ALA A 1 347 ? 11.441 -4.572 21.488 1.00 82.50 347 ALA A N 1
ATOM 2750 C CA . ALA A 1 347 ? 9.999 -4.488 21.712 1.00 82.50 347 ALA A CA 1
ATOM 2751 C C . ALA A 1 347 ? 9.346 -5.880 21.756 1.00 82.50 347 ALA A C 1
ATOM 2753 O O . ALA A 1 347 ? 8.549 -6.144 22.653 1.00 82.50 347 ALA A O 1
ATOM 2754 N N . GLU A 1 348 ? 9.726 -6.780 20.844 1.00 90.06 348 GLU A N 1
ATOM 2755 C CA . GLU A 1 348 ? 9.264 -8.176 20.841 1.00 90.06 348 GLU A CA 1
ATOM 2756 C C . GLU A 1 348 ? 9.730 -8.927 22.104 1.00 90.06 348 GLU A C 1
ATOM 2758 O O . GLU A 1 348 ? 8.943 -9.635 22.730 1.00 90.06 348 GLU A O 1
ATOM 2763 N N . GLU A 1 349 ? 10.975 -8.722 22.550 1.00 92.06 349 GLU A N 1
ATOM 2764 C CA . GLU A 1 349 ? 11.486 -9.304 23.800 1.00 92.06 349 GLU A CA 1
ATOM 2765 C C . GLU A 1 349 ? 10.713 -8.801 25.032 1.00 92.06 349 GLU A C 1
ATOM 2767 O O . GLU A 1 349 ? 10.350 -9.594 25.905 1.00 92.06 349 GLU A O 1
ATOM 2772 N N . ALA A 1 350 ? 10.395 -7.503 25.085 1.00 86.81 350 ALA A N 1
ATOM 2773 C CA . ALA A 1 350 ? 9.583 -6.924 26.153 1.00 86.81 350 ALA A CA 1
ATOM 2774 C C . ALA A 1 350 ? 8.144 -7.474 26.158 1.00 86.81 350 ALA A C 1
ATOM 2776 O O . ALA A 1 350 ? 7.586 -7.734 27.226 1.00 86.81 350 ALA A O 1
ATOM 2777 N N . GLU A 1 351 ? 7.547 -7.703 24.985 1.00 87.88 351 GLU A N 1
ATOM 2778 C CA . GLU A 1 351 ? 6.222 -8.322 24.870 1.00 87.88 351 GLU A CA 1
ATOM 2779 C C . GLU A 1 351 ? 6.231 -9.777 25.364 1.00 87.88 351 GLU A C 1
ATOM 2781 O O . GLU A 1 351 ? 5.358 -10.179 26.137 1.00 87.88 351 GLU A O 1
ATOM 2786 N N . ILE A 1 352 ? 7.258 -10.553 25.002 1.00 91.94 352 ILE A N 1
ATOM 2787 C CA . ILE A 1 352 ? 7.447 -11.922 25.502 1.00 91.94 352 ILE A CA 1
ATOM 2788 C C . ILE A 1 352 ? 7.622 -11.921 27.027 1.00 91.94 352 ILE A C 1
ATOM 2790 O O . ILE A 1 352 ? 7.001 -12.734 27.717 1.00 91.94 352 ILE A O 1
ATOM 2794 N N . ALA A 1 353 ? 8.423 -11.001 27.571 1.00 90.62 353 ALA A N 1
ATOM 2795 C CA . ALA A 1 353 ? 8.620 -10.866 29.013 1.00 90.62 353 ALA A CA 1
ATOM 2796 C C . ALA A 1 353 ? 7.306 -10.531 29.741 1.00 90.62 353 ALA A C 1
ATOM 2798 O O . ALA A 1 353 ? 6.990 -11.158 30.754 1.00 90.62 353 ALA A O 1
ATOM 2799 N N . LYS A 1 354 ? 6.501 -9.614 29.187 1.00 92.06 354 LYS A N 1
ATOM 2800 C CA . LYS A 1 354 ? 5.172 -9.269 29.709 1.00 92.06 354 LYS A CA 1
ATOM 2801 C C . LYS A 1 354 ? 4.227 -10.472 29.710 1.00 92.06 354 LYS A C 1
ATOM 2803 O O . LYS A 1 354 ? 3.578 -10.734 30.720 1.00 92.06 354 LYS A O 1
ATOM 2808 N N . ASN A 1 355 ? 4.167 -11.227 28.613 1.00 89.62 355 ASN A N 1
ATOM 2809 C CA . ASN A 1 355 ? 3.320 -12.419 28.524 1.00 89.62 355 ASN A CA 1
ATOM 2810 C C . ASN A 1 355 ? 3.744 -13.487 29.542 1.00 89.62 355 ASN A C 1
ATOM 2812 O O . ASN A 1 355 ? 2.897 -14.059 30.224 1.00 89.62 355 ASN A O 1
ATOM 2816 N N . LYS A 1 356 ? 5.053 -13.684 29.733 1.00 93.19 356 LYS A N 1
ATOM 2817 C CA . LYS A 1 356 ? 5.588 -14.613 30.736 1.00 93.19 356 LYS A CA 1
ATOM 2818 C C . LYS A 1 356 ? 5.271 -14.181 32.173 1.00 93.19 356 LYS A C 1
ATOM 2820 O O . LYS A 1 356 ? 4.979 -15.025 33.018 1.00 93.19 356 LYS A O 1
ATOM 2825 N N . ALA A 1 357 ? 5.297 -12.878 32.456 1.00 87.88 357 ALA A N 1
ATOM 2826 C CA . ALA A 1 357 ? 4.894 -12.337 33.754 1.00 87.88 357 ALA A CA 1
ATOM 2827 C C . ALA A 1 357 ? 3.391 -12.544 34.018 1.00 87.88 357 ALA A C 1
ATOM 2829 O O . ALA A 1 357 ? 3.010 -12.933 35.122 1.00 87.88 357 ALA A O 1
ATOM 2830 N N . LEU A 1 358 ? 2.543 -12.360 32.998 1.00 87.75 358 LEU A N 1
ATOM 2831 C CA . LEU A 1 358 ? 1.105 -12.634 33.087 1.00 87.75 358 LEU A CA 1
ATOM 2832 C C . LEU A 1 358 ? 0.810 -14.120 33.325 1.00 87.75 358 LEU A C 1
ATOM 2834 O O . LEU A 1 358 ? -0.030 -14.441 34.165 1.00 87.75 358 LEU A O 1
ATOM 2838 N N . GLU A 1 359 ? 1.519 -15.027 32.648 1.00 91.69 359 GLU A N 1
ATOM 2839 C CA . GLU A 1 359 ? 1.415 -16.469 32.907 1.00 91.69 359 GLU A CA 1
ATOM 2840 C C . GLU A 1 359 ? 1.805 -16.809 34.349 1.00 91.69 359 GLU A C 1
ATOM 2842 O O . GLU A 1 359 ? 1.064 -17.518 35.031 1.00 91.69 359 GLU A O 1
ATOM 2847 N N . PHE A 1 360 ? 2.914 -16.248 34.847 1.00 92.19 360 PHE A N 1
ATOM 2848 C CA . PHE A 1 360 ? 3.357 -16.462 36.225 1.00 92.19 360 PHE A CA 1
ATOM 2849 C C . PHE A 1 360 ? 2.316 -15.970 37.244 1.00 92.19 360 PHE A C 1
ATOM 2851 O O . PHE A 1 360 ? 1.975 -16.693 38.189 1.00 92.19 360 PHE A O 1
ATOM 2858 N N . ALA A 1 361 ? 1.748 -14.780 37.028 1.00 85.94 361 ALA A N 1
ATOM 2859 C CA . ALA A 1 361 ? 0.682 -14.228 37.863 1.00 85.94 361 ALA A CA 1
ATOM 2860 C C . ALA A 1 361 ? -0.578 -15.113 37.847 1.00 85.94 361 ALA A C 1
ATOM 2862 O O . ALA A 1 361 ? -1.135 -15.410 38.907 1.00 85.94 361 ALA A O 1
ATOM 2863 N N . ALA A 1 362 ? -0.986 -15.610 36.674 1.00 88.12 362 ALA A N 1
ATOM 2864 C CA . ALA A 1 362 ? -2.122 -16.520 36.539 1.00 88.12 362 ALA A CA 1
ATOM 2865 C C . ALA A 1 362 ? -1.889 -17.852 37.274 1.00 88.12 362 ALA A C 1
ATOM 2867 O O . ALA A 1 362 ? -2.763 -18.299 38.019 1.00 88.12 362 ALA A O 1
ATOM 2868 N N . THR A 1 363 ? -0.702 -18.460 37.147 1.00 87.50 363 THR A N 1
ATOM 2869 C CA . THR A 1 363 ? -0.357 -19.677 37.906 1.00 87.50 363 THR A CA 1
ATOM 2870 C C . THR A 1 363 ? -0.306 -19.441 39.412 1.00 87.50 363 THR A C 1
ATOM 2872 O O . THR A 1 363 ? -0.721 -20.305 40.184 1.00 87.50 363 THR A O 1
ATOM 2875 N N . THR A 1 364 ? 0.147 -18.265 39.849 1.00 86.44 364 THR A N 1
ATOM 2876 C CA . THR A 1 364 ? 0.181 -17.914 41.274 1.00 86.44 364 THR A CA 1
ATOM 2877 C C . THR A 1 364 ? -1.242 -17.802 41.829 1.00 86.44 364 THR A C 1
ATOM 2879 O O . THR A 1 364 ? -1.548 -18.410 42.855 1.00 86.44 364 THR A O 1
ATOM 2882 N N . LEU A 1 365 ? -2.155 -17.131 41.118 1.00 83.25 365 LEU A N 1
ATOM 2883 C CA . LEU A 1 365 ? -3.574 -17.047 41.494 1.00 83.25 365 LEU A CA 1
ATOM 2884 C C . LEU A 1 365 ? -4.266 -18.423 41.507 1.00 83.25 365 LEU A C 1
ATOM 2886 O O . LEU A 1 365 ? -5.015 -18.730 42.439 1.00 83.25 365 LEU A O 1
ATOM 2890 N N . ALA A 1 366 ? -3.981 -19.280 40.523 1.00 83.88 366 ALA A N 1
ATOM 2891 C CA . ALA A 1 366 ? -4.514 -20.642 40.473 1.00 83.88 366 ALA A CA 1
ATOM 2892 C C . ALA A 1 366 ? -4.039 -21.496 41.665 1.00 83.88 366 ALA A C 1
ATOM 2894 O O . ALA A 1 366 ? -4.838 -22.180 42.296 1.00 83.88 366 ALA A O 1
ATOM 2895 N N . ASN A 1 367 ? -2.764 -21.407 42.048 1.00 76.88 367 ASN A N 1
ATOM 2896 C CA . ASN A 1 367 ? -2.256 -22.136 43.215 1.00 76.88 367 ASN A CA 1
ATOM 2897 C C . ASN A 1 367 ? -2.826 -21.595 44.535 1.00 76.88 367 ASN A C 1
ATOM 2899 O O . ASN A 1 367 ? -3.104 -22.368 45.449 1.00 76.88 367 ASN A O 1
ATOM 2903 N N . THR A 1 368 ? -3.053 -20.283 44.629 1.00 75.12 368 THR A N 1
ATOM 2904 C CA . THR A 1 368 ? -3.618 -19.664 45.840 1.00 75.12 368 THR A CA 1
ATOM 2905 C C . THR A 1 368 ? -5.073 -20.096 46.067 1.00 75.12 368 THR A C 1
ATOM 2907 O O . THR A 1 368 ? -5.463 -20.362 47.200 1.00 75.12 368 THR A O 1
ATOM 2910 N N . THR A 1 369 ? -5.862 -20.240 44.995 1.00 71.00 369 THR A N 1
ATOM 2911 C CA . THR A 1 369 ? -7.265 -20.700 45.073 1.00 71.00 369 THR A CA 1
ATOM 2912 C C . THR A 1 369 ? -7.405 -22.179 45.442 1.00 71.00 369 THR A C 1
ATOM 2914 O O . THR A 1 369 ? -8.348 -22.548 46.140 1.00 71.00 369 THR A O 1
ATOM 2917 N N . VAL A 1 370 ? -6.455 -23.033 45.046 1.00 72.69 370 VAL A N 1
ATOM 2918 C CA . VAL A 1 370 ? -6.430 -24.445 45.474 1.00 72.69 370 VAL A CA 1
ATOM 2919 C C . VAL A 1 370 ? -6.144 -24.567 46.974 1.00 72.69 370 VAL A C 1
ATOM 2921 O O . VAL A 1 370 ? -6.780 -25.368 47.656 1.00 72.69 370 VAL A O 1
ATOM 2924 N N . VAL A 1 371 ? -5.238 -23.743 47.512 1.00 63.06 371 VAL A N 1
ATOM 2925 C CA . VAL A 1 371 ? -4.890 -23.768 48.943 1.00 63.06 371 VAL A CA 1
ATOM 2926 C C . VAL A 1 371 ? -6.049 -23.284 49.823 1.00 63.06 371 VAL A C 1
ATOM 2928 O O . VAL A 1 371 ? -6.276 -23.857 50.887 1.00 63.06 371 VAL A O 1
ATOM 2931 N N . THR A 1 372 ? -6.830 -22.291 49.388 1.00 58.59 372 THR A N 1
ATOM 2932 C CA . THR A 1 372 ? -8.017 -21.843 50.138 1.00 58.59 372 THR A CA 1
ATOM 2933 C C . THR A 1 372 ? -9.200 -22.803 50.008 1.00 58.59 372 THR A C 1
ATOM 2935 O O . THR A 1 372 ? -9.870 -23.063 51.003 1.00 58.59 372 THR A O 1
ATOM 2938 N N . GLY A 1 373 ? -9.417 -23.423 48.842 1.00 55.88 373 GLY A N 1
ATOM 2939 C CA . GLY A 1 373 ? -10.493 -24.409 48.658 1.00 55.88 373 GLY A CA 1
ATOM 2940 C C . GLY A 1 373 ? -10.308 -25.710 49.455 1.00 55.88 373 GLY A C 1
ATOM 2941 O O . GLY A 1 373 ? -11.283 -26.387 49.777 1.00 55.88 373 GLY A O 1
ATOM 2942 N N . GLN A 1 374 ? -9.072 -26.065 49.816 1.00 51.28 374 GLN A N 1
ATOM 2943 C CA . GLN A 1 374 ? -8.787 -27.283 50.580 1.00 51.28 374 GLN A CA 1
ATOM 2944 C C . GLN A 1 374 ? -9.019 -27.127 52.096 1.00 51.28 374 GLN A C 1
ATOM 2946 O O . GLN A 1 374 ? -9.132 -28.132 52.798 1.00 51.28 374 GLN A O 1
ATOM 2951 N N . LEU A 1 375 ? -9.159 -25.894 52.598 1.00 54.03 375 LEU A N 1
ATOM 2952 C CA . LEU A 1 375 ? -9.532 -25.624 53.992 1.00 54.03 375 LEU A CA 1
ATOM 2953 C C . LEU A 1 375 ? -11.046 -25.755 54.237 1.00 54.03 375 LEU A C 1
ATOM 2955 O O . LEU A 1 375 ? -11.440 -26.178 55.321 1.00 54.03 375 LEU A O 1
ATOM 2959 N N . ASP A 1 376 ? -11.885 -25.517 53.225 1.00 51.97 376 ASP A N 1
ATOM 2960 C CA . ASP A 1 376 ? -13.348 -25.610 53.369 1.00 51.97 376 ASP A CA 1
ATOM 2961 C C . ASP A 1 376 ? -13.891 -27.050 53.285 1.00 51.97 376 ASP A C 1
ATOM 2963 O O . ASP A 1 376 ? -14.966 -27.350 53.805 1.00 51.97 376 ASP A O 1
ATOM 2967 N N . LEU A 1 377 ? -13.138 -27.988 52.699 1.00 53.25 377 LEU A N 1
ATOM 2968 C CA . LEU A 1 377 ? -13.562 -29.393 52.570 1.00 53.25 377 LEU A CA 1
ATOM 2969 C C . LEU A 1 377 ? -13.177 -30.284 53.763 1.00 53.25 377 LEU A C 1
ATOM 2971 O O . LEU A 1 377 ? -13.686 -31.398 53.877 1.00 53.25 377 LEU A O 1
ATOM 2975 N N . ALA A 1 378 ? -12.338 -29.808 54.688 1.00 52.56 378 ALA A N 1
ATOM 2976 C CA . ALA A 1 378 ? -11.984 -30.557 55.899 1.00 52.56 378 ALA A CA 1
ATOM 2977 C C . ALA A 1 378 ? -12.987 -30.369 57.062 1.00 52.56 378 ALA A C 1
ATOM 2979 O O . ALA A 1 378 ? -12.890 -31.072 58.067 1.00 52.56 378 ALA A O 1
ATOM 2980 N N . GLY A 1 379 ? -13.963 -29.457 56.936 1.00 50.72 379 GLY A N 1
ATOM 2981 C CA . GLY A 1 379 ? -14.935 -29.130 57.991 1.00 50.72 379 GLY A CA 1
ATOM 2982 C C . GLY A 1 379 ? -16.319 -29.787 57.877 1.00 50.72 379 GLY A C 1
ATOM 2983 O O . GLY A 1 379 ? -17.115 -29.658 58.801 1.00 50.72 379 GLY A O 1
ATOM 2984 N N . SER A 1 380 ? -16.636 -30.497 56.785 1.00 49.84 380 SER A N 1
ATOM 2985 C CA . SER A 1 380 ? -17.998 -31.005 56.513 1.00 49.84 380 SER A CA 1
ATOM 2986 C C . SER A 1 380 ? -18.065 -32.531 56.354 1.00 49.84 380 SER A C 1
ATOM 2988 O O . SER A 1 380 ? -18.637 -33.066 55.410 1.00 49.84 380 SER A O 1
ATOM 2990 N N . SER A 1 381 ? -17.466 -33.258 57.300 1.00 46.59 381 SER A N 1
ATOM 2991 C CA . SER A 1 381 ? -17.639 -34.710 57.449 1.00 46.59 381 SER A CA 1
ATOM 2992 C C . SER A 1 381 ? -18.166 -35.028 58.849 1.00 46.59 381 SER A C 1
ATOM 2994 O O . SER A 1 381 ? -17.479 -35.631 59.673 1.00 46.59 381 SER A O 1
ATOM 2996 N N . SER A 1 382 ? -19.396 -34.621 59.144 1.00 53.50 382 SER A N 1
ATOM 2997 C CA . SER A 1 382 ? -20.166 -35.236 60.224 1.00 53.50 382 SER A CA 1
ATOM 2998 C C . SER A 1 382 ? -21.667 -35.171 59.934 1.00 53.50 382 SER A C 1
ATOM 3000 O O . SER A 1 382 ? -22.226 -34.124 59.633 1.00 53.50 382 SER A O 1
ATOM 3002 N N . ASN A 1 383 ? -22.295 -36.342 60.063 1.00 52.12 383 ASN A N 1
ATOM 3003 C CA . ASN A 1 383 ? -23.730 -36.594 60.202 1.00 52.12 383 ASN A CA 1
ATOM 3004 C C . ASN A 1 383 ? -24.640 -36.454 58.969 1.00 52.12 383 ASN A C 1
ATOM 3006 O O . ASN A 1 383 ? -25.338 -35.465 58.783 1.00 52.12 383 ASN A O 1
ATOM 3010 N N . SER A 1 384 ? -24.814 -37.570 58.255 1.00 47.59 384 SER A N 1
ATOM 3011 C CA . SER A 1 384 ? -26.158 -38.009 57.844 1.00 47.59 384 SER A CA 1
ATOM 3012 C C . SER A 1 384 ? -26.272 -39.537 57.944 1.00 47.59 384 SER A C 1
ATOM 3014 O O . SER A 1 384 ? -25.961 -40.292 57.032 1.00 47.59 384 SER A O 1
ATOM 3016 N N . SER A 1 385 ? -26.686 -39.982 59.132 1.00 53.47 385 SER A N 1
ATOM 3017 C CA . SER A 1 385 ? -27.181 -41.328 59.428 1.00 53.47 385 SER A CA 1
ATOM 3018 C C . SER A 1 385 ? -28.670 -41.197 59.747 1.00 53.47 385 SER A C 1
ATOM 3020 O O . SER A 1 385 ? -29.030 -40.936 60.890 1.00 53.47 385 SER A O 1
ATOM 3022 N N . LEU A 1 386 ? -29.518 -41.340 58.738 1.00 51.75 386 LEU A N 1
ATOM 3023 C CA . LEU A 1 386 ? -30.968 -41.552 58.818 1.00 51.75 386 LEU A CA 1
ATOM 3024 C C . LEU A 1 386 ? -31.326 -42.072 57.417 1.00 51.75 386 LEU A C 1
ATOM 3026 O O . LEU A 1 386 ? -31.044 -41.386 56.446 1.00 51.75 386 LEU A O 1
ATOM 3030 N N . GLY A 1 387 ? -31.782 -43.297 57.193 1.00 52.19 387 GLY A N 1
ATOM 3031 C CA . GLY A 1 387 ? -32.706 -44.096 57.978 1.00 52.19 387 GLY A CA 1
ATOM 3032 C C . GLY A 1 387 ? -33.906 -44.316 57.065 1.00 52.19 387 GLY A C 1
ATOM 3033 O O . GLY A 1 387 ? -34.816 -43.504 57.101 1.00 52.19 387 GLY A O 1
ATOM 3034 N N . ASP A 1 388 ? -33.864 -45.361 56.235 1.00 49.38 388 ASP A N 1
ATOM 3035 C CA . ASP A 1 388 ? -35.003 -45.779 55.415 1.00 49.38 388 ASP A CA 1
ATOM 3036 C C . ASP A 1 388 ? -35.343 -47.235 55.733 1.00 49.38 388 ASP A C 1
ATOM 3038 O O . ASP A 1 388 ? -34.583 -48.167 55.454 1.00 49.38 388 ASP A O 1
ATOM 3042 N N . SER A 1 389 ? -36.503 -47.367 56.368 1.00 55.38 389 SER A N 1
ATOM 3043 C CA . SER A 1 389 ? -37.277 -48.579 56.572 1.00 55.38 389 SER A CA 1
ATOM 3044 C C . SER A 1 389 ? -38.589 -48.377 55.815 1.00 55.38 389 SER A C 1
ATOM 3046 O O . SER A 1 389 ? -39.358 -47.510 56.220 1.00 55.38 389 SER A O 1
ATOM 3048 N N . GLU A 1 390 ? -38.810 -49.130 54.737 1.00 54.50 390 GLU A N 1
ATOM 3049 C CA . GLU A 1 390 ? -40.028 -49.904 54.390 1.00 54.50 390 GLU A CA 1
ATOM 3050 C C . GLU A 1 390 ? -39.964 -50.440 52.954 1.00 54.50 390 GLU A C 1
ATOM 3052 O O . GLU A 1 390 ? -39.646 -49.665 52.023 1.00 54.50 390 GLU A O 1
#

pLDDT: mean 80.62, std 19.3, range [33.34, 98.62]

Radius of gyration: 45.4 Å; chains: 1; bounding box: 92×90×132 Å

InterPro domains:
  IPR029191 Up-regulated during septation protein 1 [PF15456] (24-136)

Foldseek 3Di:
DDPPPPPPCPVVNVVVPDDPVVVVVVVVVLLVVLVVFDQDDPVVLVVLVVLLVVLVVVLVVLVVVLVVLVVQLVVLVVQLVVCVVVVPPVSNVVSVVSNVVSVVVNVVSVVVSVVSVVVSVVSVVSNVSNVSNVVSVVVVVVVVVVVVVVVVVVVVVVVVVVVVVVVVVVVVVVVVVVVVCVVCVDDPPCPPVVVVVVVVVVPPPPDDDDDDDDDDDDDDDDDDDDDDDDDPDDDDPVVVVVVVVVVVVVVVVVVVVVVVVVVVVVVVVVVVVVVVVVVVVVVVVVVVVVVCVVVPDPDPDDDDDDDDPPPPVVVVVVVVVVVVVVVVVVVVVVVVVVVVVVVVVVVVVVVVVVVVVVVVVVVVVVVVVVVVVVVVVVPPPDDDDDDDDD